Protein AF-A1ZMA0-F1 (afdb_monomer)

pLDDT: mean 82.71, std 21.03, range [25.36, 98.62]

Organism: NCBI:txid313606

Secondary structure (DSSP, 8-state):
-HHHHHHHHHHHHHHHHHHHHHHHHHHHTTS-S----PPPPPHHHHHHHHHTT-HHHHHHHHHHHHTSPPPHHHHHHS-HHHHHHHHHHHHHHTT-HHHHHHHHHHHTTSHHHHHHHHHHHHHHHHHHHHHTT-HHHHHHHHHHHTTSSS--HHHHHHHHHHHHHTT-HHHHHHHHHHHHHHHHT-TTS-HHHHHHHHHHHHHHHHHHHHHH---HHHHHHHHHTTT--PPTTHHHHHHHHHT--TTS-HHHHTGGGTTT-HHHHHHHHHHHHHHHHHHTT--HHHHHHHHHHHHHHHHTS--SSHHHHT---HHHHHHHHHHTTSS-TTTHHHHHHHHHHHHHHHHHHHHTT-S-GGGTHHHHHHHHHHHHHHHHHTGGGGGGGGGGGSSPPPTTS-HHHHHHHHHHHHHHTTSPPPP--THHHHHHHHHHHHHHHHHHHHHH-TTGGGS--S-----------TT-----S------S--SPPP--PPPPTT-EEEEE-TTS-EEEEEEGGGTHHHHHTTS-EEE-

Sequence (528 aa):
MLYFFKVYLRHENALSTCLNFTFMHFKQAFISPKLKQSKAMDFKDFYEKYEEGLLKEIADEALKILTQPIPQELLDEYEFLNLTLDFISYWEHYKEFDTIIQLQAGIQQNPELYTNVRFHINEMLIRYYCFTNNKAMIVSALNAYLQDEDINIDLLMSSVLQVAYYGHIDVVDSFIENEYDNLGESDDVDVESLQDLAMLKFNIELGKAAATGFDQEAFTQKVSAFDFNLPEGVPGIIARAFDLTIHDDLKTKVLGKYKDTKRDEMITLKVVFMKYMLDKQCPFVLSGTLWEYFADYWLNKEASSWLGHFTLKERSFQTFLESLNVFMPRKASSDSLVLWGGRYIVEFVEALRLQQPDYYAPQKKMLTKLKAQFKKDYQADLWEFSFVHRWLPVSDLLSEEHDAEKELFLASYNEEPEEFTPGDFQDQRQMIGNFMGALNELMEGEDSEDLFDDEYDEDEAFFEDPFGVEANPDNRHSGRPLPPIQKKQTFRRNDKVTAKYPDGTVKKNVKFKTVQADFEKGLCEIEA

Radius of gyration: 27.79 Å; Cα contacts (8 Å, |Δi|>4): 448; chains: 1; bounding box: 82×79×82 Å

Mean predicted aligned error: 12.44 Å

Solvent-accessible surface area (backbone atoms only — not comparable to full-atom values): 30829 Å² total; per-residue (Å²): 109,74,70,57,53,57,54,51,56,54,47,51,54,53,47,51,53,50,47,52,56,49,49,56,56,52,49,68,75,61,66,70,98,70,82,69,88,64,78,82,75,54,69,67,66,51,49,56,40,50,76,72,52,42,51,85,85,42,46,77,57,50,52,59,53,52,38,38,74,70,58,65,73,52,64,77,73,44,69,60,65,61,55,49,53,51,51,52,50,51,33,54,64,70,62,37,57,73,56,54,54,51,40,60,67,25,22,59,63,34,58,71,62,30,69,76,45,46,63,63,53,37,40,53,48,36,53,52,23,46,69,71,65,36,62,70,57,34,54,54,44,59,55,57,56,72,76,50,95,80,47,63,48,70,55,49,51,53,40,50,49,50,37,41,57,57,64,43,47,70,57,49,52,52,49,50,76,72,38,50,68,62,47,72,71,35,93,64,47,55,73,64,64,52,48,51,55,29,49,48,49,46,27,46,52,52,40,53,24,73,77,72,56,83,49,58,68,63,48,53,58,59,38,45,75,49,78,44,56,74,46,90,64,47,60,61,44,52,54,56,20,72,78,50,55,72,86,49,68,46,53,68,76,47,56,65,45,44,91,82,40,46,54,63,38,51,53,28,48,47,52,30,48,22,54,56,33,43,79,27,62,33,54,28,41,57,40,44,53,50,46,48,57,51,45,57,66,32,66,80,43,97,44,99,40,77,71,62,34,75,59,76,48,68,70,64,50,50,52,48,53,62,53,68,38,78,86,43,103,63,46,61,57,62,43,47,49,47,56,59,46,46,56,52,52,51,50,50,55,53,62,52,61,74,65,64,75,77,71,50,52,61,48,54,51,48,45,54,53,50,51,55,50,50,52,65,78,36,47,53,52,32,32,82,53,45,44,73,62,66,37,56,74,55,94,89,53,55,68,68,59,51,51,53,52,43,49,53,17,59,48,14,66,75,46,81,48,77,84,87,54,64,62,64,55,53,53,50,52,48,50,51,50,51,49,54,47,52,51,47,54,65,72,68,46,92,74,64,84,78,81,66,80,72,85,68,80,87,70,83,77,71,85,68,57,79,78,56,63,63,83,70,94,78,85,82,88,88,87,81,97,70,78,88,76,77,83,76,86,82,80,54,65,76,40,66,31,30,39,39,32,90,89,71,53,70,48,71,74,38,42,34,65,82,47,43,74,40,42,77,68,67,56,32,50,78,51,127

Structure (mmCIF, N/CA/C/O backbone):
data_AF-A1ZMA0-F1
#
_entry.id   AF-A1ZMA0-F1
#
loop_
_atom_site.group_PDB
_atom_site.id
_atom_site.type_symbol
_atom_site.label_atom_id
_atom_site.label_alt_id
_atom_site.label_comp_id
_atom_site.label_asym_id
_atom_site.label_entity_id
_atom_site.label_seq_id
_atom_site.pdbx_PDB_ins_code
_atom_site.Cartn_x
_atom_site.Cartn_y
_atom_site.Cartn_z
_atom_site.occupancy
_atom_site.B_iso_or_equiv
_atom_site.auth_seq_id
_atom_site.auth_comp_id
_atom_site.auth_asym_id
_atom_site.auth_atom_id
_atom_site.pdbx_PDB_model_num
ATOM 1 N N . MET A 1 1 ? -11.014 -39.864 -13.554 1.00 31.69 1 MET A N 1
ATOM 2 C CA . MET A 1 1 ? -9.944 -39.238 -12.744 1.00 31.69 1 MET A CA 1
ATOM 3 C C . MET A 1 1 ? -10.158 -37.730 -12.577 1.00 31.69 1 MET A C 1
ATOM 5 O O . MET A 1 1 ? -10.347 -37.308 -11.449 1.00 31.69 1 MET A O 1
ATOM 9 N N . LEU A 1 2 ? -10.284 -36.939 -13.653 1.00 27.45 2 LEU A N 1
ATOM 10 C CA . LEU A 1 2 ? -10.573 -35.487 -13.587 1.00 27.45 2 LEU A CA 1
ATOM 11 C C . LEU A 1 2 ? -11.885 -35.100 -12.864 1.00 27.45 2 LEU A C 1
ATOM 13 O O . LEU A 1 2 ? -11.930 -34.088 -12.173 1.00 27.45 2 LEU A O 1
ATOM 17 N N . TYR A 1 3 ? -12.936 -35.921 -12.958 1.00 26.77 3 TYR A N 1
ATOM 18 C CA . TYR A 1 3 ? -14.196 -35.681 -12.235 1.00 26.77 3 TYR A CA 1
ATOM 19 C C . TYR A 1 3 ? -14.067 -35.920 -10.718 1.00 26.77 3 TYR A C 1
ATOM 21 O O . TYR A 1 3 ? -14.616 -35.168 -9.922 1.00 26.77 3 TYR A O 1
ATOM 29 N N . PHE A 1 4 ? -13.265 -36.912 -10.313 1.00 25.36 4 PHE A N 1
ATOM 30 C CA . PHE A 1 4 ? -12.962 -37.174 -8.901 1.00 25.36 4 PHE A CA 1
ATOM 31 C C . PHE A 1 4 ? -12.075 -36.077 -8.296 1.00 25.36 4 PHE A C 1
ATOM 33 O O . PHE A 1 4 ? -12.291 -35.691 -7.154 1.00 25.36 4 PHE A O 1
ATOM 40 N N . PHE A 1 5 ? -11.155 -35.506 -9.081 1.00 28.92 5 PHE A N 1
ATOM 41 C CA . PHE A 1 5 ? -10.307 -34.389 -8.648 1.00 28.92 5 PHE A CA 1
ATOM 42 C C . PHE A 1 5 ? -11.117 -33.100 -8.404 1.00 28.92 5 PHE A C 1
ATOM 44 O O . PHE A 1 5 ? -10.895 -32.405 -7.418 1.00 28.92 5 PHE A O 1
ATOM 51 N N . LYS A 1 6 ? -12.135 -32.819 -9.237 1.00 29.80 6 LYS A N 1
ATOM 52 C CA . LYS A 1 6 ? -13.054 -31.679 -9.035 1.00 29.80 6 LYS A CA 1
ATOM 53 C C . LYS A 1 6 ? -13.967 -31.830 -7.813 1.00 29.80 6 LYS A C 1
ATOM 55 O O . LYS A 1 6 ? -14.292 -30.829 -7.179 1.00 29.80 6 LYS A O 1
ATOM 60 N N . VAL A 1 7 ? -14.388 -33.052 -7.483 1.00 32.88 7 VAL A N 1
ATOM 61 C CA . VAL A 1 7 ? -15.194 -33.321 -6.278 1.00 32.88 7 VAL A CA 1
ATOM 62 C C . VAL A 1 7 ? -14.328 -33.260 -5.014 1.00 32.88 7 VAL A C 1
ATOM 64 O O . VAL A 1 7 ? -14.777 -32.723 -4.006 1.00 32.88 7 VAL A O 1
ATOM 67 N N . TYR A 1 8 ? -13.072 -33.713 -5.085 1.00 32.41 8 TYR A N 1
ATOM 68 C CA . TYR A 1 8 ? -12.117 -33.636 -3.975 1.00 32.41 8 TYR A CA 1
ATOM 69 C C . TYR A 1 8 ? -11.762 -32.180 -3.613 1.00 32.41 8 TYR A C 1
ATOM 71 O O . TYR A 1 8 ? -11.872 -31.799 -2.451 1.00 32.41 8 TYR A O 1
ATOM 79 N N . LEU A 1 9 ? -11.484 -31.326 -4.608 1.00 34.06 9 LEU A N 1
ATOM 80 C CA . LEU A 1 9 ? -11.190 -29.898 -4.390 1.00 34.06 9 LEU A CA 1
ATOM 81 C C . LEU A 1 9 ? -12.394 -29.095 -3.859 1.00 34.06 9 LEU A C 1
ATOM 83 O O . LEU A 1 9 ? -12.222 -28.150 -3.093 1.00 34.06 9 LEU A O 1
ATOM 87 N N . ARG A 1 10 ? -13.632 -29.479 -4.210 1.00 37.50 10 ARG A N 1
ATOM 88 C CA . ARG A 1 10 ? -14.838 -28.875 -3.607 1.00 37.50 10 ARG A CA 1
ATOM 89 C C . ARG A 1 10 ? -15.031 -29.277 -2.144 1.00 37.50 10 ARG A C 1
ATOM 91 O O . ARG A 1 10 ? -15.567 -28.482 -1.378 1.00 37.50 10 ARG A O 1
ATOM 98 N N . HIS A 1 11 ? -14.595 -30.475 -1.755 1.00 39.88 11 HIS A N 1
ATOM 99 C CA . HIS A 1 11 ? -14.665 -30.920 -0.366 1.00 39.88 11 HIS A CA 1
ATOM 100 C C . HIS A 1 11 ? -13.576 -30.303 0.518 1.00 39.88 11 HIS A C 1
ATOM 102 O O . HIS A 1 11 ? -13.878 -30.003 1.668 1.00 39.88 11 HIS A O 1
ATOM 108 N N . GLU A 1 12 ? -12.369 -30.039 0.004 1.00 38.00 12 GLU A N 1
ATOM 109 C CA . GLU A 1 12 ? -11.318 -29.333 0.760 1.00 38.00 12 GLU A CA 1
ATOM 110 C C . GLU A 1 12 ? -11.693 -27.882 1.083 1.00 38.00 12 GLU A C 1
ATOM 112 O O . GLU A 1 12 ? -11.520 -27.459 2.225 1.00 38.00 12 GLU A O 1
ATOM 117 N N . ASN A 1 13 ? -12.301 -27.148 0.143 1.00 39.22 13 ASN A N 1
ATOM 118 C CA . ASN A 1 13 ? -12.777 -25.789 0.424 1.00 39.22 13 ASN A CA 1
ATOM 119 C C . ASN A 1 13 ? -13.922 -25.783 1.447 1.00 39.22 13 ASN A C 1
ATOM 121 O O . ASN A 1 13 ? -13.892 -24.992 2.382 1.00 39.22 13 ASN A O 1
ATOM 125 N N . ALA A 1 14 ? -14.885 -26.705 1.343 1.00 39.25 14 ALA A N 1
ATOM 126 C CA . ALA A 1 14 ? -15.968 -26.808 2.324 1.00 39.25 14 ALA A CA 1
ATOM 127 C C . ALA A 1 14 ? -15.470 -27.240 3.718 1.00 39.25 14 ALA A C 1
ATOM 129 O O . ALA A 1 14 ? -15.967 -26.745 4.729 1.00 39.25 14 ALA A O 1
ATOM 130 N N . LEU A 1 15 ? -14.472 -28.131 3.787 1.00 36.47 15 LEU A N 1
ATOM 131 C CA . LEU A 1 15 ? -13.843 -28.547 5.044 1.00 36.47 15 LEU A CA 1
ATOM 132 C C . LEU A 1 15 ? -12.994 -27.433 5.655 1.00 36.47 15 LEU A C 1
ATOM 134 O O . LEU A 1 15 ? -13.048 -27.272 6.866 1.00 36.47 15 LEU A O 1
ATOM 138 N N . SER A 1 16 ? -12.278 -26.637 4.855 1.00 37.84 16 SER A N 1
ATOM 139 C CA . SER A 1 16 ? -11.530 -25.464 5.328 1.00 37.84 16 SER A CA 1
ATOM 140 C C . SER A 1 16 ? -12.462 -24.396 5.911 1.00 37.84 16 SER A C 1
ATOM 142 O O . SER A 1 16 ? -12.217 -23.910 7.015 1.00 37.84 16 SER A O 1
ATOM 144 N N . THR A 1 17 ? -13.589 -24.103 5.250 1.00 40.81 17 THR A N 1
ATOM 145 C CA . THR A 1 17 ? -14.585 -23.154 5.774 1.00 40.81 17 THR A CA 1
ATOM 146 C C . THR A 1 17 ? -15.276 -23.688 7.034 1.00 40.81 17 THR A C 1
ATOM 148 O O . THR A 1 17 ? -15.417 -22.949 8.005 1.00 40.81 17 THR A O 1
ATOM 151 N N . CYS A 1 18 ? -15.639 -24.979 7.083 1.00 33.50 18 CYS A N 1
ATOM 152 C CA . CYS A 1 18 ? -16.207 -25.590 8.292 1.00 33.50 18 CYS A CA 1
ATOM 153 C C . CYS A 1 18 ? -15.200 -25.677 9.446 1.00 33.50 18 CYS A C 1
ATOM 155 O O . CYS A 1 18 ? -15.584 -25.450 10.591 1.00 33.50 18 CYS A O 1
ATOM 157 N N . LEU A 1 19 ? -13.928 -25.989 9.179 1.00 37.62 19 LEU A N 1
ATOM 158 C CA . LEU A 1 19 ? -12.883 -26.031 10.203 1.00 37.62 19 LEU A CA 1
ATOM 159 C C . LEU A 1 19 ? -12.618 -24.635 10.761 1.00 37.62 19 LEU A C 1
ATOM 161 O O . LEU A 1 19 ? -12.592 -24.510 11.976 1.00 37.62 19 LEU A O 1
ATOM 165 N N . ASN A 1 20 ? -12.546 -23.592 9.930 1.00 39.25 20 ASN A N 1
ATOM 166 C CA . ASN A 1 20 ? -12.363 -22.216 10.407 1.00 39.25 20 ASN A CA 1
ATOM 167 C C . ASN A 1 20 ? -13.563 -21.716 11.228 1.00 39.25 20 ASN A C 1
ATOM 169 O O . ASN A 1 20 ? -13.371 -21.131 12.292 1.00 39.25 20 ASN A O 1
ATOM 173 N N . PHE A 1 21 ? -14.794 -22.031 10.808 1.00 39.84 21 PHE A N 1
ATOM 174 C CA . PHE A 1 21 ? -16.008 -21.677 11.556 1.00 39.84 21 PHE A CA 1
ATOM 175 C C . PHE A 1 21 ? -16.102 -22.427 12.898 1.00 39.84 21 PHE A C 1
ATOM 177 O O . PHE A 1 21 ? -16.479 -21.862 13.924 1.00 39.84 21 PHE A O 1
ATOM 184 N N . THR A 1 22 ? -15.692 -23.700 12.919 1.00 40.56 22 THR A N 1
ATOM 185 C CA . THR A 1 22 ? -15.668 -24.507 14.149 1.00 40.56 22 THR A CA 1
ATOM 186 C C . THR A 1 22 ? -14.518 -24.089 15.068 1.00 40.56 22 THR A C 1
ATOM 188 O O . THR A 1 22 ? -14.697 -24.103 16.279 1.00 40.56 22 THR A O 1
ATOM 191 N N . PHE A 1 23 ? -13.366 -23.668 14.530 1.00 40.12 23 PHE A N 1
ATOM 192 C CA . PHE A 1 23 ? -12.205 -23.215 15.307 1.00 40.12 23 PHE A CA 1
ATOM 193 C C . PHE A 1 23 ? -12.444 -21.843 15.956 1.00 40.12 23 PHE A C 1
ATOM 195 O O . PHE A 1 23 ? -12.074 -21.662 17.115 1.00 40.12 23 PHE A O 1
ATOM 202 N N . MET A 1 24 ? -13.142 -20.918 15.279 1.00 38.41 24 MET A N 1
ATOM 203 C CA . MET A 1 24 ? -13.592 -19.649 15.879 1.00 38.41 24 MET A CA 1
ATOM 204 C C .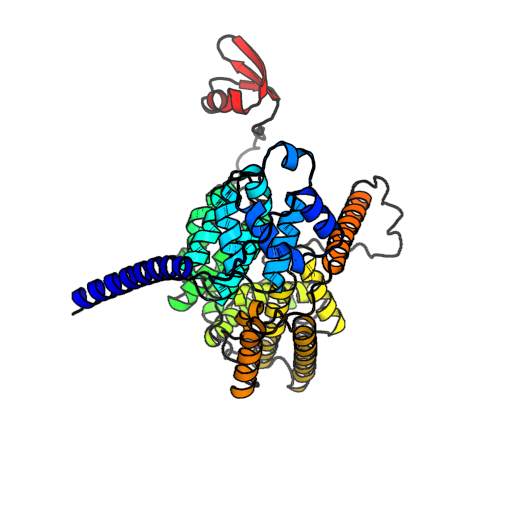 MET A 1 24 ? -14.559 -19.882 17.050 1.00 38.41 24 MET A C 1
ATOM 206 O O . MET A 1 24 ? -14.363 -19.328 18.133 1.00 38.41 24 MET A O 1
ATOM 210 N N . HIS A 1 25 ? -15.544 -20.772 16.892 1.00 42.00 25 HIS A N 1
ATOM 211 C CA . HIS A 1 25 ? -16.460 -21.102 17.989 1.00 42.00 25 HIS A CA 1
ATOM 212 C C . HIS A 1 25 ? -15.811 -21.941 19.104 1.00 42.00 25 HIS A C 1
ATOM 214 O O . HIS A 1 25 ? -16.179 -21.791 20.269 1.00 42.00 25 HIS A O 1
ATOM 220 N N . PHE A 1 26 ? -14.810 -22.778 18.801 1.00 38.41 26 PHE A N 1
ATOM 221 C CA . PHE A 1 26 ? -14.064 -23.510 19.833 1.00 38.41 26 PHE A CA 1
ATOM 222 C C . PHE A 1 26 ? -13.129 -22.600 20.642 1.00 38.41 26 PHE A C 1
ATOM 224 O O . PHE A 1 26 ? -12.972 -22.829 21.839 1.00 38.41 26 PHE A O 1
ATOM 231 N N . LYS A 1 27 ? -12.554 -21.546 20.042 1.00 39.91 27 LYS A N 1
ATOM 232 C CA . LYS A 1 27 ? -11.776 -20.531 20.778 1.00 39.91 27 LYS A CA 1
ATOM 233 C C . LYS A 1 27 ? -12.667 -19.675 21.689 1.00 39.91 27 LYS A C 1
ATOM 235 O O . LYS A 1 27 ? -12.279 -19.435 22.829 1.00 39.91 27 LYS A O 1
ATOM 240 N N . GLN A 1 28 ? -13.884 -19.317 21.262 1.00 39.97 28 GLN A N 1
ATOM 241 C CA . GLN A 1 28 ? -14.863 -18.641 22.133 1.00 39.97 28 GLN A CA 1
ATOM 242 C C . GLN A 1 28 ? -15.252 -19.479 23.365 1.00 39.97 28 GLN A C 1
ATOM 244 O O . GLN A 1 28 ? -15.525 -18.921 24.424 1.00 39.97 28 GLN A O 1
ATOM 249 N N . ALA A 1 29 ? -15.209 -20.813 23.273 1.00 38.53 29 ALA A N 1
ATOM 250 C CA . ALA A 1 29 ? -15.449 -21.704 24.411 1.00 38.53 29 ALA A CA 1
ATOM 251 C C . ALA A 1 29 ? -14.243 -21.852 25.371 1.00 38.53 29 ALA A C 1
ATOM 253 O O . ALA A 1 29 ? -14.394 -22.437 26.443 1.00 38.53 29 ALA A O 1
ATOM 254 N N . PHE A 1 30 ? -13.063 -21.324 25.017 1.00 36.59 30 PHE A N 1
ATOM 255 C CA . PHE A 1 30 ? -11.825 -21.418 25.807 1.00 36.59 30 PHE A CA 1
ATOM 256 C C . PHE A 1 30 ? -11.216 -20.057 26.181 1.00 36.59 30 PHE A C 1
ATOM 258 O O . PHE A 1 30 ? -10.059 -19.996 26.605 1.00 36.59 30 PHE A O 1
ATOM 265 N N . ILE A 1 31 ? -11.998 -18.974 26.110 1.00 41.44 31 ILE A N 1
ATOM 266 C CA . ILE A 1 31 ? -11.620 -17.694 26.716 1.00 41.44 31 ILE A CA 1
ATOM 267 C C . ILE A 1 31 ? -11.465 -17.903 28.233 1.00 41.44 31 ILE A C 1
ATOM 269 O O . ILE A 1 31 ? -12.404 -18.226 28.957 1.00 41.44 31 ILE A O 1
ATOM 273 N N . SER A 1 32 ? -10.210 -17.789 28.661 1.00 38.62 32 SER A N 1
ATOM 274 C CA . SER A 1 32 ? -9.641 -17.825 30.010 1.00 38.62 32 SER A CA 1
ATOM 275 C C . SER A 1 32 ? -10.623 -17.716 31.201 1.00 38.62 32 SER A C 1
ATOM 277 O O . SER A 1 32 ? -11.229 -16.664 31.417 1.00 38.62 32 SER A O 1
ATOM 279 N N . PRO A 1 33 ? -10.702 -18.724 32.098 1.00 37.88 33 PRO A N 1
ATOM 280 C CA . PRO A 1 33 ? -11.380 -18.593 33.385 1.00 37.88 33 PRO A CA 1
ATOM 281 C C . PRO A 1 33 ? -10.475 -17.843 34.378 1.00 37.88 33 PRO A C 1
ATOM 283 O O . PRO A 1 33 ? -9.944 -18.423 35.328 1.00 37.88 33 PRO A O 1
ATOM 286 N N . LYS A 1 34 ? -10.259 -16.543 34.150 1.00 39.62 34 LYS A N 1
ATOM 287 C CA . LYS A 1 34 ? -9.589 -15.640 35.106 1.00 39.62 34 LYS A CA 1
ATOM 288 C C . LYS A 1 34 ? -10.244 -14.264 35.249 1.00 39.62 34 LYS A C 1
ATOM 290 O O . LYS A 1 34 ? -9.638 -13.370 35.830 1.00 39.62 34 LYS A O 1
ATOM 295 N N . LEU A 1 35 ? -11.511 -14.109 34.874 1.00 44.59 35 LEU A N 1
ATOM 296 C CA . LEU A 1 35 ? -12.320 -12.998 35.379 1.00 44.59 35 LEU A CA 1
ATOM 297 C C . LEU A 1 35 ? -12.662 -13.265 36.853 1.00 44.59 35 LEU A C 1
ATOM 299 O O . LEU A 1 35 ? -13.704 -13.824 37.196 1.00 44.59 35 LEU A O 1
ATOM 303 N N . LYS A 1 36 ? -11.735 -12.904 37.752 1.00 45.69 36 LYS A N 1
ATOM 304 C CA . LYS A 1 36 ? -12.064 -12.689 39.166 1.00 45.69 36 LYS A CA 1
ATOM 305 C C . LYS A 1 36 ? -13.226 -11.698 39.199 1.00 45.69 36 LYS A C 1
ATOM 307 O O . LYS A 1 36 ? -13.151 -10.664 38.544 1.00 45.69 36 LYS A O 1
ATOM 312 N N . GLN A 1 37 ? -14.276 -12.016 39.955 1.00 39.28 37 GLN A N 1
ATOM 313 C CA . GLN A 1 37 ? -15.393 -11.110 40.226 1.00 39.28 37 GLN A CA 1
ATOM 314 C C . GLN A 1 37 ? -14.874 -9.873 40.976 1.00 39.28 37 GLN A C 1
ATOM 316 O O . GLN A 1 37 ? -14.882 -9.818 42.205 1.00 39.28 37 GLN A O 1
ATOM 321 N N . SER A 1 38 ? -14.347 -8.911 40.224 1.00 52.75 38 SER A N 1
ATOM 322 C CA . SER A 1 38 ? -14.130 -7.545 40.669 1.00 52.75 38 SER A CA 1
ATOM 323 C C . SER A 1 38 ? -15.496 -6.895 40.847 1.00 52.75 38 SER A C 1
ATOM 325 O O . SER A 1 38 ? -16.410 -7.138 40.057 1.00 52.75 38 SER A O 1
ATOM 327 N N . LYS A 1 39 ? -15.652 -6.078 41.890 1.00 64.88 39 LYS A N 1
ATOM 328 C CA . LYS A 1 39 ? -16.791 -5.162 41.996 1.00 64.88 39 LYS A CA 1
ATOM 329 C C . LYS A 1 39 ? -16.814 -4.323 40.708 1.00 64.88 39 LYS A C 1
ATOM 331 O O . LYS A 1 39 ? -15.755 -3.836 40.317 1.00 64.88 39 LYS A O 1
ATOM 336 N N . ALA A 1 40 ? -17.971 -4.220 40.051 1.00 69.75 40 ALA A N 1
ATOM 337 C CA . ALA A 1 40 ? -18.119 -3.386 38.860 1.00 69.75 40 ALA A CA 1
ATOM 338 C C . ALA A 1 40 ? -17.656 -1.960 39.194 1.00 69.75 40 ALA A C 1
ATOM 340 O O . ALA A 1 40 ? -18.063 -1.414 40.227 1.00 69.75 40 ALA A O 1
ATOM 341 N N . MET A 1 41 ? -16.742 -1.433 38.381 1.00 83.25 41 MET A N 1
ATOM 342 C CA . MET A 1 41 ? -16.307 -0.041 38.451 1.00 83.25 41 MET A CA 1
ATOM 343 C C . MET A 1 41 ? -17.479 0.826 37.982 1.00 83.25 41 MET A C 1
ATOM 345 O O . MET A 1 41 ? -18.180 0.438 37.048 1.00 83.25 41 MET A O 1
ATOM 349 N N . ASP A 1 42 ? -17.746 1.942 38.660 1.00 91.44 42 ASP A N 1
ATOM 350 C CA . ASP A 1 42 ? -18.703 2.916 38.132 1.00 91.44 42 ASP A CA 1
ATOM 351 C C . ASP A 1 42 ? -18.117 3.564 36.867 1.00 91.44 42 ASP A C 1
ATOM 353 O O . ASP A 1 42 ? -16.897 3.705 36.763 1.00 91.44 42 ASP A O 1
ATOM 357 N N . PHE A 1 43 ? -18.953 3.954 35.901 1.00 93.38 43 PHE A N 1
ATOM 358 C CA . PHE A 1 43 ? -18.455 4.490 34.628 1.00 93.38 43 PHE A CA 1
ATOM 359 C C . PHE A 1 43 ? -17.648 5.776 34.837 1.00 93.38 43 PHE A C 1
ATOM 361 O O . PHE A 1 43 ? -16.632 5.982 34.180 1.00 93.38 43 PHE A O 1
ATOM 368 N N . LYS A 1 44 ? -18.045 6.601 35.812 1.00 94.88 44 LYS A N 1
ATOM 369 C CA . LYS A 1 44 ? -17.305 7.808 36.174 1.00 94.88 44 LYS A CA 1
ATOM 370 C C . LYS A 1 44 ? -15.877 7.498 36.636 1.00 94.88 44 LYS A C 1
ATOM 372 O O . LYS A 1 44 ? -14.941 8.103 36.129 1.00 94.88 44 LYS A O 1
ATOM 377 N N . ASP A 1 45 ? -15.712 6.527 37.536 1.00 94.94 45 ASP A N 1
ATOM 378 C CA . ASP A 1 45 ? -14.389 6.088 38.008 1.00 94.94 45 ASP A CA 1
ATOM 379 C C . ASP A 1 45 ? -13.541 5.532 36.844 1.00 94.94 45 ASP A C 1
ATOM 381 O O . ASP A 1 45 ? -12.325 5.715 36.803 1.00 94.94 45 ASP A O 1
ATOM 385 N N . PHE A 1 46 ? -14.176 4.841 35.890 1.00 96.12 46 PHE A N 1
ATOM 386 C CA . PHE A 1 46 ? -13.520 4.354 34.675 1.00 96.12 46 PHE A CA 1
ATOM 387 C C . PHE A 1 46 ? -13.053 5.506 33.774 1.00 96.12 46 PHE A C 1
ATOM 389 O O . PHE A 1 46 ? -11.914 5.487 33.310 1.00 96.12 46 PHE A O 1
ATOM 396 N N . TYR A 1 47 ? -13.902 6.511 33.553 1.00 95.69 47 TYR A N 1
ATOM 397 C CA . TYR A 1 47 ? -13.586 7.645 32.687 1.00 95.69 47 TYR A CA 1
ATOM 398 C C . TYR A 1 47 ? -12.502 8.546 33.290 1.00 95.69 47 TYR A C 1
ATOM 400 O O . TYR A 1 47 ? -11.589 8.946 32.578 1.00 95.69 47 TYR A O 1
ATOM 408 N N . GLU A 1 48 ? -12.520 8.778 34.609 1.00 95.31 48 GLU A N 1
ATOM 409 C CA . GLU A 1 48 ? -11.442 9.497 35.310 1.00 95.31 48 GLU A CA 1
ATOM 410 C C . GLU A 1 48 ? -10.082 8.808 35.085 1.00 95.31 48 GLU A C 1
ATOM 412 O O . GLU A 1 48 ? -9.091 9.461 34.767 1.00 95.31 48 GLU A O 1
ATOM 417 N N . LYS A 1 49 ? -10.033 7.470 35.142 1.00 95.38 49 LYS A N 1
ATOM 418 C CA . LYS A 1 49 ? -8.812 6.712 34.821 1.00 95.38 49 LYS A CA 1
ATOM 419 C C . LYS A 1 49 ? -8.400 6.809 33.351 1.00 95.38 49 LYS A C 1
ATOM 421 O O . LYS A 1 49 ? -7.206 6.759 33.053 1.00 95.38 49 LYS A O 1
ATOM 426 N N . TYR A 1 50 ? -9.365 6.888 32.436 1.00 94.00 50 TYR A N 1
ATOM 427 C CA . TYR A 1 50 ? -9.097 7.107 31.015 1.00 94.00 50 TYR A CA 1
ATOM 428 C C . TYR A 1 50 ? -8.454 8.482 30.792 1.00 94.00 50 TYR A C 1
ATOM 430 O O . TYR A 1 50 ? -7.416 8.556 30.138 1.00 94.00 50 TYR A O 1
ATOM 438 N N . GLU A 1 51 ? -8.982 9.537 31.416 1.00 92.25 51 GLU A N 1
ATOM 439 C CA . GLU A 1 51 ? -8.400 10.886 31.360 1.00 92.25 51 GLU A CA 1
ATOM 440 C C . GLU A 1 51 ? -7.001 10.956 31.997 1.00 92.25 51 GLU A C 1
ATOM 442 O O . GLU A 1 51 ? -6.139 11.697 31.527 1.00 92.25 51 GLU A O 1
ATOM 447 N N . GLU A 1 52 ? -6.737 10.142 33.025 1.00 92.81 52 GLU A N 1
ATOM 448 C CA . GLU A 1 52 ? -5.400 9.964 33.612 1.00 92.81 52 GLU A CA 1
ATOM 449 C C . GLU A 1 52 ? -4.433 9.161 32.716 1.00 92.81 52 GLU A C 1
ATOM 451 O O . GLU A 1 52 ? -3.259 8.998 33.058 1.00 92.81 52 GLU A O 1
ATOM 456 N N . GLY A 1 53 ? -4.896 8.652 31.568 1.00 89.56 53 GLY A N 1
ATOM 457 C CA . GLY A 1 53 ? -4.087 7.897 30.61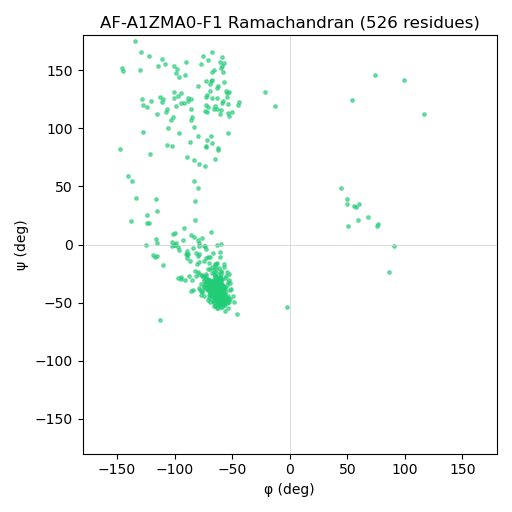3 1.00 89.56 53 GLY A CA 1
ATOM 458 C C . GLY A 1 53 ? -3.804 6.452 31.034 1.00 89.56 53 GLY A C 1
ATOM 459 O O . GLY A 1 53 ? -2.905 5.810 30.491 1.00 89.56 53 GLY A O 1
ATOM 460 N N . LEU A 1 54 ? -4.562 5.897 31.984 1.00 92.50 54 LEU A N 1
ATOM 461 C CA . LEU A 1 54 ? -4.332 4.562 32.550 1.00 92.50 54 LEU A CA 1
ATOM 462 C C . LEU A 1 54 ? -4.903 3.426 31.681 1.00 92.50 54 LEU A C 1
ATOM 464 O O . LEU A 1 54 ? -5.394 2.434 32.221 1.00 92.50 54 LEU A O 1
ATOM 468 N N . LEU A 1 55 ? -4.822 3.533 30.346 1.00 94.00 55 LEU A N 1
ATOM 469 C CA . LEU A 1 55 ? -5.475 2.622 29.386 1.00 94.00 55 LEU A CA 1
ATOM 470 C C . LEU A 1 55 ? -5.228 1.141 29.704 1.00 94.00 55 LEU A C 1
ATOM 472 O O . LEU A 1 55 ? -6.165 0.348 29.753 1.00 94.00 55 LEU A O 1
ATOM 476 N N . LYS A 1 56 ? -3.982 0.778 30.026 1.00 94.56 56 LYS A N 1
ATOM 477 C CA . LYS A 1 56 ? -3.597 -0.596 30.383 1.00 94.56 56 LYS A CA 1
ATOM 478 C C . LYS A 1 56 ? -4.350 -1.159 31.589 1.00 94.56 56 LYS A C 1
ATOM 480 O O . LYS A 1 56 ? -4.638 -2.352 31.625 1.00 94.56 56 LYS A O 1
ATOM 485 N N . GLU A 1 57 ? -4.658 -0.337 32.590 1.00 94.62 57 GLU A N 1
ATOM 486 C CA . GLU A 1 57 ? -5.372 -0.798 33.788 1.00 94.62 57 GLU A CA 1
ATOM 487 C C . GLU A 1 57 ? -6.855 -1.059 33.531 1.00 94.62 57 GLU A C 1
ATOM 489 O O . GLU A 1 57 ? -7.476 -1.844 34.252 1.00 94.62 57 GLU A O 1
ATOM 494 N N . ILE A 1 58 ? -7.422 -0.367 32.544 1.00 96.44 58 ILE A N 1
ATOM 495 C CA . ILE A 1 58 ? -8.863 -0.330 32.296 1.00 96.44 58 ILE A CA 1
ATOM 496 C C . ILE A 1 58 ? -9.263 -0.957 30.956 1.00 96.44 58 ILE A C 1
ATOM 498 O O . ILE A 1 58 ? -10.453 -1.016 30.674 1.00 96.44 58 ILE A O 1
ATOM 502 N N . ALA A 1 59 ? -8.323 -1.486 30.167 1.00 96.56 59 ALA A N 1
ATOM 503 C CA . ALA A 1 59 ? -8.583 -2.077 28.851 1.00 96.56 59 ALA A CA 1
ATOM 504 C C . ALA A 1 59 ? -9.657 -3.182 28.885 1.00 96.56 59 ALA A C 1
ATOM 506 O O . ALA A 1 59 ? -10.624 -3.137 28.127 1.00 96.56 59 ALA A O 1
ATOM 507 N N . ASP A 1 60 ? -9.560 -4.129 29.823 1.00 96.38 60 ASP A N 1
ATOM 508 C CA . ASP A 1 60 ? -10.569 -5.188 29.989 1.00 96.38 60 ASP A CA 1
ATOM 509 C C . ASP A 1 60 ? -11.965 -4.630 30.310 1.00 96.38 60 ASP A C 1
ATOM 511 O O . ASP A 1 60 ? -12.982 -5.216 29.933 1.00 96.38 60 ASP A O 1
ATOM 515 N N . GLU A 1 61 ? -12.032 -3.528 31.059 1.00 96.81 61 GLU A N 1
ATOM 516 C CA . GLU A 1 61 ? -13.298 -2.889 31.417 1.00 96.81 61 GLU A CA 1
ATOM 517 C C . GLU A 1 61 ? -13.850 -2.070 30.248 1.00 96.81 61 GLU A C 1
ATOM 519 O O . GLU A 1 61 ? -15.042 -2.159 29.961 1.00 96.81 61 GLU A O 1
ATOM 524 N N . ALA A 1 62 ? -12.980 -1.383 29.503 1.00 96.94 62 ALA A N 1
ATOM 525 C CA . ALA A 1 62 ? -13.329 -0.671 28.281 1.00 96.94 62 ALA A CA 1
ATOM 526 C C . ALA A 1 62 ? -13.980 -1.612 27.267 1.00 96.94 62 ALA A C 1
ATOM 528 O O . ALA A 1 62 ? -15.061 -1.318 26.763 1.00 96.94 62 ALA A O 1
ATOM 529 N N . LEU A 1 63 ? -13.395 -2.793 27.036 1.00 97.62 63 LEU A N 1
ATOM 530 C CA . LEU A 1 63 ? -13.985 -3.793 26.148 1.00 97.62 63 LEU A CA 1
ATOM 531 C C . LEU A 1 63 ? -15.390 -4.201 26.609 1.00 97.62 63 LEU A C 1
ATOM 533 O O . LEU A 1 63 ? -16.307 -4.287 25.794 1.00 97.62 63 LEU A O 1
ATOM 537 N N . LYS A 1 64 ? -15.593 -4.443 27.911 1.00 96.25 64 LYS A N 1
ATOM 538 C CA . LYS A 1 64 ? -16.920 -4.812 28.440 1.00 96.25 64 LYS A CA 1
ATOM 539 C C . LYS A 1 64 ? -17.946 -3.705 28.248 1.00 96.25 64 LYS A C 1
ATOM 541 O O . LYS A 1 64 ? -19.084 -4.021 27.918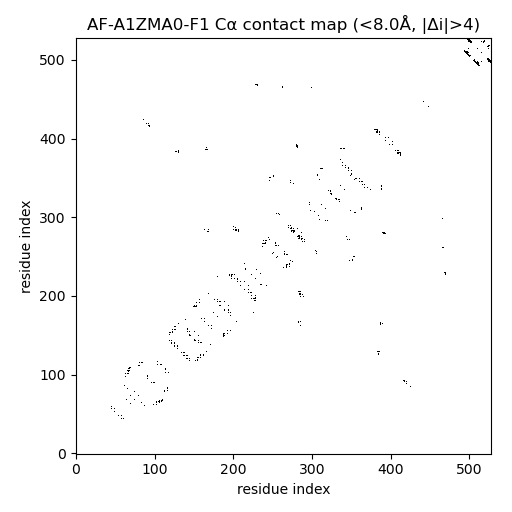 1.00 96.25 64 LYS A O 1
ATOM 546 N N . ILE A 1 65 ? -17.553 -2.454 28.471 1.00 95.81 65 ILE A N 1
ATOM 547 C CA . ILE A 1 65 ? -18.420 -1.287 28.303 1.00 95.81 65 ILE A CA 1
ATOM 548 C C . ILE A 1 65 ? -18.789 -1.123 26.823 1.00 95.81 65 ILE A C 1
ATOM 550 O O . ILE A 1 65 ? -19.968 -1.090 26.485 1.00 95.81 65 ILE A O 1
ATOM 554 N N . LEU A 1 66 ? -17.791 -1.092 25.935 1.00 96.31 66 LEU A N 1
ATOM 555 C CA . LEU A 1 66 ? -17.970 -0.806 24.507 1.00 96.31 66 LEU A CA 1
ATOM 556 C C . LEU A 1 66 ? -18.704 -1.917 23.740 1.00 96.31 66 LEU A C 1
ATOM 558 O O . LEU A 1 66 ? -19.271 -1.673 22.676 1.00 96.31 66 LEU A O 1
ATOM 562 N N . THR A 1 67 ? -18.711 -3.142 24.271 1.00 96.44 67 THR A N 1
ATOM 563 C CA . THR A 1 67 ? -19.414 -4.292 23.673 1.00 96.44 67 THR A CA 1
ATOM 564 C C . THR A 1 67 ? -20.837 -4.494 24.206 1.00 96.44 67 THR A C 1
ATOM 566 O O . THR A 1 67 ? -21.505 -5.459 23.822 1.00 96.44 67 THR A O 1
ATOM 569 N N . GLN A 1 68 ? -21.320 -3.603 25.074 1.00 95.44 68 GLN A N 1
ATOM 570 C CA . GLN A 1 68 ? -22.695 -3.586 25.577 1.00 95.44 68 GLN A CA 1
ATOM 571 C C . GLN A 1 68 ? -23.458 -2.368 25.037 1.00 95.44 68 GLN A C 1
ATOM 573 O O . GLN A 1 68 ? -22.830 -1.395 24.621 1.00 95.44 68 GLN A O 1
ATOM 578 N N . PRO A 1 69 ? -24.805 -2.389 25.040 1.00 96.19 69 PRO A N 1
ATOM 579 C CA . PRO A 1 69 ? -25.594 -1.196 24.751 1.00 96.19 69 PRO A CA 1
ATOM 580 C C . PRO A 1 69 ? -25.261 -0.076 25.744 1.00 96.19 69 PRO A C 1
ATOM 582 O O . PRO A 1 69 ? -25.408 -0.261 26.956 1.00 96.19 69 PRO A O 1
ATOM 585 N N . ILE A 1 70 ? -24.821 1.070 25.233 1.00 94.69 70 ILE A N 1
ATOM 586 C CA . ILE A 1 70 ? -24.434 2.228 26.040 1.00 94.69 70 ILE A CA 1
ATOM 587 C C . ILE A 1 70 ? -25.698 3.055 26.340 1.00 94.69 70 ILE A C 1
ATOM 589 O O . ILE A 1 70 ? -26.423 3.416 25.410 1.00 94.69 70 ILE A O 1
ATOM 593 N N . PRO A 1 71 ? -26.007 3.351 27.618 1.00 94.69 71 PRO A N 1
ATOM 594 C CA . PRO A 1 71 ? -27.103 4.248 27.976 1.00 94.69 71 PRO A CA 1
ATOM 595 C C . PRO A 1 71 ? -26.950 5.631 27.333 1.00 94.69 71 PRO A C 1
ATOM 597 O O . PRO A 1 71 ? -25.849 6.182 27.313 1.00 94.69 71 PRO A O 1
ATOM 600 N N . GLN A 1 72 ? -28.058 6.214 26.865 1.00 92.38 72 GLN A N 1
ATOM 601 C CA . GLN A 1 72 ? -28.044 7.526 26.206 1.00 92.38 72 GLN A CA 1
ATOM 602 C C . GLN A 1 72 ? -27.460 8.612 27.113 1.00 92.38 72 GLN A C 1
ATOM 604 O O . GLN A 1 72 ? -26.729 9.473 26.642 1.00 92.38 72 GLN A O 1
ATOM 609 N N . GLU A 1 73 ? -27.716 8.534 28.421 1.00 94.44 73 GLU A N 1
ATOM 610 C CA . GLU A 1 73 ? -27.190 9.498 29.385 1.00 94.44 73 GLU A CA 1
ATOM 611 C C . GLU A 1 73 ? -25.654 9.531 29.395 1.00 94.44 73 GLU A C 1
ATOM 613 O O . GLU A 1 73 ? -25.076 10.592 29.596 1.00 94.44 73 GLU A O 1
ATOM 618 N N . LEU A 1 74 ? -24.993 8.393 29.141 1.00 94.75 74 LEU A N 1
ATOM 619 C CA . LEU A 1 74 ? -23.534 8.339 29.042 1.00 94.75 74 LEU A CA 1
ATOM 620 C C . LEU A 1 74 ? -23.036 8.844 27.684 1.00 94.75 74 LEU A C 1
ATOM 622 O O . LEU A 1 74 ? -22.005 9.506 27.636 1.00 94.75 74 LEU A O 1
ATOM 626 N N . LEU A 1 75 ? -23.755 8.556 26.594 1.00 91.50 75 LEU A N 1
ATOM 627 C CA . LEU A 1 75 ? -23.416 9.082 25.265 1.00 91.50 75 LEU A CA 1
ATOM 628 C C . LEU A 1 75 ? -23.490 10.615 25.225 1.00 91.50 75 LEU A C 1
ATOM 630 O O . LEU A 1 75 ? -22.677 11.243 24.556 1.00 91.50 75 LEU A O 1
ATOM 634 N N . ASP A 1 76 ? -24.436 11.204 25.960 1.00 91.12 76 ASP A N 1
ATOM 635 C CA . ASP A 1 76 ? -24.609 12.657 26.044 1.00 91.12 76 ASP A CA 1
ATOM 636 C C . ASP A 1 76 ? -23.549 13.333 26.940 1.00 91.12 76 ASP A C 1
ATOM 638 O O . ASP A 1 76 ? -23.254 14.516 26.761 1.00 91.12 76 ASP A O 1
ATOM 642 N N . GLU A 1 77 ? -23.003 12.613 27.929 1.00 95.19 77 GLU A N 1
ATOM 643 C CA . GLU A 1 77 ? -22.065 13.155 28.925 1.00 95.19 77 GLU A CA 1
ATOM 644 C C . GLU A 1 77 ? -20.585 12.950 28.549 1.00 95.19 77 GLU A C 1
ATOM 646 O O . GLU A 1 77 ? -19.748 13.763 28.945 1.00 95.19 77 GLU A O 1
ATOM 651 N N . TYR A 1 78 ? -20.249 11.908 27.779 1.00 95.06 78 TYR A N 1
ATOM 652 C CA . TYR A 1 78 ? -18.865 11.466 27.570 1.00 95.06 78 TYR A CA 1
ATOM 653 C C . TYR A 1 78 ? -18.487 11.258 26.094 1.00 95.06 78 TYR A C 1
ATOM 655 O O . TYR A 1 78 ? -19.296 10.842 25.267 1.00 95.06 78 TYR A O 1
ATOM 663 N N . GLU A 1 79 ? -17.206 11.458 25.761 1.00 93.56 79 GLU A N 1
ATOM 664 C CA . GLU A 1 79 ? -16.688 11.354 24.388 1.00 93.56 79 GLU A CA 1
ATOM 665 C C . GLU A 1 79 ? -16.360 9.904 23.976 1.00 93.56 79 GLU A C 1
ATOM 667 O O . GLU A 1 79 ? -15.199 9.508 23.829 1.00 93.56 79 GLU A O 1
ATOM 672 N N . PHE A 1 80 ? -17.391 9.087 23.749 1.00 94.94 80 PHE A N 1
ATOM 673 C CA . PHE A 1 80 ? -17.214 7.668 23.405 1.00 94.94 80 PHE A CA 1
ATOM 674 C C . PHE A 1 80 ? -16.429 7.419 22.115 1.00 94.94 80 PHE A C 1
ATOM 676 O O . PHE A 1 80 ? -15.766 6.387 22.012 1.00 94.94 80 PHE A O 1
ATOM 683 N N . LEU A 1 81 ? -16.479 8.335 21.142 1.00 93.25 81 LEU A N 1
ATOM 684 C CA . LEU A 1 81 ? -15.707 8.205 19.904 1.00 93.25 81 LEU A CA 1
ATOM 685 C C . LEU A 1 81 ? -14.200 8.199 20.193 1.00 93.25 81 LEU A C 1
ATOM 687 O O . LEU A 1 81 ? -13.512 7.243 19.839 1.00 93.25 81 LEU A O 1
ATOM 691 N N . ASN A 1 82 ? -13.710 9.224 20.893 1.00 91.31 82 ASN A N 1
ATOM 692 C CA . ASN A 1 82 ? -12.299 9.361 21.251 1.00 91.31 82 ASN A CA 1
ATOM 693 C C . ASN A 1 82 ? -11.833 8.203 22.131 1.00 91.31 82 ASN A C 1
ATOM 695 O O . ASN A 1 82 ? -10.814 7.583 21.834 1.00 91.31 82 ASN A O 1
ATOM 699 N N . LEU A 1 83 ? -12.641 7.852 23.135 1.00 94.94 83 LEU A N 1
ATOM 700 C CA . LEU A 1 83 ? -12.375 6.714 24.004 1.00 94.94 83 LEU A CA 1
ATOM 701 C C . LEU A 1 83 ? -12.222 5.414 23.205 1.00 94.94 83 LEU A C 1
ATOM 703 O O . LEU A 1 83 ? -11.277 4.658 23.413 1.00 94.94 83 LEU A O 1
ATOM 707 N N . THR A 1 84 ? -13.135 5.155 22.268 1.00 95.69 84 THR A N 1
ATOM 708 C CA . THR A 1 84 ? -13.107 3.933 21.457 1.00 95.69 84 THR A CA 1
ATOM 709 C C . THR A 1 84 ? -11.872 3.886 20.562 1.00 95.69 84 THR A C 1
ATOM 711 O O . THR A 1 84 ? -11.212 2.850 20.508 1.00 95.69 84 THR A O 1
ATOM 714 N N . LEU A 1 85 ? -11.534 4.992 19.891 1.00 93.50 85 LEU A N 1
ATOM 715 C CA . LEU A 1 85 ? -10.351 5.078 19.029 1.00 93.50 85 LEU A CA 1
ATOM 716 C C . LEU A 1 85 ? -9.043 4.895 19.815 1.00 93.50 85 LEU A C 1
ATOM 718 O O . LEU A 1 85 ? -8.142 4.207 19.334 1.00 93.50 85 LEU A O 1
ATOM 722 N N . ASP A 1 86 ? -8.955 5.426 21.037 1.00 92.88 86 ASP A N 1
ATOM 723 C CA . ASP A 1 86 ? -7.787 5.225 21.903 1.00 92.88 86 ASP A CA 1
ATOM 724 C C . ASP A 1 86 ? -7.618 3.764 22.315 1.00 92.88 86 ASP A C 1
ATOM 726 O O . ASP A 1 86 ? -6.508 3.236 22.251 1.00 92.88 86 ASP A O 1
ATOM 730 N N . PHE A 1 87 ? -8.701 3.070 22.679 1.00 95.94 87 PHE A N 1
ATOM 731 C CA . PHE A 1 87 ? -8.605 1.648 23.018 1.00 95.94 87 PHE A CA 1
ATOM 732 C C . PHE A 1 87 ? -8.340 0.760 21.803 1.00 95.94 87 PHE A C 1
ATOM 734 O O . PHE A 1 87 ? -7.559 -0.182 21.913 1.00 95.94 87 PHE A O 1
ATOM 741 N N . ILE A 1 88 ? -8.928 1.066 20.641 1.00 95.12 88 ILE A N 1
ATOM 742 C CA . ILE A 1 88 ? -8.588 0.399 19.376 1.00 95.12 88 ILE A CA 1
ATOM 743 C C . ILE A 1 88 ? -7.083 0.500 19.125 1.00 95.12 88 ILE A C 1
ATOM 745 O O . ILE A 1 88 ? -6.439 -0.515 18.870 1.00 95.12 88 ILE A O 1
ATOM 749 N N . SER A 1 89 ? -6.528 1.703 19.258 1.00 91.44 89 SER A N 1
ATOM 750 C CA . SER A 1 89 ? -5.109 1.951 19.013 1.00 91.44 89 SER A CA 1
ATOM 751 C C . SER A 1 89 ? -4.214 1.302 20.070 1.00 91.44 89 SER A C 1
ATOM 753 O O . SER A 1 89 ? -3.181 0.725 19.743 1.00 91.44 89 SER A O 1
ATOM 755 N N . TYR A 1 90 ? -4.635 1.319 21.338 1.00 94.75 90 TYR A N 1
ATOM 756 C CA . TYR A 1 90 ? -3.984 0.581 22.418 1.00 94.75 90 TYR A CA 1
ATOM 757 C C . TYR A 1 90 ? -3.918 -0.922 22.106 1.00 94.75 90 TYR A C 1
ATOM 759 O O . TYR A 1 90 ? -2.850 -1.529 22.177 1.00 94.75 90 TYR A O 1
ATOM 767 N N . TRP A 1 91 ? -5.038 -1.538 21.717 1.00 96.38 91 TRP A N 1
ATOM 768 C CA . TRP A 1 91 ? -5.069 -2.958 21.365 1.00 96.38 91 TRP A CA 1
ATOM 769 C C . TRP A 1 91 ? -4.285 -3.260 20.084 1.00 96.38 91 TRP A C 1
ATOM 771 O O . TRP A 1 91 ? -3.683 -4.328 19.997 1.00 96.38 91 TRP A O 1
ATOM 781 N N . GLU A 1 92 ? -4.244 -2.339 19.117 1.00 94.31 92 GLU A N 1
ATOM 782 C CA . GLU A 1 92 ? -3.397 -2.448 17.921 1.00 94.31 92 GLU A CA 1
ATOM 783 C C . GLU A 1 92 ? -1.919 -2.511 18.292 1.00 94.31 92 GLU A C 1
ATOM 785 O O . GLU A 1 92 ? -1.224 -3.442 17.886 1.00 94.31 92 GLU A O 1
ATOM 790 N N . HIS A 1 93 ? -1.471 -1.555 19.109 1.00 92.56 93 HIS A N 1
ATOM 791 C CA . HIS A 1 93 ? -0.093 -1.432 19.580 1.00 92.56 93 HIS A CA 1
ATOM 792 C C . HIS A 1 93 ? 0.382 -2.732 20.230 1.00 92.56 93 HIS A C 1
ATOM 794 O O . HIS A 1 93 ? 1.436 -3.266 19.889 1.00 92.56 93 HIS A O 1
ATOM 800 N N . TYR A 1 94 ? -0.452 -3.312 21.101 1.00 95.38 94 TYR A N 1
ATOM 801 C CA . TYR A 1 94 ? -0.192 -4.599 21.755 1.00 95.38 94 TYR A CA 1
ATOM 802 C C . TYR A 1 94 ? -0.575 -5.833 20.917 1.00 95.38 94 TYR A C 1
ATOM 804 O O . TYR A 1 94 ? -0.462 -6.962 21.401 1.00 95.38 94 TYR A O 1
ATOM 812 N N . LYS A 1 95 ? -0.981 -5.647 19.655 1.00 96.44 95 LYS A N 1
ATOM 813 C CA . LYS A 1 95 ? -1.304 -6.701 18.674 1.00 96.44 95 LYS A CA 1
ATOM 814 C C . LYS A 1 95 ? -2.406 -7.649 19.158 1.00 96.44 95 LYS A C 1
ATOM 816 O O . LYS A 1 95 ? -2.454 -8.832 18.802 1.00 96.44 95 LYS A O 1
ATOM 821 N N . GLU A 1 96 ? -3.340 -7.123 19.944 1.00 97.25 96 GLU A N 1
ATOM 822 C CA . GLU A 1 96 ? -4.504 -7.828 20.477 1.00 97.25 96 GLU A CA 1
ATOM 823 C C . GLU A 1 96 ? -5.657 -7.870 19.456 1.00 97.25 96 GLU A C 1
ATOM 825 O O . GLU A 1 96 ? -6.792 -7.477 19.726 1.00 97.25 96 GLU A O 1
ATOM 830 N N . PHE A 1 97 ? -5.388 -8.379 18.251 1.00 97.50 97 PHE A N 1
ATOM 831 C CA . PHE A 1 97 ? -6.380 -8.410 17.169 1.00 97.50 97 PHE A CA 1
ATOM 832 C C . PHE A 1 97 ? -7.617 -9.262 17.494 1.00 97.50 97 PHE A C 1
ATOM 834 O O . PHE A 1 97 ? -8.716 -8.920 17.064 1.00 97.50 97 PHE A O 1
ATOM 841 N N . ASP A 1 98 ? -7.483 -10.317 18.309 1.00 97.69 98 ASP A N 1
ATOM 842 C CA . ASP A 1 98 ? -8.635 -11.083 18.819 1.00 97.69 98 ASP A CA 1
ATOM 843 C C . ASP A 1 98 ? -9.581 -10.169 19.647 1.00 97.69 98 ASP A C 1
ATOM 845 O O . ASP A 1 98 ? -10.806 -10.290 19.541 1.00 97.69 98 ASP A O 1
ATOM 849 N N . THR A 1 99 ? -9.033 -9.209 20.408 1.00 98.12 99 THR A N 1
ATOM 850 C CA . THR A 1 99 ? -9.795 -8.206 21.175 1.00 98.12 99 THR A CA 1
ATOM 851 C C . THR A 1 99 ? -10.490 -7.205 20.252 1.00 98.12 99 THR A C 1
ATOM 853 O O . THR A 1 99 ? -11.676 -6.928 20.428 1.00 98.12 99 THR A O 1
ATOM 856 N N . ILE A 1 100 ? -9.801 -6.717 19.216 1.00 98.00 100 ILE A N 1
ATOM 857 C CA . ILE A 1 100 ? -10.378 -5.794 18.220 1.00 98.00 100 ILE A CA 1
ATOM 858 C C . ILE A 1 100 ? -11.527 -6.461 17.445 1.00 98.00 100 ILE A C 1
ATOM 860 O O . ILE A 1 100 ? -12.568 -5.843 17.223 1.00 98.00 100 ILE A O 1
ATOM 864 N N . ILE A 1 101 ? -11.396 -7.744 17.091 1.00 97.38 101 ILE A N 1
ATOM 865 C CA . ILE A 1 101 ? -12.475 -8.525 16.461 1.00 97.38 101 ILE A CA 1
ATOM 866 C C . ILE A 1 101 ? -13.685 -8.632 17.400 1.00 97.38 101 ILE A C 1
ATOM 868 O O . ILE A 1 101 ? -14.832 -8.486 16.969 1.00 97.38 101 ILE A O 1
ATOM 872 N N . GLN A 1 102 ? -13.450 -8.873 18.694 1.00 97.44 102 GLN A N 1
ATOM 873 C CA . GLN A 1 102 ? -14.522 -8.905 19.687 1.00 97.44 102 GLN A CA 1
ATOM 874 C C . GLN A 1 102 ? -15.207 -7.539 19.829 1.00 97.44 102 GLN A C 1
ATOM 876 O O . GLN A 1 102 ? -16.439 -7.487 19.890 1.00 97.44 102 GLN A O 1
ATOM 881 N N . LEU A 1 103 ? -14.432 -6.451 19.851 1.00 97.50 103 LEU A N 1
ATOM 882 C CA . LEU A 1 103 ? -14.956 -5.088 19.862 1.00 97.50 103 LEU A CA 1
ATOM 883 C C . LEU A 1 103 ? -15.854 -4.847 18.649 1.00 97.50 103 LEU A C 1
ATOM 885 O O . LEU A 1 103 ? -16.998 -4.443 18.836 1.00 97.50 103 LEU A O 1
ATOM 889 N N . GLN A 1 104 ? -15.373 -5.146 17.436 1.00 96.12 104 GLN A N 1
ATOM 890 C CA . GLN A 1 104 ? -16.117 -4.959 16.187 1.00 96.12 104 GLN A CA 1
ATOM 891 C C . GLN A 1 104 ? -17.506 -5.602 16.250 1.00 96.12 104 GLN A C 1
ATOM 893 O O . GLN A 1 104 ? -18.500 -4.971 15.903 1.00 96.12 104 GLN A O 1
ATOM 898 N N . ALA A 1 105 ? -17.581 -6.848 16.724 1.00 95.19 105 ALA A N 1
ATOM 899 C CA . ALA A 1 105 ? -18.843 -7.569 16.846 1.00 95.19 105 ALA A CA 1
ATOM 900 C C . ALA A 1 105 ? -19.761 -6.974 17.928 1.00 95.19 105 ALA A C 1
ATOM 902 O O . ALA A 1 105 ? -20.978 -6.941 17.760 1.00 95.19 105 ALA A O 1
ATOM 903 N N . GLY A 1 106 ? -19.197 -6.520 19.051 1.00 95.56 106 GLY A N 1
ATOM 904 C CA . GLY A 1 106 ? -19.977 -5.984 20.164 1.00 95.56 106 GLY A CA 1
ATOM 905 C C . GLY A 1 106 ? -20.506 -4.572 19.915 1.00 95.56 106 GLY A C 1
ATOM 906 O O . GLY A 1 106 ? -21.667 -4.301 20.226 1.00 95.56 106 GLY A O 1
ATOM 907 N N . ILE A 1 107 ? -19.688 -3.700 19.322 1.00 95.56 107 ILE A N 1
ATOM 908 C CA . ILE A 1 107 ? -19.988 -2.273 19.152 1.00 95.56 107 ILE A CA 1
ATOM 909 C C . ILE A 1 107 ? -21.098 -2.007 18.131 1.00 95.56 107 ILE A C 1
ATOM 911 O O . ILE A 1 107 ? -21.731 -0.961 18.186 1.00 95.56 107 ILE A O 1
ATOM 915 N N . GLN A 1 108 ? -21.443 -2.988 17.288 1.00 94.19 108 GLN A N 1
ATOM 916 C CA . GLN A 1 108 ? -22.627 -2.950 16.415 1.00 94.19 108 GLN A CA 1
ATOM 917 C C . GLN A 1 108 ? -23.949 -2.756 17.181 1.00 94.19 108 GLN A C 1
ATOM 919 O O . GLN A 1 108 ? -24.943 -2.327 16.600 1.00 94.19 108 GLN A O 1
ATOM 924 N N . GLN A 1 109 ? -23.975 -3.040 18.488 1.00 93.56 109 GLN A N 1
ATOM 925 C CA . GLN A 1 109 ? -25.114 -2.728 19.361 1.00 93.56 109 GLN A CA 1
ATOM 926 C C . GLN A 1 109 ? -25.278 -1.223 19.633 1.00 93.56 109 GLN A C 1
ATOM 928 O O . GLN A 1 109 ? -26.313 -0.821 20.160 1.00 93.56 109 GLN A O 1
ATOM 933 N N . ASN A 1 110 ? -24.290 -0.407 19.253 1.00 94.50 110 ASN A N 1
ATOM 934 C CA . ASN A 1 110 ? -24.253 1.048 19.372 1.00 94.50 110 ASN A CA 1
ATOM 935 C C . ASN A 1 110 ? -24.069 1.665 17.965 1.00 94.50 110 ASN A C 1
ATOM 937 O O . ASN A 1 110 ? -22.951 2.035 17.607 1.00 94.50 110 ASN A O 1
ATOM 941 N N . PRO A 1 111 ? -25.128 1.753 17.131 1.00 92.94 111 PRO A N 1
ATOM 942 C CA . PRO A 1 111 ? -24.993 1.983 15.686 1.00 92.94 111 PRO A CA 1
ATOM 943 C C . PRO A 1 111 ? -24.308 3.296 15.292 1.00 92.94 111 PRO A C 1
ATOM 945 O O . PRO A 1 111 ? -23.534 3.315 14.339 1.00 92.94 111 PRO A O 1
ATOM 948 N N . GLU A 1 112 ? -24.570 4.380 16.023 1.00 92.06 112 GLU A N 1
ATOM 949 C CA . GLU A 1 112 ? -23.940 5.683 15.776 1.00 92.06 112 GLU A CA 1
ATOM 950 C C . GLU A 1 112 ? -22.434 5.629 16.052 1.00 92.06 112 GLU A C 1
ATOM 952 O O . GLU A 1 112 ? -21.624 5.992 15.204 1.00 92.06 112 GLU A O 1
ATOM 957 N N . LEU A 1 113 ? -22.043 5.074 17.203 1.00 93.44 113 LEU A N 1
ATOM 958 C CA . LEU A 1 113 ? -20.637 4.886 17.539 1.00 93.44 113 LEU A CA 1
ATOM 959 C C . LEU A 1 113 ? -19.947 3.942 16.543 1.00 93.44 113 LEU A C 1
ATOM 961 O O . LEU A 1 113 ? -18.867 4.263 16.056 1.00 93.44 113 LEU A O 1
ATOM 965 N N . TYR A 1 114 ? -20.582 2.813 16.203 1.00 94.12 114 TYR A N 1
ATOM 966 C CA . TYR A 1 114 ? -20.071 1.869 15.204 1.00 94.12 114 TYR A CA 1
ATOM 967 C C . TYR A 1 114 ? -19.826 2.551 13.859 1.00 94.12 114 TYR A C 1
ATOM 969 O O . TYR A 1 114 ? -18.757 2.372 13.281 1.00 94.12 114 TYR A O 1
ATOM 977 N N . THR A 1 115 ? -20.773 3.372 13.400 1.00 90.94 115 THR A N 1
ATOM 978 C CA . THR A 1 115 ? -20.661 4.123 12.142 1.00 90.94 115 THR A CA 1
ATOM 979 C C . THR A 1 115 ? -19.397 4.974 12.099 1.00 90.94 115 THR A C 1
ATOM 981 O O . THR A 1 115 ? -18.699 4.984 11.089 1.00 90.94 115 THR A O 1
ATOM 984 N N . ASN A 1 116 ? -19.046 5.597 13.224 1.00 89.88 116 ASN A N 1
ATOM 985 C CA . ASN A 1 116 ? -17.890 6.483 13.315 1.00 89.88 116 ASN A CA 1
ATOM 986 C C . ASN A 1 116 ? -16.543 5.747 13.441 1.00 89.88 116 ASN A C 1
ATOM 988 O O . ASN A 1 116 ? -15.517 6.305 13.066 1.00 89.88 116 ASN A O 1
ATOM 992 N N . VAL A 1 117 ? -16.507 4.510 13.957 1.00 93.06 117 VAL A N 1
ATOM 993 C CA . VAL A 1 117 ? -15.233 3.793 14.209 1.00 93.06 117 VAL A CA 1
ATOM 994 C C . VAL A 1 117 ? -14.968 2.608 13.283 1.00 93.06 117 VAL A C 1
ATOM 996 O O . VAL A 1 117 ? -13.830 2.144 13.192 1.00 93.06 117 VAL A O 1
ATOM 999 N N . ARG A 1 118 ? -15.990 2.084 12.595 1.00 93.38 118 ARG A N 1
ATOM 1000 C CA . ARG A 1 118 ? -15.895 0.839 11.810 1.00 93.38 118 ARG A CA 1
ATOM 1001 C C . ARG A 1 118 ? -14.791 0.868 10.756 1.00 93.38 118 ARG A C 1
ATOM 1003 O O . ARG A 1 118 ? -14.144 -0.155 10.561 1.00 93.38 118 ARG A O 1
ATOM 1010 N N . PHE A 1 119 ? -14.558 2.005 10.097 1.00 91.19 119 PHE A N 1
ATOM 1011 C CA . PHE A 1 119 ? -13.569 2.096 9.022 1.00 91.19 119 PHE A CA 1
ATOM 1012 C C . PHE A 1 119 ? -12.149 1.934 9.562 1.00 91.19 119 PHE A C 1
ATOM 1014 O O . PHE A 1 119 ? -11.372 1.170 8.999 1.00 91.19 119 PHE A O 1
ATOM 1021 N N . HIS A 1 120 ? -11.850 2.534 10.719 1.00 91.06 120 HIS A N 1
ATOM 1022 C CA . HIS A 1 120 ? -10.577 2.337 11.412 1.00 91.06 120 HIS A CA 1
ATOM 1023 C C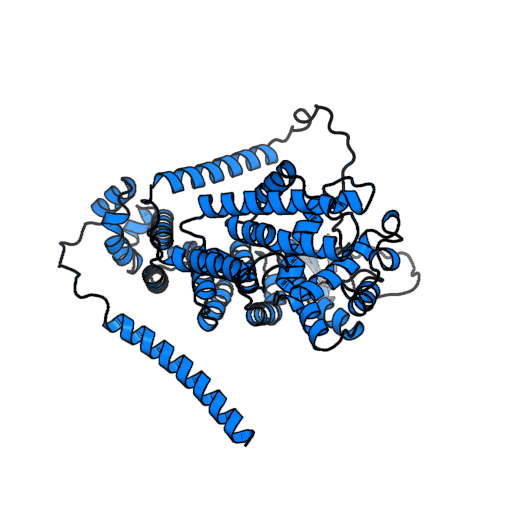 . HIS A 1 120 ? -10.377 0.872 11.818 1.00 91.06 120 HIS A C 1
ATOM 1025 O O . HIS A 1 120 ? -9.332 0.288 11.537 1.00 91.06 120 HIS A O 1
ATOM 1031 N N . ILE A 1 121 ? -11.408 0.243 12.398 1.00 94.69 121 ILE A N 1
ATOM 1032 C CA . ILE A 1 121 ? -11.366 -1.183 12.753 1.00 94.69 121 ILE A CA 1
ATOM 1033 C C . ILE A 1 121 ? -11.119 -2.048 11.507 1.00 94.69 121 ILE A C 1
ATOM 1035 O O . ILE A 1 121 ? -10.262 -2.931 11.526 1.00 94.69 121 ILE A O 1
ATOM 1039 N N . ASN A 1 122 ? -11.858 -1.810 10.421 1.00 94.50 122 ASN A N 1
ATOM 1040 C CA . ASN A 1 122 ? -11.760 -2.592 9.189 1.00 94.50 122 ASN A CA 1
ATOM 1041 C C . ASN A 1 122 ? -10.377 -2.473 8.549 1.00 94.50 122 ASN A C 1
ATOM 1043 O O . ASN A 1 122 ? -9.790 -3.493 8.193 1.00 94.50 122 ASN A O 1
ATOM 1047 N N . GLU A 1 123 ? -9.852 -1.256 8.423 1.00 93.31 123 GLU A N 1
ATOM 1048 C CA . GLU A 1 123 ? -8.529 -0.982 7.858 1.00 93.31 123 GLU A CA 1
ATOM 1049 C C . GLU A 1 123 ? -7.427 -1.736 8.622 1.00 93.31 123 GLU A C 1
ATOM 1051 O O . GLU A 1 123 ? -6.623 -2.461 8.025 1.00 93.31 123 GLU A O 1
ATOM 1056 N N . MET A 1 124 ? -7.464 -1.684 9.955 1.00 93.94 124 MET A N 1
ATOM 1057 C CA . MET A 1 124 ? -6.535 -2.423 10.812 1.00 93.94 124 MET A CA 1
ATOM 1058 C C . MET A 1 124 ? -6.660 -3.938 10.668 1.00 93.94 124 MET A C 1
ATOM 1060 O O . MET A 1 124 ? -5.663 -4.655 10.535 1.00 93.94 124 MET A O 1
ATOM 1064 N N . LEU A 1 125 ? -7.892 -4.449 10.678 1.00 96.94 125 LEU A N 1
ATOM 1065 C CA . LEU A 1 125 ? -8.135 -5.878 10.527 1.00 96.94 125 LEU A CA 1
ATOM 1066 C C . LEU A 1 125 ? -7.706 -6.379 9.145 1.00 96.94 125 LEU A C 1
ATOM 1068 O O . LEU A 1 125 ? -7.198 -7.493 9.049 1.00 96.94 125 LEU A O 1
ATOM 1072 N N . ILE A 1 126 ? -7.827 -5.572 8.087 1.00 97.38 126 ILE A N 1
ATOM 1073 C CA . ILE A 1 126 ? -7.315 -5.924 6.757 1.00 97.38 126 ILE A CA 1
ATOM 1074 C C . ILE A 1 126 ? -5.796 -6.104 6.790 1.00 97.38 126 ILE A C 1
ATOM 1076 O O . ILE A 1 126 ? -5.324 -7.122 6.280 1.00 97.38 126 ILE A O 1
ATOM 1080 N N . ARG A 1 127 ? -5.024 -5.213 7.435 1.00 95.50 127 ARG A N 1
ATOM 1081 C CA . ARG A 1 127 ? -3.567 -5.418 7.602 1.00 95.50 127 ARG A CA 1
ATOM 1082 C C . ARG A 1 127 ? -3.260 -6.738 8.299 1.00 95.50 127 ARG A C 1
ATOM 1084 O O . ARG A 1 127 ? -2.464 -7.533 7.793 1.00 95.50 127 ARG A O 1
ATOM 1091 N N . TYR A 1 128 ? -3.938 -7.006 9.410 1.00 97.75 128 TYR A N 1
ATOM 1092 C CA . TYR A 1 128 ? -3.775 -8.252 10.152 1.00 97.75 128 TYR A CA 1
ATOM 1093 C C . TYR A 1 128 ? -4.147 -9.492 9.319 1.00 97.75 128 TYR A C 1
ATOM 1095 O O . TYR A 1 128 ? -3.429 -10.499 9.315 1.00 97.75 128 TYR A O 1
ATOM 1103 N N . TYR A 1 129 ? -5.242 -9.439 8.560 1.00 98.50 129 TYR A N 1
ATOM 1104 C CA . TYR A 1 129 ? -5.668 -10.543 7.702 1.00 98.50 129 TYR A CA 1
ATOM 1105 C C . TYR A 1 129 ? -4.749 -10.742 6.494 1.00 98.50 129 TYR A C 1
ATOM 1107 O O . TYR A 1 129 ? -4.521 -11.885 6.099 1.00 98.50 129 TYR A O 1
ATOM 1115 N N . CYS A 1 130 ? -4.165 -9.676 5.949 1.00 97.94 130 CYS A N 1
ATOM 1116 C CA . CYS A 1 130 ? -3.101 -9.742 4.948 1.00 97.94 130 CYS A CA 1
ATOM 1117 C C . CYS A 1 130 ? -1.852 -10.437 5.510 1.00 97.94 130 CYS A C 1
ATOM 1119 O O . CYS A 1 130 ? -1.359 -11.399 4.911 1.00 97.94 130 CYS A O 1
ATOM 1121 N N . PHE A 1 131 ? -1.396 -10.026 6.697 1.00 97.69 131 PHE A N 1
ATOM 1122 C CA . PHE A 1 131 ? -0.267 -10.644 7.397 1.00 97.69 131 PHE A CA 1
ATOM 1123 C C . PHE A 1 131 ? -0.490 -12.140 7.654 1.00 97.69 131 PHE A C 1
ATOM 1125 O O . PHE A 1 131 ? 0.344 -12.974 7.299 1.00 97.69 131 PHE A O 1
ATOM 1132 N N . THR A 1 132 ? -1.661 -12.502 8.181 1.00 97.62 132 THR A N 1
ATOM 1133 C CA . THR A 1 132 ? -2.041 -13.901 8.448 1.00 97.62 132 THR A CA 1
ATOM 1134 C C . THR A 1 132 ? -2.504 -14.669 7.206 1.00 97.62 132 THR A C 1
ATOM 1136 O O . THR A 1 132 ? -2.842 -15.852 7.301 1.00 97.62 132 THR A O 1
ATOM 1139 N N . ASN A 1 133 ? -2.496 -14.032 6.030 1.00 97.56 133 ASN A N 1
ATOM 1140 C CA . ASN A 1 133 ? -2.909 -14.603 4.748 1.00 97.56 133 ASN A CA 1
ATOM 1141 C C . ASN A 1 133 ? -4.352 -15.164 4.761 1.00 97.56 133 ASN A C 1
ATOM 1143 O O . ASN A 1 133 ? -4.668 -16.147 4.082 1.00 97.56 133 ASN A O 1
ATOM 1147 N N . ASN A 1 134 ? -5.249 -14.549 5.539 1.00 98.25 134 ASN A N 1
ATOM 1148 C CA . ASN A 1 134 ? -6.640 -14.965 5.697 1.00 98.25 134 ASN A CA 1
ATOM 1149 C C . ASN A 1 134 ? -7.556 -14.301 4.660 1.00 98.25 134 ASN A C 1
ATOM 1151 O O . ASN A 1 134 ? -8.351 -13.407 4.952 1.00 98.25 134 ASN A O 1
ATOM 1155 N N . LYS A 1 135 ? -7.473 -14.794 3.424 1.00 98.12 135 LYS A N 1
ATOM 1156 C CA . LYS A 1 135 ? -8.200 -14.253 2.268 1.00 98.12 135 LYS A CA 1
ATOM 1157 C C . LYS A 1 135 ? -9.712 -14.097 2.468 1.00 98.12 135 LYS A C 1
ATOM 1159 O O . LYS A 1 135 ? -10.287 -13.127 1.987 1.00 98.12 135 LYS A O 1
ATOM 1164 N N . ALA A 1 136 ? -10.366 -15.040 3.148 1.00 98.12 136 ALA A N 1
ATOM 1165 C CA . ALA A 1 136 ? -11.811 -14.969 3.368 1.00 98.12 136 ALA A CA 1
ATOM 1166 C C . ALA A 1 136 ? -12.191 -13.755 4.229 1.00 98.12 136 ALA A C 1
ATOM 1168 O O . ALA A 1 136 ? -13.164 -13.065 3.928 1.00 98.12 136 ALA A O 1
ATOM 1169 N N . MET A 1 137 ? -11.389 -13.472 5.257 1.00 98.19 137 MET A N 1
ATOM 1170 C CA . MET A 1 137 ? -11.603 -12.321 6.128 1.00 98.19 137 MET A CA 1
ATOM 1171 C C . MET A 1 137 ? -11.231 -11.003 5.445 1.00 98.19 137 MET A C 1
ATOM 1173 O O . MET A 1 137 ? -11.939 -10.023 5.645 1.00 98.19 137 MET A O 1
ATOM 1177 N N . ILE A 1 138 ? -10.213 -10.990 4.573 1.00 98.44 138 ILE A N 1
ATOM 1178 C CA . ILE A 1 138 ? -9.900 -9.827 3.722 1.00 98.44 138 ILE A CA 1
ATOM 1179 C C . ILE A 1 138 ? -11.115 -9.440 2.869 1.00 98.44 138 ILE A C 1
ATOM 1181 O O . ILE A 1 138 ? -11.549 -8.294 2.902 1.00 98.44 138 ILE A O 1
ATOM 1185 N N . VAL A 1 139 ? -11.697 -10.402 2.139 1.00 98.12 139 VAL A N 1
ATOM 1186 C CA . VAL A 1 139 ? -12.885 -10.156 1.298 1.00 98.12 139 VAL A CA 1
ATOM 1187 C C . VAL A 1 139 ? -14.057 -9.660 2.144 1.00 98.12 139 VAL A C 1
ATOM 1189 O O . VAL A 1 139 ? -14.735 -8.712 1.762 1.00 98.12 139 VAL A O 1
ATOM 1192 N N . SER A 1 140 ? -14.289 -10.280 3.305 1.00 96.44 140 SER A N 1
ATOM 1193 C CA . SER A 1 140 ? -15.361 -9.862 4.210 1.00 96.44 140 SER A CA 1
ATOM 1194 C C . SER A 1 140 ? -15.179 -8.428 4.710 1.00 96.44 140 SER A C 1
ATOM 1196 O O . SER A 1 140 ? -16.163 -7.702 4.797 1.00 96.44 140 SER A O 1
ATOM 1198 N N . ALA A 1 141 ? -13.951 -8.031 5.049 1.00 95.75 141 ALA A N 1
ATOM 1199 C CA . ALA A 1 141 ? -13.652 -6.698 5.557 1.00 95.75 141 ALA A CA 1
ATOM 1200 C C . ALA A 1 141 ? -13.723 -5.627 4.456 1.00 95.75 141 ALA A C 1
ATOM 1202 O O . ALA A 1 141 ? -14.265 -4.557 4.706 1.00 95.75 141 ALA A O 1
ATOM 1203 N N . LEU A 1 142 ? -13.268 -5.922 3.231 1.00 96.00 142 LEU A N 1
ATOM 1204 C CA . LEU A 1 142 ? -13.443 -5.017 2.085 1.00 96.00 142 LEU A CA 1
ATOM 1205 C C . LEU A 1 142 ? -14.924 -4.792 1.766 1.00 96.00 142 LEU A C 1
ATOM 1207 O O . LEU A 1 142 ? -15.360 -3.655 1.642 1.00 96.00 142 LEU A O 1
ATOM 1211 N N . ASN A 1 143 ? -15.722 -5.861 1.717 1.00 94.62 143 ASN A N 1
ATOM 1212 C CA . ASN A 1 143 ? -17.157 -5.738 1.458 1.00 94.62 143 ASN A CA 1
ATOM 1213 C C . ASN A 1 143 ? -17.891 -4.947 2.548 1.00 94.62 143 ASN A C 1
ATOM 1215 O O . ASN A 1 143 ? -18.948 -4.389 2.275 1.00 94.62 143 ASN A O 1
ATOM 1219 N N . ALA A 1 144 ? -17.358 -4.902 3.773 1.00 92.12 144 ALA A N 1
ATOM 1220 C CA . ALA A 1 144 ? -17.947 -4.119 4.851 1.00 92.12 144 ALA A CA 1
ATOM 1221 C C . ALA A 1 144 ? -17.852 -2.604 4.604 1.00 92.12 144 ALA A C 1
ATOM 1223 O O . ALA A 1 144 ? -18.700 -1.889 5.118 1.00 92.12 144 ALA A O 1
ATOM 1224 N N . TYR A 1 145 ? -16.898 -2.115 3.797 1.00 90.94 145 TYR A N 1
ATOM 1225 C CA . TYR A 1 145 ? -16.864 -0.700 3.392 1.00 90.94 145 TYR A CA 1
ATOM 1226 C C . TYR A 1 145 ? -18.064 -0.302 2.528 1.00 90.94 145 TYR A C 1
ATOM 1228 O O . TYR A 1 145 ? -18.495 0.841 2.568 1.00 90.94 145 TYR A O 1
ATOM 1236 N N . LEU A 1 146 ? -18.594 -1.248 1.751 1.00 89.88 146 LEU A N 1
ATOM 1237 C CA . LEU A 1 146 ? -19.617 -1.007 0.730 1.00 89.88 146 LEU A CA 1
ATOM 1238 C C . LEU A 1 146 ? -21.048 -1.117 1.269 1.00 89.88 146 LEU A C 1
ATOM 1240 O O . LEU A 1 146 ? -22.008 -0.938 0.526 1.00 89.88 146 LEU A O 1
ATOM 1244 N N . GLN A 1 147 ? -21.215 -1.513 2.533 1.00 87.50 147 GLN A N 1
ATOM 1245 C CA . GLN A 1 147 ? -22.541 -1.689 3.132 1.00 87.50 147 GLN A CA 1
ATOM 1246 C C . GLN A 1 147 ? -23.159 -0.375 3.617 1.00 87.50 147 GLN A C 1
ATOM 1248 O O . GLN A 1 147 ? -24.326 -0.377 4.010 1.00 87.50 147 GLN A O 1
ATOM 1253 N N . ASP A 1 148 ? -22.399 0.716 3.594 1.00 79.88 148 ASP A N 1
ATOM 1254 C CA . ASP A 1 148 ? -22.767 1.992 4.190 1.00 79.88 148 ASP A CA 1
ATOM 1255 C C . ASP A 1 148 ? -22.959 3.083 3.131 1.00 79.88 148 ASP A C 1
ATOM 1257 O O . ASP A 1 148 ? -22.383 3.017 2.048 1.00 79.88 148 ASP A O 1
ATOM 1261 N N . GLU A 1 149 ? -23.793 4.077 3.457 1.00 81.50 149 GLU A N 1
ATOM 1262 C CA . GLU A 1 149 ? -24.061 5.216 2.567 1.00 81.50 149 GLU A CA 1
ATOM 1263 C C . GLU A 1 149 ? -22.865 6.175 2.476 1.00 81.50 149 GLU A C 1
ATOM 1265 O O . GLU A 1 149 ? -22.649 6.712 1.400 1.00 81.50 149 GLU A O 1
ATOM 1270 N N . ASP A 1 150 ? -22.085 6.319 3.559 1.00 86.94 150 ASP A N 1
ATOM 1271 C CA . ASP A 1 150 ? -20.936 7.233 3.643 1.00 86.94 150 ASP A CA 1
ATOM 1272 C C . ASP A 1 150 ? -19.614 6.450 3.574 1.00 86.94 150 ASP A C 1
ATOM 1274 O O . ASP A 1 150 ? -19.180 5.863 4.577 1.00 86.94 150 ASP A O 1
ATOM 1278 N N . ILE A 1 151 ? -18.966 6.408 2.407 1.00 89.56 151 ILE A N 1
ATOM 1279 C CA . ILE A 1 151 ? -17.721 5.642 2.207 1.00 89.56 151 ILE A CA 1
ATOM 1280 C C . ILE A 1 151 ? -16.507 6.506 2.566 1.00 89.56 151 ILE A C 1
ATOM 1282 O O . ILE A 1 151 ? -16.269 7.547 1.965 1.00 89.56 151 ILE A O 1
ATOM 1286 N N . ASN A 1 152 ? -15.663 6.034 3.489 1.00 90.25 152 ASN A N 1
ATOM 1287 C CA . ASN A 1 152 ? -14.337 6.625 3.683 1.00 90.25 152 ASN A CA 1
ATOM 1288 C C . ASN A 1 152 ? -13.370 6.101 2.606 1.00 90.25 152 ASN A C 1
ATOM 1290 O O . ASN A 1 152 ? -12.783 5.022 2.762 1.00 90.25 152 ASN A O 1
ATOM 1294 N N . ILE A 1 153 ? -13.254 6.845 1.501 1.00 91.00 153 ILE A N 1
ATOM 1295 C CA . ILE A 1 153 ? -12.478 6.434 0.326 1.00 91.00 153 ILE A CA 1
ATOM 1296 C C . ILE A 1 153 ? -10.981 6.289 0.625 1.00 91.00 153 ILE A C 1
ATOM 1298 O O . ILE A 1 153 ? -10.391 5.294 0.214 1.00 91.00 153 ILE A O 1
ATOM 1302 N N . ASP A 1 154 ? -10.387 7.171 1.431 1.00 88.75 154 ASP A N 1
ATOM 1303 C CA . ASP A 1 154 ? -8.959 7.109 1.776 1.00 88.75 154 ASP A CA 1
ATOM 1304 C C . ASP A 1 154 ? -8.598 5.794 2.487 1.00 88.75 154 ASP A C 1
ATOM 1306 O O . ASP A 1 154 ? -7.645 5.093 2.124 1.00 88.75 154 ASP A O 1
ATOM 1310 N N . LEU A 1 155 ? -9.392 5.405 3.493 1.00 91.00 155 LEU A N 1
ATOM 1311 C CA . LEU A 1 155 ? -9.181 4.156 4.233 1.00 91.00 155 LEU A CA 1
ATOM 1312 C C . LEU A 1 155 ? -9.473 2.924 3.369 1.00 91.00 155 LEU A C 1
ATOM 1314 O O . LEU A 1 155 ? -8.777 1.906 3.492 1.00 91.00 155 LEU A O 1
ATOM 1318 N N . LEU A 1 156 ? -10.461 3.010 2.473 1.00 93.88 156 LEU A N 1
ATOM 1319 C CA . LEU A 1 156 ? -10.735 1.964 1.492 1.00 93.88 156 LEU A CA 1
ATOM 1320 C C . LEU A 1 156 ? -9.548 1.783 0.536 1.00 93.88 156 LEU A C 1
ATOM 1322 O O . LEU A 1 156 ? -9.074 0.659 0.367 1.00 93.88 156 LEU A O 1
ATOM 1326 N N . MET A 1 157 ? -9.021 2.866 -0.036 1.00 92.69 157 MET A N 1
ATOM 1327 C CA . MET A 1 157 ? -7.886 2.833 -0.959 1.00 92.69 157 MET A CA 1
ATOM 1328 C C . MET A 1 157 ? -6.618 2.318 -0.283 1.00 92.69 157 MET A C 1
ATOM 1330 O O . MET A 1 157 ? -5.961 1.419 -0.818 1.00 92.69 157 MET A O 1
ATOM 1334 N N . SER A 1 158 ? -6.327 2.781 0.937 1.00 91.25 158 SER A N 1
ATOM 1335 C CA . SER A 1 158 ? -5.245 2.235 1.768 1.00 91.25 158 SER A CA 1
ATOM 1336 C C . SER A 1 158 ? -5.398 0.719 1.957 1.00 91.25 158 SER A C 1
ATOM 1338 O O . SER A 1 158 ? -4.458 -0.054 1.741 1.00 91.25 158 SER A O 1
ATOM 1340 N N . SER A 1 159 ? -6.616 0.264 2.267 1.00 95.19 159 SER A N 1
ATOM 1341 C CA . SER A 1 159 ? -6.923 -1.158 2.441 1.00 95.19 159 SER A CA 1
ATOM 1342 C C . SER A 1 159 ? -6.723 -1.959 1.148 1.00 95.19 159 SER A C 1
ATOM 1344 O O . SER A 1 159 ? -6.111 -3.028 1.173 1.00 95.19 159 SER A O 1
ATOM 1346 N N . VAL A 1 160 ? -7.197 -1.456 0.004 1.00 96.56 160 VAL A N 1
ATOM 1347 C CA . VAL A 1 160 ? -7.042 -2.105 -1.309 1.00 96.56 160 VAL A CA 1
ATOM 1348 C C . VAL A 1 160 ? -5.564 -2.226 -1.690 1.00 96.56 160 VAL A C 1
ATOM 1350 O O . VAL A 1 160 ? -5.126 -3.305 -2.109 1.00 96.56 160 VAL A O 1
ATOM 1353 N N . LEU A 1 161 ? -4.773 -1.169 -1.483 1.00 94.50 161 LEU A N 1
ATOM 1354 C CA . LEU A 1 161 ? -3.329 -1.186 -1.719 1.00 94.50 161 LEU A CA 1
ATOM 1355 C C . LEU A 1 161 ? -2.620 -2.193 -0.816 1.00 94.50 161 LEU A C 1
ATOM 1357 O O . LEU A 1 161 ? -1.811 -2.981 -1.303 1.00 94.50 161 LEU A O 1
ATOM 1361 N N . GLN A 1 162 ? -2.967 -2.255 0.469 1.00 95.19 162 GLN A N 1
ATOM 1362 C CA . GLN A 1 162 ? -2.395 -3.240 1.385 1.00 95.19 162 GLN A CA 1
ATOM 1363 C C . GLN A 1 162 ? -2.672 -4.680 0.921 1.00 95.19 162 GLN A C 1
ATOM 1365 O O . GLN A 1 162 ? -1.786 -5.542 0.949 1.00 95.19 162 GLN A O 1
ATOM 1370 N N . VAL A 1 163 ? -3.895 -4.955 0.460 1.00 97.88 163 VAL A N 1
ATOM 1371 C CA . VAL A 1 163 ? -4.279 -6.259 -0.103 1.00 97.88 163 VAL A CA 1
ATOM 1372 C C . VAL A 1 163 ? -3.458 -6.568 -1.360 1.00 97.88 163 VAL A C 1
ATOM 1374 O O . VAL A 1 163 ? -2.965 -7.694 -1.513 1.00 97.88 163 VAL A O 1
ATOM 1377 N N . ALA A 1 164 ? -3.233 -5.570 -2.221 1.00 97.00 164 ALA A N 1
ATOM 1378 C CA . ALA A 1 164 ? -2.359 -5.696 -3.384 1.00 97.00 164 ALA A CA 1
ATOM 1379 C C . ALA A 1 164 ? -0.902 -5.975 -2.983 1.00 97.00 164 ALA A C 1
ATOM 1381 O O . ALA A 1 164 ? -0.295 -6.895 -3.533 1.00 97.00 164 ALA A O 1
ATOM 1382 N N . TYR A 1 165 ? -0.356 -5.253 -2.000 1.00 96.00 165 TYR A N 1
ATOM 1383 C CA . TYR A 1 165 ? 1.014 -5.414 -1.501 1.00 96.00 165 TYR A CA 1
ATOM 1384 C C . TYR A 1 165 ? 1.266 -6.829 -0.986 1.00 96.00 165 TYR A C 1
ATOM 1386 O O . TYR A 1 165 ? 2.279 -7.451 -1.306 1.00 96.00 165 TYR A O 1
ATOM 1394 N N . TYR A 1 166 ? 0.291 -7.410 -0.293 1.00 97.25 166 TYR A N 1
ATOM 1395 C CA . TYR A 1 166 ? 0.354 -8.803 0.144 1.00 97.25 166 TYR A CA 1
ATOM 1396 C C . TYR A 1 166 ? 0.088 -9.820 -0.979 1.00 97.25 166 TYR A C 1
ATOM 1398 O O . TYR A 1 166 ? 0.072 -11.025 -0.740 1.00 97.25 166 TYR A O 1
ATOM 1406 N N . GLY A 1 167 ? -0.051 -9.392 -2.232 1.00 96.12 167 GLY A N 1
ATOM 1407 C CA . GLY A 1 167 ? -0.162 -10.279 -3.389 1.00 96.12 167 GLY A CA 1
ATOM 1408 C C . GLY A 1 167 ? -1.529 -10.946 -3.533 1.00 96.12 167 GLY A C 1
ATOM 1409 O O . GLY A 1 167 ? -1.666 -11.890 -4.312 1.00 96.12 167 GLY A O 1
ATOM 1410 N N . HIS A 1 168 ? -2.560 -10.456 -2.841 1.00 98.06 168 HIS A N 1
ATOM 1411 C CA . HIS A 1 168 ? -3.947 -10.895 -3.020 1.00 98.06 168 HIS A CA 1
ATOM 1412 C C . HIS A 1 168 ? -4.580 -10.227 -4.253 1.00 98.06 168 HIS A C 1
ATOM 1414 O O . HIS A 1 168 ? -5.685 -9.690 -4.202 1.00 98.06 168 HIS A O 1
ATOM 1420 N N . ILE A 1 169 ? -3.867 -10.265 -5.383 1.00 98.06 169 ILE A N 1
ATOM 1421 C CA . ILE A 1 169 ? -4.214 -9.532 -6.608 1.00 98.06 169 ILE A CA 1
ATOM 1422 C C . ILE A 1 169 ? -5.579 -9.944 -7.149 1.00 98.06 169 ILE A C 1
ATOM 1424 O O . ILE A 1 169 ? -6.304 -9.114 -7.675 1.00 98.06 169 ILE A O 1
ATOM 1428 N N . ASP A 1 170 ? -5.962 -11.207 -6.986 1.00 98.31 170 ASP A N 1
ATOM 1429 C CA . ASP A 1 170 ? -7.256 -11.686 -7.457 1.00 98.31 170 ASP A CA 1
ATOM 1430 C C . ASP A 1 170 ? -8.437 -11.183 -6.607 1.00 98.31 170 ASP A C 1
ATOM 1432 O O . ASP A 1 170 ? -9.551 -11.064 -7.118 1.00 98.31 170 ASP A O 1
ATOM 1436 N N . VAL A 1 171 ? -8.195 -10.845 -5.334 1.00 98.62 171 VAL A N 1
ATOM 1437 C CA . VAL A 1 171 ? -9.175 -10.147 -4.486 1.00 98.62 171 VAL A CA 1
ATOM 1438 C C . VAL A 1 171 ? -9.357 -8.717 -4.975 1.00 98.62 171 VAL A C 1
ATOM 1440 O O . VAL A 1 171 ? -10.492 -8.311 -5.192 1.00 98.62 171 VAL A O 1
ATOM 1443 N N . VAL A 1 172 ? -8.256 -7.992 -5.197 1.00 98.56 172 VAL A N 1
ATOM 1444 C CA . VAL A 1 172 ? -8.282 -6.608 -5.705 1.00 98.56 172 VAL A CA 1
ATOM 1445 C C . VAL A 1 172 ? -8.947 -6.543 -7.078 1.00 98.56 172 VAL A C 1
ATOM 1447 O O . VAL A 1 172 ? -9.829 -5.724 -7.299 1.00 98.56 172 VAL A O 1
ATOM 1450 N N . ASP A 1 173 ? -8.587 -7.457 -7.978 1.00 98.56 173 ASP A N 1
ATOM 1451 C CA . ASP A 1 173 ? -9.180 -7.574 -9.311 1.00 98.56 173 ASP A CA 1
ATOM 1452 C C . ASP A 1 173 ? -10.696 -7.777 -9.247 1.00 98.56 173 ASP A C 1
ATOM 1454 O O . ASP A 1 173 ? -11.449 -7.087 -9.928 1.00 98.56 173 ASP A O 1
ATOM 1458 N N . SER A 1 174 ? -11.143 -8.704 -8.393 1.00 98.50 174 SER A N 1
ATOM 1459 C CA . SER A 1 174 ? -12.569 -8.986 -8.214 1.00 98.50 174 SER A CA 1
ATOM 1460 C C . SER A 1 174 ? -13.306 -7.813 -7.572 1.00 98.50 174 SER A C 1
ATOM 1462 O O . SER A 1 174 ? -14.446 -7.554 -7.937 1.00 98.50 174 SER A O 1
ATOM 1464 N N . PHE A 1 175 ? -12.679 -7.123 -6.618 1.00 98.31 175 PHE A N 1
ATOM 1465 C CA . PHE A 1 175 ? -13.241 -5.932 -5.989 1.00 98.31 175 PHE A CA 1
ATOM 1466 C C . PHE A 1 175 ? -13.469 -4.832 -7.032 1.00 98.31 175 PHE A C 1
ATOM 1468 O O . PHE A 1 175 ? -14.594 -4.375 -7.192 1.00 98.31 175 PHE A O 1
ATOM 1475 N N . ILE A 1 176 ? -12.443 -4.494 -7.822 1.00 98.06 176 ILE A N 1
ATOM 1476 C CA . ILE A 1 176 ? -12.554 -3.458 -8.857 1.00 98.06 176 ILE A CA 1
ATOM 1477 C C . ILE A 1 176 ? -13.609 -3.833 -9.910 1.00 98.06 176 ILE A C 1
ATOM 1479 O O . ILE A 1 176 ? -14.448 -3.011 -10.247 1.00 98.06 176 ILE A O 1
ATOM 1483 N N . GLU A 1 177 ? -13.621 -5.076 -10.406 1.00 97.88 177 GLU A N 1
ATOM 1484 C CA . GLU A 1 177 ? -14.604 -5.517 -11.417 1.00 97.88 177 GLU A CA 1
ATOM 1485 C C . GLU A 1 177 ? -16.061 -5.424 -10.950 1.00 97.88 177 GLU A C 1
ATOM 1487 O O . GLU A 1 177 ? -16.949 -5.291 -11.787 1.00 97.88 177 GLU A O 1
ATOM 1492 N N . ASN A 1 178 ? -16.317 -5.538 -9.646 1.00 97.56 178 ASN A N 1
ATOM 1493 C CA . ASN A 1 178 ? -17.677 -5.520 -9.114 1.00 97.56 178 ASN A CA 1
ATOM 1494 C C . ASN A 1 178 ? -18.118 -4.126 -8.659 1.00 97.56 178 ASN A C 1
ATOM 1496 O O . ASN A 1 178 ? -19.311 -3.840 -8.703 1.00 97.56 178 ASN A O 1
ATOM 1500 N N . GLU A 1 179 ? -17.180 -3.287 -8.216 1.00 97.25 179 GLU A N 1
ATOM 1501 C CA . GLU A 1 179 ? -17.510 -2.085 -7.445 1.00 97.25 179 GLU A CA 1
ATOM 1502 C C . GLU A 1 179 ? -17.081 -0.778 -8.105 1.00 97.25 179 GLU A C 1
ATOM 1504 O O . GLU A 1 179 ? -17.500 0.274 -7.640 1.00 97.25 179 GLU A O 1
ATOM 1509 N N . TYR A 1 180 ? -16.299 -0.810 -9.190 1.00 97.00 180 TYR A N 1
ATOM 1510 C CA . TYR A 1 180 ? -15.836 0.412 -9.856 1.00 97.00 180 TYR A CA 1
ATOM 1511 C C . TYR A 1 180 ? -16.989 1.348 -10.243 1.00 97.00 180 TYR A C 1
ATOM 1513 O O . TYR A 1 180 ? -16.977 2.514 -9.865 1.00 97.00 180 TYR A O 1
ATOM 1521 N N . ASP A 1 181 ? -18.014 0.821 -10.921 1.00 96.38 181 ASP A N 1
ATOM 1522 C CA . ASP A 1 181 ? -19.179 1.611 -11.339 1.00 96.38 181 ASP A CA 1
ATOM 1523 C C . ASP A 1 181 ? -19.967 2.140 -10.127 1.00 96.38 181 ASP A C 1
ATOM 1525 O O . ASP A 1 181 ? -20.380 3.295 -10.117 1.00 96.38 181 ASP A O 1
ATOM 1529 N N . ASN A 1 182 ? -20.135 1.322 -9.078 1.00 95.12 182 ASN A N 1
ATOM 1530 C CA . ASN A 1 182 ? -20.847 1.728 -7.860 1.00 95.12 182 ASN A CA 1
ATOM 1531 C C . ASN A 1 182 ? -20.111 2.864 -7.137 1.00 95.12 182 ASN A C 1
ATOM 1533 O O . ASN A 1 182 ? -20.739 3.815 -6.677 1.00 95.12 182 ASN A O 1
ATOM 1537 N N . LEU A 1 183 ? -18.780 2.773 -7.051 1.00 94.62 183 LEU A N 1
ATOM 1538 C CA . LEU A 1 183 ? -17.937 3.826 -6.491 1.00 94.62 183 LEU A CA 1
ATOM 1539 C C . LEU A 1 183 ? -17.971 5.078 -7.376 1.00 94.62 183 LEU A C 1
ATOM 1541 O O . LEU A 1 183 ? -18.048 6.178 -6.847 1.00 94.62 183 LEU A O 1
ATOM 1545 N N . GLY A 1 184 ? -18.000 4.920 -8.703 1.00 94.50 184 GLY A N 1
ATOM 1546 C CA . GLY A 1 184 ? -18.122 6.024 -9.660 1.00 94.50 184 GLY A CA 1
ATOM 1547 C C . GLY A 1 184 ? -19.454 6.775 -9.612 1.00 94.50 184 GLY A C 1
ATOM 1548 O O . GLY A 1 184 ? -19.532 7.929 -10.032 1.00 94.50 184 GLY A O 1
ATOM 1549 N N . GLU A 1 185 ? -20.505 6.140 -9.092 1.00 94.12 185 GLU A N 1
ATOM 1550 C CA . GLU A 1 185 ? -21.806 6.768 -8.847 1.00 94.12 185 GLU A CA 1
ATOM 1551 C C . GLU A 1 185 ? -21.920 7.419 -7.455 1.00 94.12 185 GLU A C 1
ATOM 1553 O O . GLU A 1 185 ? -22.908 8.118 -7.202 1.00 94.12 185 GLU A O 1
ATOM 1558 N N . SER A 1 186 ? -20.947 7.202 -6.563 1.00 93.06 186 SER A N 1
ATOM 1559 C CA . SER A 1 186 ? -20.949 7.750 -5.204 1.00 93.06 186 SER A CA 1
ATOM 1560 C C . SER A 1 186 ? -20.504 9.213 -5.177 1.00 93.06 186 SER A C 1
ATOM 1562 O O . SER A 1 186 ? -19.509 9.580 -5.796 1.00 93.06 186 SER A O 1
ATOM 1564 N N . ASP A 1 187 ? -21.214 10.047 -4.411 1.00 91.56 187 ASP A N 1
ATOM 1565 C CA . ASP A 1 187 ? -20.833 11.450 -4.185 1.00 91.56 187 ASP A CA 1
ATOM 1566 C C . ASP A 1 187 ? -19.623 11.575 -3.221 1.00 91.56 187 ASP A C 1
ATOM 1568 O O . ASP A 1 187 ? -19.016 12.645 -3.155 1.00 91.56 187 ASP A O 1
ATOM 1572 N N . ASP A 1 188 ? -19.261 10.501 -2.502 1.00 89.06 188 ASP A N 1
ATOM 1573 C CA . ASP A 1 188 ? -18.145 10.470 -1.535 1.00 89.06 188 ASP A CA 1
ATOM 1574 C C . ASP A 1 188 ? -16.802 10.071 -2.152 1.00 89.06 188 ASP A C 1
ATOM 1576 O O . ASP A 1 188 ? -15.769 10.102 -1.482 1.00 89.06 188 ASP A O 1
ATOM 1580 N N . VAL A 1 189 ? -16.811 9.639 -3.412 1.00 91.50 189 VAL A N 1
ATOM 1581 C CA . VAL A 1 189 ? -15.617 9.160 -4.102 1.00 91.50 189 VAL A CA 1
ATOM 1582 C C . VAL A 1 189 ? -15.200 10.212 -5.114 1.00 91.50 189 VAL A C 1
ATOM 1584 O O . VAL A 1 189 ? -15.923 10.526 -6.061 1.00 91.50 189 VAL A O 1
ATOM 1587 N N . ASP A 1 190 ? -14.014 10.771 -4.913 1.00 91.81 190 ASP A N 1
ATOM 1588 C CA . ASP A 1 190 ? -13.441 11.719 -5.848 1.00 91.81 190 ASP A CA 1
ATOM 1589 C C . ASP A 1 190 ? -12.895 11.014 -7.107 1.00 91.81 190 ASP A C 1
ATOM 1591 O O . ASP A 1 190 ? -12.674 9.800 -7.166 1.00 91.81 190 ASP A O 1
ATOM 1595 N N . VAL A 1 191 ? -12.689 11.807 -8.156 1.00 91.75 191 VAL A N 1
ATOM 1596 C CA . VAL A 1 191 ? -12.242 11.302 -9.459 1.00 91.75 191 VAL A CA 1
ATOM 1597 C C . VAL A 1 191 ? -10.815 10.743 -9.399 1.00 91.75 191 VAL A C 1
ATOM 1599 O O . VAL A 1 191 ? -10.511 9.815 -10.148 1.00 91.75 191 VAL A O 1
ATOM 1602 N N . GLU A 1 192 ? -9.946 11.273 -8.536 1.00 90.69 192 GLU A N 1
ATOM 1603 C CA . GLU A 1 192 ? -8.550 10.835 -8.409 1.00 90.69 192 GLU A CA 1
ATOM 1604 C C . GLU A 1 192 ? -8.493 9.433 -7.782 1.00 90.69 192 GLU A C 1
ATOM 1606 O O . GLU A 1 192 ? -7.862 8.533 -8.338 1.00 90.69 192 GLU A O 1
ATOM 1611 N N . SER A 1 193 ? -9.284 9.181 -6.737 1.00 91.44 193 SER A N 1
ATOM 1612 C CA . SER A 1 193 ? -9.439 7.851 -6.132 1.00 91.44 193 SER A CA 1
ATOM 1613 C C . SER A 1 193 ? -9.934 6.786 -7.128 1.00 91.44 193 SER A C 1
ATOM 1615 O O . SER A 1 193 ? -9.469 5.640 -7.125 1.00 91.44 193 SER A O 1
ATOM 1617 N N . LEU A 1 194 ? -10.854 7.142 -8.035 1.00 93.94 194 LEU A N 1
ATOM 1618 C CA . LEU A 1 194 ? -11.289 6.239 -9.115 1.00 93.94 194 LEU A CA 1
ATOM 1619 C C . LEU A 1 194 ? -10.189 6.003 -10.149 1.00 93.94 194 LEU A C 1
ATOM 1621 O O . LEU A 1 194 ? -10.065 4.891 -10.673 1.00 93.94 194 LEU A O 1
ATOM 1625 N N . GLN A 1 195 ? -9.386 7.022 -10.455 1.00 92.81 195 GLN A N 1
ATOM 1626 C CA . GLN A 1 195 ? -8.233 6.869 -11.340 1.00 92.81 195 GLN A CA 1
ATOM 1627 C C . GLN A 1 195 ? -7.188 5.930 -10.736 1.00 92.81 195 GLN A C 1
ATOM 1629 O O . GLN A 1 195 ? -6.656 5.087 -11.461 1.00 92.81 195 GLN A O 1
ATOM 1634 N N . ASP A 1 196 ? -6.965 5.978 -9.424 1.00 92.12 196 ASP A N 1
ATOM 1635 C CA . ASP A 1 196 ? -6.071 5.049 -8.732 1.00 92.12 196 ASP A CA 1
ATOM 1636 C C . ASP A 1 196 ? -6.561 3.596 -8.840 1.00 92.12 196 ASP A C 1
ATOM 1638 O O . ASP A 1 196 ? -5.787 2.694 -9.185 1.00 92.12 196 ASP A O 1
ATOM 1642 N N . LEU A 1 197 ? -7.862 3.343 -8.645 1.00 94.88 197 LEU A N 1
ATOM 1643 C CA . LEU A 1 197 ? -8.454 2.016 -8.875 1.00 94.88 197 LEU A CA 1
ATOM 1644 C C . LEU A 1 197 ? -8.301 1.568 -10.334 1.00 94.88 197 LEU A C 1
ATOM 1646 O O . LEU A 1 197 ? -7.954 0.410 -10.601 1.00 94.88 197 LEU A O 1
ATOM 1650 N N . ALA A 1 198 ? -8.515 2.478 -11.284 1.00 95.56 198 ALA A N 1
ATOM 1651 C CA . ALA A 1 198 ? -8.318 2.205 -12.702 1.00 95.56 198 ALA A CA 1
ATOM 1652 C C . ALA A 1 198 ? -6.845 1.896 -13.026 1.00 95.56 198 ALA A C 1
ATOM 1654 O O . ALA A 1 198 ? -6.569 0.994 -13.821 1.00 95.56 198 ALA A O 1
ATOM 1655 N N . MET A 1 199 ? -5.888 2.561 -12.374 1.00 95.00 199 MET A N 1
ATOM 1656 C CA . MET A 1 199 ? -4.456 2.301 -12.542 1.00 95.00 199 MET A CA 1
ATOM 1657 C C . MET A 1 199 ? -4.060 0.929 -11.986 1.00 95.00 199 MET A C 1
ATOM 1659 O O . MET A 1 199 ? -3.337 0.167 -12.643 1.00 95.00 199 MET A O 1
ATOM 1663 N N . LEU A 1 200 ? -4.588 0.550 -10.815 1.00 96.06 200 LEU A N 1
ATOM 1664 C CA . LEU A 1 200 ? -4.434 -0.809 -10.291 1.00 96.06 200 LEU A CA 1
ATOM 1665 C C . LEU A 1 200 ? -4.972 -1.824 -11.298 1.00 96.06 200 LEU A C 1
ATOM 1667 O O . LEU A 1 200 ? -4.277 -2.783 -11.643 1.00 96.06 200 LEU A O 1
ATOM 1671 N N . LYS A 1 201 ? -6.169 -1.581 -11.837 1.00 97.62 201 LYS A N 1
ATOM 1672 C CA . LYS A 1 201 ? -6.797 -2.443 -12.838 1.00 97.62 201 LYS A CA 1
ATOM 1673 C C . LYS A 1 201 ? -5.974 -2.558 -14.117 1.00 97.62 201 LYS A C 1
ATOM 1675 O O . LYS A 1 201 ? -5.750 -3.668 -14.601 1.00 97.62 201 LYS A O 1
ATOM 1680 N N . PHE A 1 202 ? -5.469 -1.442 -14.630 1.00 97.25 202 PHE A N 1
ATOM 1681 C CA . PHE A 1 202 ? -4.569 -1.396 -15.776 1.00 97.25 202 PHE A CA 1
ATOM 1682 C C . PHE A 1 202 ? -3.339 -2.291 -15.551 1.00 97.25 202 PHE A C 1
ATOM 1684 O O . PHE A 1 202 ? -3.034 -3.157 -16.379 1.00 97.25 202 PHE A O 1
ATOM 1691 N N . ASN A 1 203 ? -2.678 -2.161 -14.396 1.00 97.62 203 ASN A N 1
ATOM 1692 C CA . ASN A 1 203 ? -1.514 -2.977 -14.052 1.00 97.62 203 ASN A CA 1
ATOM 1693 C C . ASN A 1 203 ? -1.878 -4.470 -13.859 1.00 97.62 203 ASN A C 1
ATOM 1695 O O . ASN A 1 203 ? -1.100 -5.346 -14.251 1.00 97.62 203 ASN A O 1
ATOM 1699 N N . ILE A 1 204 ? -3.067 -4.796 -13.330 1.00 98.19 204 ILE A N 1
ATOM 1700 C CA . ILE A 1 204 ? -3.576 -6.180 -13.248 1.00 98.19 204 ILE A CA 1
ATOM 1701 C C . ILE A 1 204 ? -3.723 -6.794 -14.646 1.00 98.19 204 ILE A C 1
ATOM 1703 O O . ILE A 1 204 ? -3.243 -7.907 -14.886 1.00 98.19 204 ILE A O 1
ATOM 1707 N N . GLU A 1 205 ? -4.363 -6.082 -15.575 1.00 98.06 205 GLU A N 1
ATOM 1708 C CA . GLU A 1 205 ? -4.587 -6.572 -16.939 1.00 98.06 205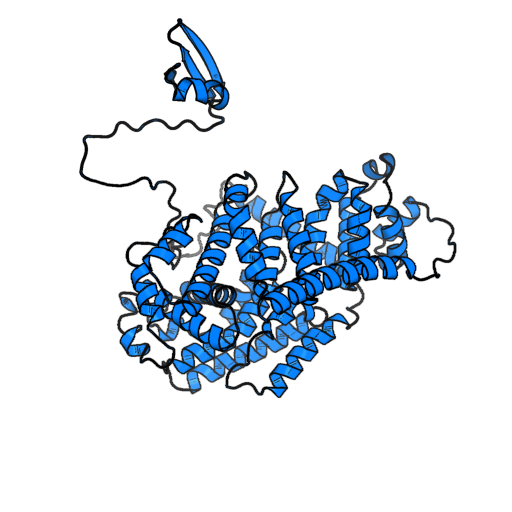 GLU A CA 1
ATOM 1709 C C . GLU A 1 205 ? -3.273 -6.739 -17.713 1.00 98.06 205 GLU A C 1
ATOM 1711 O O . GLU A 1 205 ? -3.109 -7.725 -18.436 1.00 98.06 205 GLU A O 1
ATOM 1716 N N . LEU A 1 206 ? -2.284 -5.864 -17.492 1.00 97.62 206 LEU A N 1
ATOM 1717 C CA . LEU A 1 206 ? -0.933 -6.065 -18.025 1.00 97.62 206 LEU A CA 1
ATOM 1718 C C . LEU A 1 206 ? -0.302 -7.365 -17.501 1.00 97.62 206 LEU A C 1
ATOM 1720 O O . LEU A 1 206 ? 0.302 -8.113 -18.272 1.00 97.62 206 LEU A O 1
ATOM 1724 N N . GLY A 1 207 ? -0.474 -7.673 -16.212 1.00 97.56 207 GLY A N 1
ATOM 1725 C CA . GLY A 1 207 ? 0.006 -8.924 -15.621 1.00 97.56 207 GLY A CA 1
ATOM 1726 C C . GLY A 1 207 ? -0.659 -10.165 -16.223 1.00 97.56 207 GLY A C 1
ATOM 1727 O O . GLY A 1 207 ? 0.017 -11.153 -16.520 1.00 97.56 207 GLY A O 1
ATOM 1728 N N . LYS A 1 208 ? -1.972 -10.112 -16.477 1.00 97.38 208 LYS A N 1
ATOM 1729 C CA . LYS A 1 208 ? -2.704 -11.186 -17.172 1.00 97.38 208 LYS A CA 1
ATOM 1730 C C . LYS A 1 208 ? -2.214 -11.361 -18.611 1.00 97.38 208 LYS A C 1
ATOM 1732 O O . LYS A 1 208 ? -2.012 -12.496 -19.058 1.00 97.38 208 LYS A O 1
ATOM 1737 N N . ALA A 1 209 ? -1.964 -10.259 -19.316 1.00 96.88 209 ALA A N 1
ATOM 1738 C CA . ALA A 1 209 ? -1.415 -10.277 -20.668 1.00 96.88 209 ALA A CA 1
ATOM 1739 C C . ALA A 1 209 ? 0.011 -10.854 -20.707 1.00 96.88 209 ALA A C 1
ATOM 1741 O O . ALA A 1 209 ? 0.339 -11.621 -21.610 1.00 96.88 209 ALA A O 1
ATOM 1742 N N . ALA A 1 210 ? 0.843 -10.597 -19.693 1.00 95.38 210 ALA A N 1
ATOM 1743 C CA . ALA A 1 210 ? 2.169 -11.214 -19.585 1.00 95.38 210 ALA A CA 1
ATOM 1744 C C . ALA A 1 210 ? 2.110 -12.748 -19.500 1.00 95.38 210 ALA A C 1
ATOM 1746 O O . ALA A 1 210 ? 2.978 -13.429 -20.044 1.00 95.38 210 ALA A O 1
ATOM 1747 N N . ALA A 1 211 ? 1.074 -13.296 -18.857 1.00 93.81 211 ALA A N 1
ATOM 1748 C CA . ALA A 1 211 ? 0.886 -14.739 -18.718 1.00 93.81 211 ALA A CA 1
ATOM 1749 C C . ALA A 1 211 ? 0.258 -15.408 -19.955 1.00 93.81 211 ALA A C 1
ATOM 1751 O O . ALA A 1 211 ? 0.458 -16.603 -20.173 1.00 93.81 211 ALA A O 1
ATOM 1752 N N . THR A 1 212 ? -0.525 -14.668 -20.745 1.00 94.56 212 THR A N 1
ATOM 1753 C CA . THR A 1 212 ? -1.363 -15.227 -21.826 1.00 94.56 212 THR A CA 1
ATOM 1754 C C . THR A 1 212 ? -0.972 -14.772 -23.234 1.00 94.56 212 THR A C 1
ATOM 1756 O O . THR A 1 212 ? -1.426 -15.368 -24.211 1.00 94.56 212 THR A O 1
ATOM 1759 N N . GLY A 1 213 ? -0.077 -13.791 -23.344 1.00 94.12 213 GLY A N 1
ATOM 1760 C CA . GLY A 1 213 ? 0.236 -13.074 -24.577 1.00 94.12 213 GLY A CA 1
ATOM 1761 C C . GLY A 1 213 ? -0.491 -11.728 -24.629 1.00 94.12 213 GLY A C 1
ATOM 1762 O O . GLY A 1 213 ? -1.638 -11.612 -24.203 1.00 94.12 213 GLY A O 1
ATOM 1763 N N . PHE A 1 214 ? 0.185 -10.700 -25.148 1.00 96.56 214 PHE A N 1
ATOM 1764 C CA . PHE A 1 214 ? -0.392 -9.362 -25.258 1.00 96.56 214 PHE A CA 1
ATOM 1765 C C . PHE A 1 214 ? -1.223 -9.225 -26.537 1.00 96.56 214 PHE A C 1
ATOM 1767 O O . PHE A 1 214 ? -0.682 -9.188 -27.642 1.00 96.56 214 PHE A O 1
ATOM 1774 N N . ASP A 1 215 ? -2.541 -9.131 -26.370 1.00 97.06 215 ASP A N 1
ATOM 1775 C CA . ASP A 1 215 ? -3.484 -8.736 -27.415 1.00 97.06 215 ASP A CA 1
ATOM 1776 C C . ASP A 1 215 ? -3.872 -7.271 -27.192 1.00 97.06 215 ASP A C 1
ATOM 1778 O O . ASP A 1 215 ? -4.557 -6.937 -26.225 1.00 97.06 215 ASP A O 1
ATOM 1782 N N . GLN A 1 216 ? -3.407 -6.396 -28.086 1.00 95.75 216 GLN A N 1
ATOM 1783 C CA . GLN A 1 216 ? -3.610 -4.955 -27.970 1.00 95.75 216 GLN A CA 1
ATOM 1784 C C . GLN A 1 216 ? -5.097 -4.573 -27.975 1.00 95.75 216 GLN A C 1
ATOM 1786 O O . GLN A 1 216 ? -5.497 -3.707 -27.201 1.00 95.75 216 GLN A O 1
ATOM 1791 N N . GLU A 1 217 ? -5.910 -5.188 -28.838 1.00 95.88 217 GLU A N 1
ATOM 1792 C CA . GLU A 1 217 ? -7.324 -4.827 -28.982 1.00 95.88 217 GLU A CA 1
ATOM 1793 C C . GLU A 1 217 ? -8.108 -5.267 -27.746 1.00 95.88 217 GLU A C 1
ATOM 1795 O O . GLU A 1 217 ? -8.818 -4.458 -27.145 1.00 95.88 217 GLU A O 1
ATOM 1800 N N . ALA A 1 218 ? -7.901 -6.514 -27.310 1.00 96.19 218 ALA A N 1
ATOM 1801 C CA . ALA A 1 218 ? -8.546 -7.040 -26.113 1.00 96.19 218 ALA A CA 1
ATOM 1802 C C . ALA A 1 218 ? -8.133 -6.264 -24.852 1.00 96.19 218 ALA A C 1
ATOM 1804 O O . ALA A 1 218 ? -8.983 -5.945 -24.019 1.00 96.19 218 ALA A O 1
ATOM 1805 N N . PHE A 1 219 ? -6.847 -5.920 -24.727 1.00 96.31 219 PHE A N 1
ATOM 1806 C CA . PHE A 1 219 ? -6.337 -5.134 -23.607 1.00 96.31 219 PHE A CA 1
ATOM 1807 C C . PHE A 1 219 ? -6.953 -3.733 -23.570 1.00 96.31 219 PHE A C 1
ATOM 1809 O O . PHE A 1 219 ? -7.516 -3.346 -22.547 1.00 96.31 219 PHE A O 1
ATOM 1816 N N . THR A 1 220 ? -6.903 -2.989 -24.683 1.00 95.56 220 THR A N 1
ATOM 1817 C CA . THR A 1 220 ? -7.475 -1.635 -24.759 1.00 95.56 220 THR A CA 1
ATOM 1818 C C . THR A 1 220 ? -8.973 -1.648 -24.474 1.00 95.56 220 THR A C 1
ATOM 1820 O O . THR A 1 220 ? -9.443 -0.822 -23.696 1.00 95.56 220 THR A O 1
ATOM 1823 N N . GLN A 1 221 ? -9.713 -2.612 -25.029 1.00 95.62 221 GLN A N 1
ATOM 1824 C CA . GLN A 1 221 ? -11.136 -2.762 -24.736 1.00 95.62 221 GLN A CA 1
ATOM 1825 C C . GLN A 1 221 ? -11.377 -3.005 -23.241 1.00 95.62 221 GLN A C 1
ATOM 1827 O O . GLN A 1 221 ? -12.266 -2.386 -22.656 1.00 95.62 221 GLN A O 1
ATOM 1832 N N . LYS A 1 222 ? -10.587 -3.882 -22.612 1.00 96.19 222 LYS A N 1
ATOM 1833 C CA . LYS A 1 222 ? -10.779 -4.246 -21.207 1.00 96.19 222 LYS A CA 1
ATOM 1834 C C . LYS A 1 222 ? -10.515 -3.080 -20.257 1.00 96.19 222 LYS A C 1
ATOM 1836 O O . LYS A 1 222 ? -11.320 -2.874 -19.358 1.00 96.19 222 LYS A O 1
ATOM 1841 N N . VAL A 1 223 ? -9.436 -2.321 -20.453 1.00 95.88 223 VAL A N 1
ATOM 1842 C CA . VAL A 1 223 ? -9.100 -1.189 -19.565 1.00 95.88 223 VAL A CA 1
ATOM 1843 C C . VAL A 1 223 ? -10.003 0.025 -19.793 1.00 95.88 223 VAL A C 1
ATOM 1845 O O . VAL A 1 223 ? -10.319 0.723 -18.839 1.00 95.88 223 VAL A O 1
ATOM 1848 N N . SER A 1 224 ? -10.513 0.225 -21.016 1.00 94.94 224 SER A N 1
ATOM 1849 C CA . SER A 1 224 ? -11.457 1.317 -21.311 1.00 94.94 224 SER A CA 1
ATOM 1850 C C . SER A 1 224 ? -12.799 1.203 -20.580 1.00 94.94 224 SER A C 1
ATOM 1852 O O . SER A 1 224 ? -13.524 2.186 -20.496 1.00 94.94 224 SER A O 1
ATOM 1854 N N . ALA A 1 225 ? -13.131 0.019 -20.054 1.00 95.38 225 ALA A N 1
ATOM 1855 C CA . ALA A 1 225 ? -14.324 -0.187 -19.235 1.00 95.38 225 ALA A CA 1
ATOM 1856 C C . ALA A 1 225 ? -14.207 0.416 -17.823 1.00 95.38 225 ALA A C 1
ATOM 1858 O O . ALA A 1 225 ? -15.207 0.475 -17.127 1.00 95.38 225 ALA A O 1
ATOM 1859 N N . PHE A 1 226 ? -13.008 0.838 -17.415 1.00 95.69 226 PHE A N 1
ATOM 1860 C CA . PHE A 1 226 ? -12.714 1.441 -16.111 1.00 95.69 226 PHE A CA 1
ATOM 1861 C C . PHE A 1 226 ? -12.244 2.889 -16.296 1.00 95.69 226 PHE A C 1
ATOM 1863 O O . PHE A 1 226 ? -11.226 3.289 -15.741 1.00 95.69 226 PHE A O 1
ATOM 1870 N N . ASP A 1 227 ? -12.882 3.600 -17.232 1.00 91.56 227 ASP A N 1
ATOM 1871 C CA . ASP A 1 227 ? -12.590 4.981 -17.653 1.00 91.56 227 ASP A CA 1
ATOM 1872 C C . ASP A 1 227 ? -11.123 5.294 -18.007 1.00 91.56 227 ASP A C 1
ATOM 1874 O O . ASP A 1 227 ? -10.725 6.447 -18.190 1.00 91.56 227 ASP A O 1
ATOM 1878 N N . PHE A 1 228 ? -10.314 4.255 -18.227 1.00 87.31 228 PHE A N 1
ATOM 1879 C CA . PHE A 1 228 ? -8.911 4.386 -18.580 1.00 87.31 228 PHE A CA 1
ATOM 1880 C C . PHE A 1 228 ? -8.745 4.539 -20.095 1.00 87.31 228 PHE A C 1
ATOM 1882 O O . PHE A 1 228 ? -8.587 3.571 -20.851 1.00 87.31 228 PHE A O 1
ATOM 1889 N N . ASN A 1 229 ? -8.794 5.787 -20.560 1.00 86.81 229 ASN A N 1
ATOM 1890 C CA . ASN A 1 229 ? -8.620 6.123 -21.969 1.00 86.81 229 ASN A CA 1
ATOM 1891 C C . ASN A 1 229 ? -7.135 6.220 -22.326 1.00 86.81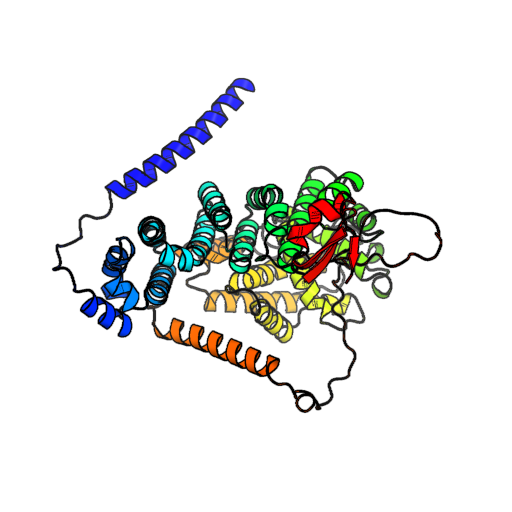 229 ASN A C 1
ATOM 1893 O O . ASN A 1 229 ? -6.482 7.232 -22.086 1.00 86.81 229 ASN A O 1
ATOM 1897 N N . LEU A 1 230 ? -6.605 5.166 -22.949 1.00 89.19 230 LEU A N 1
ATOM 1898 C CA . LEU A 1 230 ? -5.223 5.165 -23.419 1.00 89.19 230 LEU A CA 1
ATOM 1899 C C . LEU A 1 230 ? -5.025 6.165 -24.569 1.00 89.19 230 LEU A C 1
ATOM 1901 O O . LEU A 1 230 ? -5.704 6.048 -25.596 1.00 89.19 230 LEU A O 1
ATOM 1905 N N . PRO A 1 231 ? -4.053 7.086 -24.455 1.00 91.94 231 PRO A N 1
ATOM 1906 C CA . PRO A 1 231 ? -3.743 8.032 -25.519 1.00 91.94 231 PRO A CA 1
ATOM 1907 C C . PRO A 1 231 ? -3.334 7.335 -26.819 1.00 91.94 231 PRO A C 1
ATOM 1909 O O . PRO A 1 231 ? -2.795 6.220 -26.817 1.00 91.94 231 PRO A O 1
ATOM 1912 N N . GLU A 1 232 ? -3.587 7.994 -27.953 1.00 91.44 232 GLU A N 1
ATOM 1913 C CA . GLU A 1 232 ? -3.291 7.426 -29.268 1.00 91.44 232 GLU A CA 1
ATOM 1914 C C . GLU A 1 232 ? -1.812 7.010 -29.362 1.00 91.44 232 GLU A C 1
ATOM 1916 O O . GLU A 1 232 ? -0.904 7.739 -28.975 1.00 91.44 232 GLU A O 1
ATOM 1921 N N . GLY A 1 233 ? -1.562 5.794 -29.854 1.00 93.38 233 GLY A N 1
ATOM 1922 C CA . GLY A 1 233 ? -0.215 5.233 -29.976 1.00 93.38 233 GLY A CA 1
ATOM 1923 C C . GLY A 1 233 ? 0.311 4.516 -28.726 1.00 93.38 233 GLY A C 1
ATOM 1924 O O . GLY A 1 233 ? 1.114 3.591 -28.887 1.00 93.38 233 GLY A O 1
ATOM 1925 N N . VAL A 1 234 ? -0.188 4.823 -27.519 1.00 95.00 234 VAL A N 1
ATOM 1926 C CA . VAL A 1 234 ? 0.227 4.155 -26.266 1.00 95.00 234 VAL A CA 1
ATOM 1927 C C . VAL A 1 234 ? 0.007 2.640 -26.298 1.00 95.00 234 VAL A C 1
ATOM 1929 O O . VAL A 1 234 ? 0.960 1.915 -25.996 1.00 95.00 234 VAL A O 1
ATOM 1932 N N . PRO A 1 235 ? -1.145 2.107 -26.756 1.00 95.19 235 PRO A N 1
ATOM 1933 C CA . PRO A 1 235 ? -1.322 0.658 -26.882 1.00 95.19 235 PRO A CA 1
ATOM 1934 C C . PRO A 1 235 ? -0.251 -0.007 -27.762 1.00 95.19 235 PRO A C 1
ATOM 1936 O O . PRO A 1 235 ? 0.236 -1.091 -27.446 1.00 95.19 235 PRO A O 1
ATOM 1939 N N . GLY A 1 236 ? 0.176 0.672 -28.833 1.00 96.50 236 GLY A N 1
ATOM 1940 C CA . GLY A 1 236 ? 1.236 0.188 -29.715 1.00 96.50 236 GLY A CA 1
ATOM 1941 C C . GLY A 1 236 ? 2.632 0.259 -29.087 1.00 96.50 236 GLY A C 1
ATOM 1942 O O . GLY A 1 236 ? 3.490 -0.555 -29.426 1.00 96.50 236 GLY A O 1
ATOM 1943 N N . ILE A 1 237 ? 2.884 1.211 -28.182 1.00 96.31 237 ILE A N 1
ATOM 1944 C CA . ILE A 1 237 ? 4.119 1.266 -27.381 1.00 96.31 237 ILE A CA 1
ATOM 1945 C C . ILE A 1 237 ? 4.161 0.075 -26.424 1.00 96.31 237 ILE A C 1
ATOM 1947 O O . ILE A 1 237 ? 5.156 -0.648 -26.407 1.00 96.31 237 ILE A O 1
ATOM 1951 N N . ILE A 1 238 ? 3.067 -0.168 -25.697 1.00 97.06 238 ILE A N 1
ATOM 1952 C CA . ILE A 1 238 ? 2.940 -1.300 -24.771 1.00 97.06 238 ILE A CA 1
ATOM 1953 C C . ILE A 1 238 ? 3.159 -2.619 -25.522 1.00 97.06 238 ILE A C 1
ATOM 1955 O O . ILE A 1 238 ? 3.989 -3.420 -25.097 1.00 97.06 238 ILE A O 1
ATOM 1959 N N . ALA A 1 239 ? 2.512 -2.807 -26.679 1.00 96.62 239 ALA A N 1
ATOM 1960 C CA . ALA A 1 239 ? 2.692 -3.996 -27.515 1.00 96.62 239 ALA A CA 1
ATOM 1961 C C . ALA A 1 239 ? 4.170 -4.264 -27.839 1.00 96.62 239 ALA A C 1
ATOM 1963 O O . ALA A 1 239 ? 4.673 -5.359 -27.602 1.00 96.62 239 ALA A O 1
ATOM 1964 N N . ARG A 1 240 ? 4.896 -3.237 -28.303 1.00 95.69 240 ARG A N 1
ATOM 1965 C CA . ARG A 1 240 ? 6.337 -3.351 -28.584 1.00 95.69 240 ARG A CA 1
ATOM 1966 C C . ARG A 1 240 ? 7.150 -3.647 -27.328 1.00 95.69 240 ARG A C 1
ATOM 1968 O O . ARG A 1 240 ? 8.134 -4.374 -27.405 1.00 95.69 240 ARG A O 1
ATOM 1975 N N . ALA A 1 241 ? 6.769 -3.087 -26.183 1.00 96.44 241 ALA A N 1
ATOM 1976 C CA . ALA A 1 241 ? 7.456 -3.327 -24.922 1.00 96.44 241 ALA A CA 1
ATOM 1977 C C . ALA A 1 241 ? 7.298 -4.781 -24.439 1.00 96.44 241 ALA A C 1
ATOM 1979 O O . ALA A 1 241 ? 8.237 -5.342 -23.872 1.00 96.44 241 ALA A O 1
ATOM 1980 N N . PHE A 1 242 ? 6.166 -5.434 -24.726 1.00 96.50 242 PHE A N 1
ATOM 1981 C CA . PHE A 1 242 ? 5.977 -6.862 -24.444 1.00 96.50 242 PHE A CA 1
ATOM 1982 C C . PHE A 1 242 ? 6.912 -7.773 -25.248 1.00 96.50 242 PHE A C 1
ATOM 1984 O O . PHE A 1 242 ? 7.271 -8.839 -24.743 1.00 96.50 242 PHE A O 1
ATOM 1991 N N . ASP A 1 243 ? 7.381 -7.341 -26.419 1.00 95.25 243 ASP A N 1
ATOM 1992 C CA . ASP A 1 243 ? 8.377 -8.069 -27.217 1.00 95.25 243 ASP A CA 1
ATOM 1993 C C . ASP A 1 243 ? 9.818 -7.882 -26.710 1.00 95.25 243 ASP A C 1
ATOM 1995 O O . ASP A 1 243 ? 10.735 -8.567 -27.167 1.00 95.25 243 ASP A O 1
ATOM 1999 N N . LEU A 1 244 ? 10.037 -6.962 -25.765 1.00 94.94 244 LEU A N 1
ATOM 2000 C CA . LEU A 1 244 ? 11.350 -6.659 -25.205 1.00 94.94 244 LEU A CA 1
ATOM 2001 C C . LEU A 1 244 ? 11.587 -7.377 -23.876 1.00 94.94 244 LEU A C 1
ATOM 2003 O O . LEU A 1 244 ? 10.676 -7.642 -23.089 1.00 94.94 244 LEU A O 1
ATOM 2007 N N . THR A 1 245 ? 12.851 -7.666 -23.602 1.00 93.19 245 THR A N 1
ATOM 2008 C CA . THR A 1 245 ? 13.337 -8.250 -22.352 1.00 93.19 245 THR A CA 1
ATOM 2009 C C . THR A 1 245 ? 14.501 -7.433 -21.807 1.00 93.19 245 THR A C 1
ATOM 2011 O O . THR A 1 245 ? 15.127 -6.660 -22.529 1.00 93.19 245 THR A O 1
ATOM 2014 N N . ILE A 1 246 ? 14.861 -7.652 -20.542 1.00 91.00 246 ILE A N 1
ATOM 2015 C CA . ILE A 1 246 ? 16.034 -7.005 -19.936 1.00 91.00 246 ILE A CA 1
ATOM 2016 C C . ILE A 1 246 ? 17.367 -7.396 -20.606 1.00 91.00 246 ILE A C 1
ATOM 2018 O O . ILE A 1 246 ? 18.380 -6.731 -20.416 1.00 91.00 246 ILE A O 1
ATOM 2022 N N . HIS A 1 247 ? 17.383 -8.472 -21.399 1.00 90.38 247 HIS A N 1
ATOM 2023 C CA . HIS A 1 247 ? 18.565 -8.933 -22.132 1.00 90.38 247 HIS A CA 1
ATOM 2024 C C . HIS A 1 247 ? 18.720 -8.291 -23.515 1.00 90.38 247 HIS A C 1
ATOM 2026 O O . HIS A 1 247 ? 19.749 -8.482 -24.168 1.00 90.38 247 HIS A O 1
ATOM 2032 N N . ASP A 1 248 ? 17.717 -7.542 -23.972 1.00 91.44 248 ASP A N 1
ATOM 2033 C CA . ASP A 1 248 ? 17.812 -6.769 -25.199 1.00 91.44 248 ASP A CA 1
ATOM 2034 C C . ASP A 1 248 ? 18.752 -5.568 -25.046 1.00 91.44 248 ASP A C 1
ATOM 2036 O O . ASP A 1 248 ? 18.998 -5.064 -23.952 1.00 91.44 248 ASP A O 1
ATOM 2040 N N . ASP A 1 249 ? 19.251 -5.056 -26.175 1.00 88.44 249 ASP A N 1
ATOM 2041 C CA . ASP A 1 249 ? 19.997 -3.793 -26.218 1.00 88.44 249 ASP A CA 1
ATOM 2042 C C . ASP A 1 249 ? 19.049 -2.593 -26.050 1.00 88.44 249 ASP A C 1
ATOM 2044 O O . ASP A 1 249 ? 18.792 -1.827 -26.980 1.00 88.44 249 ASP A O 1
ATOM 2048 N N . LEU A 1 250 ? 18.466 -2.462 -24.858 1.00 88.56 250 LEU A N 1
ATOM 2049 C CA . LEU A 1 250 ? 17.483 -1.431 -24.521 1.00 88.56 250 LEU A CA 1
ATOM 2050 C C . LEU A 1 250 ? 18.085 -0.026 -24.576 1.00 88.56 250 LEU A C 1
ATOM 2052 O O . LEU A 1 250 ? 17.385 0.934 -24.892 1.00 88.56 250 LEU A O 1
ATOM 2056 N N . LYS A 1 251 ? 19.399 0.099 -24.364 1.00 85.94 251 LYS A N 1
ATOM 2057 C CA . LYS A 1 251 ? 20.114 1.365 -24.536 1.00 85.94 251 LYS A CA 1
ATOM 2058 C C . LYS A 1 251 ? 19.970 1.900 -25.960 1.00 85.94 251 LYS A C 1
ATOM 2060 O O . LYS A 1 251 ? 19.688 3.080 -26.138 1.00 85.94 251 LYS A O 1
ATOM 2065 N N . THR A 1 252 ? 20.154 1.050 -26.969 1.00 85.81 252 THR A N 1
ATOM 2066 C CA . THR A 1 252 ? 20.006 1.462 -28.371 1.00 85.81 252 THR A CA 1
ATOM 2067 C C . THR A 1 252 ? 18.559 1.385 -28.854 1.00 85.81 252 THR A C 1
ATOM 2069 O O . THR A 1 252 ? 18.126 2.274 -29.584 1.00 85.81 252 THR A O 1
ATOM 2072 N N . LYS A 1 253 ? 17.801 0.352 -28.461 1.00 87.12 253 LYS A N 1
ATOM 2073 C CA . LYS A 1 253 ? 16.425 0.111 -28.933 1.00 87.12 253 LYS A CA 1
ATOM 2074 C C . LYS A 1 253 ? 15.386 1.053 -28.321 1.00 87.12 253 LYS A C 1
ATOM 2076 O O . LYS A 1 253 ? 14.397 1.341 -28.987 1.00 87.12 253 LYS A O 1
ATOM 2081 N N . VAL A 1 254 ? 15.597 1.488 -27.079 1.00 86.19 254 VAL A N 1
ATOM 2082 C CA . VAL A 1 254 ? 14.662 2.340 -26.331 1.00 86.19 254 VAL A CA 1
ATOM 2083 C C . VAL A 1 254 ? 15.297 3.708 -26.122 1.00 86.19 254 VAL A C 1
ATOM 2085 O O . VAL A 1 254 ? 14.886 4.666 -26.756 1.00 86.19 254 VAL A O 1
ATOM 2088 N N . LEU A 1 255 ? 16.395 3.779 -25.368 1.00 85.38 255 LEU A N 1
ATOM 2089 C CA . LEU A 1 255 ? 16.982 5.045 -24.901 1.00 85.38 255 LEU A CA 1
ATOM 2090 C C . LEU A 1 255 ? 17.715 5.877 -25.969 1.00 85.38 255 LEU A C 1
ATOM 2092 O O . LEU A 1 255 ? 18.236 6.958 -25.679 1.00 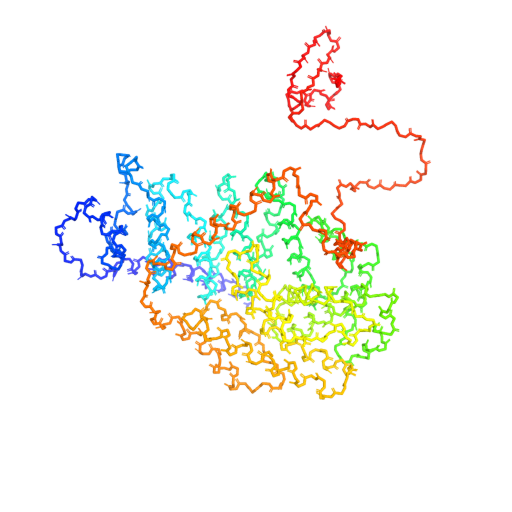85.38 255 LEU A O 1
ATOM 2096 N N . GLY A 1 256 ? 17.781 5.389 -27.210 1.00 82.94 256 GLY A N 1
ATOM 2097 C CA . GLY A 1 256 ? 18.445 6.072 -28.318 1.00 82.94 256 GLY A CA 1
ATOM 2098 C C . GLY A 1 256 ? 17.781 7.393 -28.724 1.00 82.94 256 GLY A C 1
ATOM 2099 O O . GLY A 1 256 ? 18.435 8.204 -29.381 1.00 82.94 256 GLY A O 1
ATOM 2100 N N . LYS A 1 257 ? 16.517 7.618 -28.336 1.00 81.38 257 LYS A N 1
ATOM 2101 C CA . LYS A 1 257 ? 15.716 8.801 -28.689 1.00 81.38 257 LYS A CA 1
ATOM 2102 C C . LYS A 1 257 ? 15.171 9.555 -27.468 1.00 81.38 257 LYS A C 1
ATOM 2104 O O . LYS A 1 257 ? 14.288 10.392 -27.619 1.00 81.38 257 LYS A O 1
ATOM 2109 N N . TYR A 1 258 ? 15.745 9.340 -26.280 1.00 81.38 258 TYR A N 1
ATOM 2110 C CA . TYR A 1 258 ? 15.163 9.781 -25.002 1.00 81.38 258 TYR A CA 1
ATOM 2111 C C . TYR A 1 258 ? 14.799 11.257 -24.919 1.00 81.38 258 TYR A C 1
ATOM 2113 O O . TYR A 1 258 ? 13.838 11.630 -24.256 1.00 81.38 258 TYR A O 1
ATOM 2121 N N . LYS A 1 259 ? 15.557 12.113 -25.603 1.00 79.88 259 LYS A N 1
ATOM 2122 C CA . LYS A 1 259 ? 15.274 13.551 -25.642 1.00 79.88 259 LYS A CA 1
ATOM 2123 C C . LYS A 1 259 ? 14.014 13.899 -26.435 1.00 79.88 259 LYS A C 1
ATOM 2125 O O . LYS A 1 259 ? 13.367 14.881 -26.104 1.00 79.88 259 LYS A O 1
ATOM 2130 N N . ASP A 1 260 ? 13.690 13.102 -27.446 1.00 83.62 260 ASP A N 1
ATOM 2131 C CA . ASP A 1 260 ? 12.592 13.349 -28.377 1.00 83.62 260 ASP A CA 1
ATOM 2132 C C . ASP A 1 260 ? 11.324 12.578 -27.971 1.00 83.62 260 ASP A C 1
ATOM 2134 O O . ASP A 1 260 ? 10.215 13.019 -28.257 1.00 83.62 260 ASP A O 1
ATOM 2138 N N . THR A 1 261 ? 11.481 11.425 -27.307 1.00 87.12 261 THR A N 1
ATOM 2139 C CA . THR A 1 261 ? 10.391 10.485 -26.983 1.00 87.12 261 THR A CA 1
ATOM 2140 C C . THR A 1 261 ? 10.422 10.005 -25.529 1.00 87.12 261 THR A C 1
ATOM 2142 O O . THR A 1 261 ? 10.159 8.836 -25.250 1.00 87.12 261 THR A O 1
ATOM 2145 N N . LYS A 1 262 ? 10.736 10.904 -24.581 1.00 87.00 262 LYS A N 1
ATOM 2146 C CA . LYS A 1 262 ? 10.873 10.586 -23.142 1.00 87.00 262 LYS A CA 1
ATOM 2147 C C . LYS A 1 262 ? 9.698 9.763 -22.603 1.00 87.00 262 LYS A C 1
ATOM 2149 O O . LYS A 1 262 ? 9.919 8.729 -21.981 1.00 87.00 262 LYS A O 1
ATOM 2154 N N . ARG A 1 263 ? 8.460 10.192 -22.867 1.00 88.75 263 ARG A N 1
ATOM 2155 C CA . ARG A 1 263 ? 7.236 9.510 -22.414 1.00 88.75 263 ARG A CA 1
ATOM 2156 C C . ARG A 1 263 ? 7.148 8.071 -22.925 1.00 88.75 263 ARG A C 1
ATOM 2158 O O . ARG A 1 263 ? 7.032 7.145 -22.126 1.00 88.75 263 ARG A O 1
ATOM 2165 N N . ASP A 1 264 ? 7.271 7.872 -24.236 1.00 91.75 264 ASP A N 1
ATOM 2166 C CA . ASP A 1 264 ? 7.201 6.547 -24.866 1.00 91.75 264 ASP A CA 1
ATOM 2167 C C . ASP A 1 264 ? 8.257 5.588 -24.308 1.00 91.75 264 ASP A C 1
ATOM 2169 O O . ASP A 1 264 ? 8.008 4.396 -24.103 1.00 91.75 264 ASP A O 1
ATOM 2173 N N . GLU A 1 265 ? 9.452 6.110 -24.050 1.00 91.12 265 GLU A N 1
ATOM 2174 C CA . GLU A 1 265 ? 10.555 5.337 -23.496 1.00 91.12 265 GLU A CA 1
ATOM 2175 C C . GLU A 1 265 ? 10.325 4.974 -22.033 1.00 91.12 265 GLU A C 1
ATOM 2177 O O . GLU A 1 265 ? 10.590 3.834 -21.658 1.00 91.12 265 GLU A O 1
ATOM 2182 N N . MET A 1 266 ? 9.764 5.879 -21.228 1.00 91.81 266 MET A N 1
ATOM 2183 C CA . MET A 1 266 ? 9.389 5.583 -19.844 1.00 91.81 266 MET A CA 1
ATOM 2184 C C . MET A 1 266 ? 8.266 4.544 -19.765 1.00 91.81 266 MET A C 1
ATOM 2186 O O . MET A 1 266 ? 8.355 3.629 -18.949 1.00 91.81 266 MET A O 1
ATOM 2190 N N . ILE A 1 267 ? 7.268 4.605 -20.654 1.00 94.38 267 ILE A N 1
ATOM 2191 C CA . ILE A 1 267 ? 6.224 3.569 -20.771 1.00 94.38 267 ILE A CA 1
ATOM 2192 C C . ILE A 1 267 ? 6.845 2.225 -21.164 1.00 94.38 267 ILE A C 1
ATOM 2194 O O . ILE A 1 267 ? 6.536 1.190 -20.572 1.00 94.38 267 ILE A O 1
ATOM 2198 N N . THR A 1 268 ? 7.754 2.232 -22.143 1.00 95.62 268 THR A N 1
ATOM 2199 C CA . THR A 1 268 ? 8.449 1.015 -22.582 1.00 95.62 268 THR A CA 1
ATOM 2200 C C . THR A 1 268 ? 9.254 0.405 -21.435 1.00 95.62 268 THR A C 1
ATOM 2202 O O . THR A 1 268 ? 9.154 -0.795 -21.178 1.00 95.62 268 THR A O 1
ATOM 2205 N N . LEU A 1 269 ? 10.028 1.221 -20.714 1.00 95.00 269 LEU A N 1
ATOM 2206 C CA . LEU A 1 269 ? 10.829 0.766 -19.582 1.00 95.00 269 LEU A CA 1
ATOM 2207 C C . LEU A 1 269 ? 9.967 0.283 -18.411 1.00 95.00 269 LEU A C 1
ATOM 2209 O O . LEU A 1 269 ? 10.337 -0.728 -17.822 1.00 95.00 269 LEU A O 1
ATOM 2213 N N . LYS A 1 270 ? 8.815 0.914 -18.134 1.00 96.31 270 LYS A N 1
ATOM 2214 C CA . LYS A 1 270 ? 7.837 0.447 -17.135 1.00 96.31 270 LYS A CA 1
ATOM 2215 C C . LYS A 1 270 ? 7.441 -1.002 -17.403 1.00 96.31 270 LYS A C 1
ATOM 2217 O O . LYS A 1 270 ? 7.628 -1.861 -16.547 1.00 96.31 270 LYS A O 1
ATOM 2222 N N . VAL A 1 271 ? 6.970 -1.304 -18.614 1.00 97.56 271 VAL A N 1
ATOM 2223 C CA . VAL A 1 271 ? 6.517 -2.661 -18.974 1.00 97.56 271 VAL A CA 1
ATOM 2224 C C . VAL A 1 271 ? 7.666 -3.673 -18.900 1.00 97.56 271 VAL A C 1
ATOM 2226 O O . VAL A 1 271 ? 7.493 -4.772 -18.372 1.00 97.56 271 VAL A O 1
ATOM 2229 N N . VAL A 1 272 ? 8.862 -3.312 -19.379 1.00 97.25 272 VAL A N 1
ATOM 2230 C CA . VAL A 1 272 ? 10.040 -4.194 -19.294 1.00 97.25 272 VAL A CA 1
ATOM 2231 C C . VAL A 1 272 ? 10.462 -4.425 -17.837 1.00 97.25 272 VAL A C 1
ATOM 2233 O O . VAL A 1 272 ? 10.804 -5.552 -17.477 1.00 97.25 272 VAL A O 1
ATOM 2236 N N . PHE A 1 273 ? 10.404 -3.395 -16.990 1.00 97.62 273 PHE A N 1
ATOM 2237 C CA . PHE A 1 273 ? 10.668 -3.503 -15.558 1.00 97.62 273 PHE A CA 1
ATOM 2238 C C . PHE A 1 273 ? 9.651 -4.413 -14.863 1.00 97.62 273 PHE A C 1
ATOM 2240 O O . PHE A 1 273 ? 10.052 -5.298 -14.114 1.00 97.62 273 PHE A O 1
ATOM 2247 N N . MET A 1 274 ? 8.356 -4.270 -15.154 1.00 98.19 274 MET A N 1
ATOM 2248 C CA . MET A 1 274 ? 7.308 -5.130 -14.589 1.00 98.19 274 MET A CA 1
ATOM 2249 C C . MET A 1 274 ? 7.510 -6.600 -14.979 1.00 98.19 274 MET A C 1
ATOM 2251 O O . MET A 1 274 ? 7.395 -7.485 -14.133 1.00 98.19 274 MET A O 1
ATOM 2255 N N . LYS A 1 275 ? 7.904 -6.879 -16.230 1.00 97.25 275 LYS A N 1
ATOM 2256 C CA . LYS A 1 275 ? 8.289 -8.236 -16.661 1.00 97.25 275 LYS A CA 1
ATOM 2257 C C . LYS A 1 275 ? 9.507 -8.759 -15.897 1.00 97.25 275 LYS A C 1
ATOM 2259 O O . LYS A 1 275 ? 9.501 -9.901 -15.454 1.00 97.25 275 LYS A O 1
ATOM 2264 N N . TYR A 1 276 ? 10.526 -7.923 -15.710 1.00 96.88 276 TYR A N 1
ATOM 2265 C CA . TYR A 1 276 ? 11.692 -8.268 -14.895 1.00 96.88 276 TYR A CA 1
ATOM 2266 C C . TYR A 1 276 ? 11.310 -8.556 -13.430 1.00 96.88 276 TYR A C 1
ATOM 2268 O O . TYR A 1 276 ? 11.815 -9.504 -12.832 1.00 96.88 276 TYR A O 1
ATOM 2276 N N . MET A 1 277 ? 10.388 -7.785 -12.854 1.00 97.69 277 MET A N 1
ATOM 2277 C CA . MET A 1 277 ? 9.888 -7.994 -11.493 1.00 97.69 277 MET A CA 1
ATOM 2278 C C . MET A 1 277 ? 9.011 -9.243 -11.373 1.00 97.69 277 MET A C 1
ATOM 2280 O O . MET A 1 277 ? 9.053 -9.913 -10.339 1.00 97.69 277 MET A O 1
ATOM 2284 N N . LEU A 1 278 ? 8.293 -9.624 -12.431 1.00 96.50 278 LEU A N 1
ATOM 2285 C CA . LEU A 1 278 ? 7.558 -10.887 -12.476 1.00 96.50 278 LEU A CA 1
ATOM 2286 C C . LEU A 1 278 ? 8.497 -12.093 -12.333 1.00 96.50 278 LEU A C 1
ATOM 2288 O O . LEU A 1 278 ? 8.174 -13.022 -11.590 1.00 96.50 278 LEU A O 1
ATOM 2292 N N . ASP A 1 279 ? 9.690 -12.052 -12.938 1.00 95.19 279 ASP A N 1
ATOM 2293 C CA . ASP A 1 279 ? 10.727 -13.081 -12.740 1.00 95.19 279 ASP A CA 1
ATOM 2294 C C . ASP A 1 279 ? 11.231 -13.132 -11.284 1.00 95.19 279 ASP A C 1
ATOM 2296 O O . ASP A 1 279 ? 11.740 -14.156 -10.825 1.00 95.19 279 ASP A O 1
ATOM 2300 N N . LYS A 1 280 ? 11.045 -12.044 -10.526 1.00 96.31 280 LYS A N 1
ATOM 2301 C CA . LYS A 1 280 ? 11.300 -11.953 -9.081 1.00 96.31 280 LYS A CA 1
ATOM 2302 C C . LYS A 1 280 ? 10.060 -12.272 -8.237 1.00 96.31 280 LYS A C 1
ATOM 2304 O O . LYS A 1 280 ? 10.056 -11.989 -7.045 1.00 96.31 280 LYS A O 1
ATOM 2309 N N . GLN A 1 281 ? 9.016 -12.865 -8.819 1.00 96.12 281 GLN A N 1
ATOM 2310 C CA . GLN A 1 281 ? 7.734 -13.158 -8.157 1.00 96.12 281 GLN A CA 1
ATOM 2311 C C . GLN A 1 281 ? 7.014 -11.916 -7.599 1.00 96.12 281 GLN A C 1
ATOM 2313 O O . GLN A 1 281 ? 6.153 -12.034 -6.729 1.00 96.12 281 GLN A O 1
ATOM 2318 N N . CYS A 1 282 ? 7.331 -10.723 -8.103 1.00 97.25 282 CYS A N 1
ATOM 2319 C CA . CYS A 1 282 ? 6.613 -9.501 -7.770 1.00 97.25 282 CYS A CA 1
ATOM 2320 C C . CYS A 1 282 ? 5.525 -9.243 -8.830 1.00 97.25 282 CYS A C 1
ATOM 2322 O O . CYS A 1 282 ? 5.840 -9.150 -10.019 1.00 97.25 282 CYS A O 1
ATOM 2324 N N . PRO A 1 283 ? 4.240 -9.157 -8.439 1.00 96.69 283 PRO A N 1
ATOM 2325 C CA . PRO A 1 283 ? 3.156 -8.915 -9.383 1.00 96.69 283 PRO A CA 1
ATOM 2326 C C . PRO A 1 283 ? 3.285 -7.591 -10.147 1.00 96.69 283 PRO A C 1
ATOM 2328 O O . PRO A 1 283 ? 3.884 -6.619 -9.681 1.00 96.69 283 PRO A O 1
ATOM 2331 N N . PHE A 1 284 ? 2.635 -7.537 -11.310 1.00 97.50 284 PHE A N 1
ATOM 2332 C CA . PHE A 1 284 ? 2.584 -6.336 -12.146 1.00 97.50 284 PHE A CA 1
ATOM 2333 C C . PHE A 1 284 ? 1.993 -5.130 -11.410 1.00 97.50 284 PHE A C 1
ATOM 2335 O O . PHE A 1 284 ? 2.503 -4.034 -11.570 1.00 97.50 284 PHE A O 1
ATOM 2342 N N . VAL A 1 285 ? 0.985 -5.329 -10.556 1.00 95.69 285 VAL A N 1
ATOM 2343 C CA . VAL A 1 285 ? 0.401 -4.247 -9.746 1.00 95.69 285 VAL A CA 1
ATOM 2344 C C . VAL A 1 285 ? 1.459 -3.548 -8.905 1.00 95.69 285 VAL A C 1
ATOM 2346 O O . VAL A 1 285 ? 1.688 -2.362 -9.090 1.00 95.69 285 VAL A O 1
ATOM 2349 N N . LEU A 1 286 ? 2.178 -4.290 -8.055 1.00 95.50 286 LEU A N 1
ATOM 2350 C CA . LEU A 1 286 ? 3.179 -3.682 -7.178 1.00 95.50 286 LEU A CA 1
ATOM 2351 C C . LEU A 1 286 ? 4.359 -3.105 -7.957 1.00 95.50 286 LEU A C 1
ATOM 2353 O O . LEU A 1 286 ? 4.878 -2.060 -7.589 1.00 95.50 286 LEU A O 1
ATOM 2357 N N . SER A 1 287 ? 4.822 -3.786 -9.008 1.00 97.69 287 SER A N 1
ATOM 2358 C CA . SER A 1 287 ? 5.942 -3.283 -9.814 1.00 97.69 287 SER A CA 1
ATOM 2359 C C . SER A 1 287 ? 5.563 -2.062 -10.658 1.00 97.69 287 SER A C 1
ATOM 2361 O O . SER A 1 287 ? 6.412 -1.200 -10.872 1.00 97.69 287 SER A O 1
ATOM 2363 N N . GLY A 1 288 ? 4.301 -1.958 -11.083 1.00 96.56 288 GLY A N 1
ATOM 2364 C CA . GLY A 1 288 ? 3.720 -0.771 -11.706 1.00 96.56 288 GLY A CA 1
ATOM 2365 C C . GLY A 1 288 ? 3.677 0.407 -10.738 1.00 96.56 288 GLY A C 1
ATOM 2366 O O . GLY A 1 288 ? 4.279 1.433 -11.040 1.00 96.56 288 GLY A O 1
ATOM 2367 N N . THR A 1 289 ? 3.094 0.213 -9.551 1.00 94.50 289 THR A N 1
ATOM 2368 C CA . THR A 1 289 ? 3.054 1.216 -8.470 1.00 94.50 289 THR A CA 1
ATOM 2369 C C . THR A 1 289 ? 4.455 1.649 -8.038 1.00 94.50 289 THR A C 1
ATOM 2371 O O . THR A 1 289 ? 4.745 2.831 -7.887 1.00 94.50 289 THR A O 1
ATOM 2374 N N . LEU A 1 290 ? 5.385 0.701 -7.904 1.00 95.94 290 LEU A N 1
ATOM 2375 C CA . LEU A 1 290 ? 6.783 1.005 -7.616 1.00 95.94 290 LEU A CA 1
ATOM 2376 C C . LEU A 1 290 ? 7.404 1.877 -8.714 1.00 95.94 290 LEU A C 1
ATOM 2378 O O . LEU A 1 290 ? 8.121 2.825 -8.409 1.00 95.94 290 LEU A O 1
ATOM 2382 N N . TRP A 1 291 ? 7.156 1.561 -9.987 1.00 96.94 291 TRP A N 1
ATOM 2383 C CA . TRP A 1 291 ? 7.652 2.374 -11.093 1.00 96.94 291 TRP A CA 1
ATOM 2384 C C . TRP A 1 291 ? 7.055 3.781 -11.083 1.00 96.94 291 TRP A C 1
ATOM 2386 O O . TRP A 1 291 ? 7.790 4.723 -11.348 1.00 96.94 291 TRP A O 1
ATOM 2396 N N . GLU A 1 292 ? 5.767 3.922 -10.771 1.00 93.44 292 GLU A N 1
ATOM 2397 C CA . GLU A 1 292 ? 5.077 5.213 -10.638 1.00 93.44 292 GLU A CA 1
ATOM 2398 C C . GLU A 1 292 ? 5.750 6.079 -9.565 1.00 93.44 292 GLU A C 1
ATOM 2400 O O . GLU A 1 292 ? 6.245 7.152 -9.897 1.00 93.44 292 GLU A O 1
ATOM 2405 N N . TYR A 1 293 ? 5.975 5.554 -8.353 1.00 94.00 293 TYR A N 1
ATOM 2406 C CA . TYR A 1 293 ? 6.707 6.293 -7.313 1.00 94.00 293 TYR A CA 1
ATOM 2407 C C . TYR A 1 293 ? 8.103 6.746 -7.761 1.00 94.00 293 TYR A C 1
ATOM 2409 O O . TYR A 1 293 ? 8.532 7.872 -7.501 1.00 94.00 293 TYR A O 1
ATOM 2417 N N . PHE A 1 294 ? 8.853 5.880 -8.444 1.00 94.88 294 PHE A N 1
ATOM 2418 C CA . PHE A 1 294 ? 10.166 6.271 -8.953 1.00 94.88 294 PHE A CA 1
ATOM 2419 C C . PHE A 1 294 ? 10.072 7.264 -10.118 1.00 94.88 294 PHE A C 1
ATOM 2421 O O . PHE A 1 294 ? 10.923 8.149 -10.213 1.00 94.88 294 PHE A O 1
ATOM 2428 N N . ALA A 1 295 ? 9.056 7.150 -10.976 1.00 91.94 295 ALA A N 1
ATOM 2429 C CA . ALA A 1 295 ? 8.790 8.107 -12.038 1.00 91.94 295 ALA A CA 1
ATOM 2430 C C . ALA A 1 295 ? 8.516 9.491 -11.447 1.00 91.94 295 ALA A C 1
ATOM 2432 O O . ALA A 1 295 ? 9.198 10.428 -11.852 1.00 91.94 295 ALA A O 1
ATOM 2433 N N . ASP A 1 296 ? 7.662 9.607 -10.431 1.00 90.25 296 ASP A N 1
ATOM 2434 C CA . ASP A 1 296 ? 7.377 10.873 -9.741 1.00 90.25 296 ASP A CA 1
ATOM 2435 C C . ASP A 1 296 ? 8.653 11.481 -9.153 1.00 90.25 296 ASP A C 1
ATOM 2437 O O . ASP A 1 296 ? 8.990 12.645 -9.393 1.00 90.25 296 ASP A O 1
ATOM 2441 N N . TYR A 1 297 ? 9.459 10.659 -8.476 1.00 91.94 297 TYR A N 1
ATOM 2442 C CA . TYR A 1 297 ? 10.756 11.086 -7.958 1.00 91.94 297 TYR A CA 1
ATOM 2443 C C . TYR A 1 297 ? 11.714 11.596 -9.052 1.00 91.94 297 TYR A C 1
ATOM 2445 O O . TYR A 1 297 ? 12.531 12.492 -8.805 1.00 91.94 297 TYR A O 1
ATOM 2453 N N . TRP A 1 298 ? 11.678 11.016 -10.255 1.00 89.31 298 TRP A N 1
ATOM 2454 C CA . TRP A 1 298 ? 12.553 11.408 -11.361 1.00 89.31 298 TRP A CA 1
ATOM 2455 C C . TRP A 1 298 ? 11.998 12.545 -12.223 1.00 89.31 298 TRP A C 1
ATOM 2457 O O . TRP A 1 298 ? 12.789 13.258 -12.845 1.00 89.31 298 TRP A O 1
ATOM 2467 N N . LEU A 1 299 ? 10.679 12.710 -12.304 1.00 79.75 299 LEU A N 1
ATOM 2468 C CA . LEU A 1 299 ? 10.018 13.783 -13.053 1.00 79.75 299 LEU A CA 1
ATOM 2469 C C . LEU A 1 299 ? 10.257 15.134 -12.396 1.00 79.75 299 LEU A C 1
ATOM 2471 O O . LEU A 1 299 ? 10.574 16.088 -13.100 1.00 79.75 299 LEU A O 1
ATOM 2475 N N . ASN A 1 300 ? 10.314 15.153 -11.065 1.00 69.31 300 ASN A N 1
ATOM 2476 C CA . ASN A 1 300 ? 10.708 16.311 -10.260 1.00 69.31 300 ASN A CA 1
ATOM 2477 C C . ASN A 1 300 ? 12.197 16.692 -10.404 1.00 69.31 300 ASN A C 1
ATOM 2479 O O . ASN A 1 300 ? 12.731 17.488 -9.631 1.00 69.31 300 ASN A O 1
ATOM 2483 N N . LYS A 1 301 ? 12.914 16.103 -11.370 1.00 77.00 301 LYS A N 1
ATOM 2484 C CA . LYS A 1 301 ? 14.312 16.414 -11.663 1.00 77.00 301 LYS A CA 1
ATOM 2485 C C . LYS A 1 301 ? 14.478 16.893 -13.088 1.00 77.00 301 LYS A C 1
ATOM 2487 O O . LYS A 1 301 ? 14.285 16.144 -14.050 1.00 77.00 301 LYS A O 1
ATOM 2492 N N . GLU A 1 302 ? 15.051 18.080 -13.211 1.00 71.69 302 GLU A N 1
ATOM 2493 C CA . GLU A 1 302 ? 15.636 18.532 -14.462 1.00 71.69 302 GLU A CA 1
ATOM 2494 C C . GLU A 1 302 ? 16.885 17.705 -14.794 1.00 71.69 302 GLU A C 1
ATOM 2496 O O . GLU A 1 302 ? 18.004 17.962 -14.341 1.00 71.69 302 GLU A O 1
ATOM 2501 N N . ALA A 1 303 ? 16.695 16.651 -15.584 1.00 76.19 303 ALA A N 1
ATOM 2502 C CA . ALA A 1 303 ? 17.777 15.828 -16.097 1.00 76.19 303 ALA A CA 1
ATOM 2503 C C . ALA A 1 303 ? 17.843 15.935 -17.623 1.00 76.19 303 ALA A C 1
ATOM 2505 O O . ALA A 1 303 ? 17.001 15.408 -18.346 1.00 76.19 303 ALA A O 1
ATOM 2506 N N . SER A 1 304 ? 18.915 16.545 -18.130 1.00 69.81 304 SER A N 1
ATOM 2507 C CA . SER A 1 304 ? 19.178 16.691 -19.572 1.00 69.81 304 SER A CA 1
ATOM 2508 C C . SER A 1 304 ? 19.634 15.395 -20.267 1.00 69.81 304 SER A C 1
ATOM 2510 O O . SER A 1 304 ? 19.890 15.377 -21.477 1.00 69.81 304 SER A O 1
ATOM 2512 N N . SER A 1 305 ? 19.762 14.299 -19.514 1.00 77.56 305 SER A N 1
ATOM 2513 C CA . SER A 1 305 ? 20.113 12.967 -20.007 1.00 77.56 305 SER A CA 1
ATOM 2514 C C . SER A 1 305 ? 19.380 11.890 -19.212 1.00 77.56 305 SER A C 1
ATOM 2516 O O . SER A 1 305 ? 19.177 12.045 -18.007 1.00 77.56 305 SER A O 1
ATOM 2518 N N . TRP A 1 306 ? 19.068 10.762 -19.860 1.00 78.81 306 TRP A N 1
ATOM 2519 C CA . TRP A 1 306 ? 18.514 9.585 -19.177 1.00 78.81 306 TRP A CA 1
ATOM 2520 C C . TRP A 1 306 ? 19.422 9.116 -18.027 1.00 78.81 306 TRP A C 1
ATOM 2522 O O . TRP A 1 306 ? 18.954 8.558 -17.043 1.00 78.81 306 TRP A O 1
ATOM 2532 N N . LEU A 1 307 ? 20.730 9.389 -18.112 1.00 73.88 307 LEU A N 1
ATOM 2533 C CA . LEU A 1 307 ? 21.691 9.036 -17.075 1.00 73.88 307 LEU A CA 1
ATOM 2534 C C . LEU A 1 307 ? 21.403 9.756 -15.754 1.00 73.88 307 LEU A C 1
ATOM 2536 O O . LEU A 1 307 ? 21.263 9.111 -14.719 1.00 73.88 307 LEU A O 1
ATOM 2540 N N . GLY A 1 308 ? 21.319 11.086 -15.800 1.00 81.56 308 GLY A N 1
ATOM 2541 C CA . GLY A 1 308 ? 21.012 11.886 -14.613 1.00 81.56 308 GLY A CA 1
ATOM 2542 C C . GLY A 1 308 ? 19.595 11.642 -14.093 1.00 81.56 308 GLY A C 1
ATOM 2543 O O . GLY A 1 308 ? 19.343 11.835 -12.907 1.00 81.56 308 GLY A O 1
ATOM 2544 N N . HIS A 1 309 ? 18.692 11.188 -14.969 1.00 86.44 309 HIS A N 1
ATOM 2545 C CA . HIS A 1 309 ? 17.302 10.916 -14.625 1.00 86.44 309 HIS A CA 1
ATOM 2546 C C . HIS A 1 309 ? 17.201 9.802 -13.576 1.00 86.44 309 HIS A C 1
ATOM 2548 O O . HIS A 1 309 ? 16.649 10.029 -12.507 1.00 86.44 309 HIS A O 1
ATOM 2554 N N . PHE A 1 310 ? 17.855 8.657 -13.805 1.00 90.19 310 PHE A N 1
ATOM 2555 C CA . PHE A 1 310 ? 17.787 7.501 -12.900 1.00 90.19 310 PHE A CA 1
ATOM 2556 C C . PHE A 1 310 ? 18.695 7.593 -11.657 1.00 90.19 310 PHE A C 1
ATOM 2558 O O . PHE A 1 310 ? 18.783 6.634 -10.893 1.00 90.19 310 PHE A O 1
ATOM 2565 N N . THR A 1 311 ? 19.412 8.702 -11.428 1.00 91.00 311 THR A N 1
ATOM 2566 C CA . THR A 1 311 ? 20.272 8.843 -10.238 1.00 91.00 311 THR A CA 1
ATOM 2567 C C . THR A 1 311 ? 19.436 9.037 -8.975 1.00 91.00 311 THR A C 1
ATOM 2569 O O . THR A 1 311 ? 18.678 10.002 -8.883 1.00 91.00 311 THR A O 1
ATOM 2572 N N . LEU A 1 312 ? 19.655 8.230 -7.936 1.00 92.94 312 LEU A N 1
ATOM 2573 C CA . LEU A 1 312 ? 19.128 8.509 -6.595 1.00 92.94 312 LEU A CA 1
ATOM 2574 C C . LEU A 1 312 ? 20.117 9.371 -5.793 1.00 92.94 312 LEU A C 1
ATOM 2576 O O . LEU A 1 312 ? 21.289 9.017 -5.655 1.00 92.94 312 LEU A O 1
ATOM 2580 N N . LYS A 1 313 ? 19.656 10.509 -5.258 1.00 92.31 313 LYS A N 1
ATOM 2581 C CA . LYS A 1 313 ? 20.452 11.378 -4.371 1.00 92.31 313 LYS A CA 1
ATOM 2582 C C . LYS A 1 313 ? 19.872 11.317 -2.960 1.00 92.31 313 LYS A C 1
ATOM 2584 O O . LYS A 1 313 ? 18.718 11.697 -2.781 1.00 92.31 313 LYS A O 1
ATOM 2589 N N . GLU A 1 314 ? 20.689 10.928 -1.980 1.00 92.94 314 GLU A N 1
ATOM 2590 C CA . GLU A 1 314 ? 20.265 10.600 -0.605 1.00 92.94 314 GLU A CA 1
ATOM 2591 C C . GLU A 1 314 ? 19.290 11.603 0.006 1.00 92.94 314 GLU A C 1
ATOM 2593 O O . GLU A 1 314 ? 18.155 11.232 0.273 1.00 92.94 314 GLU A O 1
ATOM 2598 N N . ARG A 1 315 ? 19.680 12.878 0.133 1.00 92.88 315 ARG A N 1
ATOM 2599 C CA . ARG A 1 315 ? 18.819 13.895 0.756 1.00 92.88 315 ARG A CA 1
ATOM 2600 C C . ARG A 1 315 ? 17.483 14.066 0.029 1.00 92.88 315 ARG A C 1
ATOM 2602 O O . ARG A 1 315 ? 16.445 14.024 0.662 1.00 92.88 315 ARG A O 1
ATOM 2609 N N . SER A 1 316 ? 17.505 14.212 -1.297 1.00 92.81 316 SER A N 1
ATOM 2610 C CA . SER A 1 316 ? 16.262 14.359 -2.073 1.00 92.81 316 SER A CA 1
ATOM 2611 C C . SER A 1 316 ? 15.386 13.108 -2.030 1.00 92.81 316 SER A C 1
ATOM 2613 O O . SER A 1 316 ? 14.174 13.216 -2.102 1.00 92.81 316 SER A O 1
ATOM 2615 N N . PHE A 1 317 ? 15.995 11.922 -1.946 1.00 94.31 317 PHE A N 1
ATOM 2616 C CA . PHE A 1 317 ? 15.256 10.667 -1.882 1.00 94.31 317 PHE A CA 1
ATOM 2617 C C . PHE A 1 317 ? 14.627 10.477 -0.499 1.00 94.31 317 PHE A C 1
ATOM 2619 O O . PHE A 1 317 ? 13.500 10.022 -0.415 1.00 94.31 317 PHE A O 1
ATOM 2626 N N . GLN A 1 318 ? 15.307 10.896 0.573 1.00 93.00 318 GLN A N 1
ATOM 2627 C CA . GLN A 1 318 ? 14.714 10.970 1.912 1.00 93.00 318 GLN A CA 1
ATOM 2628 C C . GLN A 1 318 ? 13.530 11.935 1.948 1.00 93.00 318 GLN A C 1
ATOM 2630 O O . GLN A 1 318 ? 12.463 11.534 2.382 1.00 93.00 318 GLN A O 1
ATOM 2635 N N . THR A 1 319 ? 13.684 13.151 1.415 1.00 91.31 319 THR A N 1
ATOM 2636 C CA . THR A 1 319 ? 12.574 14.114 1.323 1.00 91.31 319 THR A CA 1
ATOM 2637 C C . THR A 1 319 ? 11.417 13.576 0.482 1.00 91.31 319 THR A C 1
ATOM 2639 O O . THR A 1 319 ? 10.262 13.801 0.814 1.00 91.31 319 THR A O 1
ATOM 2642 N N . PHE A 1 320 ? 11.711 12.824 -0.579 1.00 92.00 320 PHE A N 1
ATOM 2643 C CA . PHE A 1 320 ? 10.679 12.155 -1.364 1.00 92.00 320 PHE A CA 1
ATOM 2644 C C . PHE A 1 320 ? 9.913 11.107 -0.544 1.00 92.00 320 PHE A C 1
ATOM 2646 O O . PHE A 1 320 ? 8.691 11.168 -0.505 1.00 92.00 320 PHE A O 1
ATOM 2653 N N . LEU A 1 321 ? 10.602 10.215 0.176 1.00 90.69 321 LEU A N 1
ATOM 2654 C CA . LEU A 1 321 ? 9.953 9.272 1.103 1.00 90.69 321 LEU A CA 1
ATOM 2655 C C . LEU A 1 321 ? 9.137 10.018 2.174 1.00 90.69 321 LEU A C 1
ATOM 2657 O O . LEU A 1 321 ? 8.001 9.675 2.471 1.00 90.69 321 LEU A O 1
ATOM 2661 N N . GLU A 1 322 ? 9.667 11.127 2.691 1.00 87.31 322 GLU A N 1
ATOM 2662 C CA . GLU A 1 322 ? 8.946 11.998 3.620 1.00 87.31 322 GLU A CA 1
ATOM 2663 C C . GLU A 1 322 ? 7.682 12.618 2.993 1.00 87.31 322 GLU A C 1
ATOM 2665 O O . GLU A 1 322 ? 6.706 12.824 3.712 1.00 87.31 322 GLU A O 1
ATOM 2670 N N . SER A 1 323 ? 7.669 12.869 1.680 1.00 86.25 323 SER A N 1
ATOM 2671 C CA . SER A 1 323 ? 6.533 13.452 0.949 1.00 86.25 323 SER A CA 1
ATOM 2672 C C . SER A 1 323 ? 5.453 12.450 0.545 1.00 86.25 323 SER A C 1
ATOM 2674 O O . SER A 1 323 ? 4.295 12.841 0.423 1.00 86.25 323 SER A O 1
ATOM 2676 N N . LEU A 1 324 ? 5.778 11.153 0.441 1.00 83.44 324 LEU A N 1
ATOM 2677 C CA . LEU A 1 324 ? 4.778 10.090 0.232 1.00 83.44 324 LEU A CA 1
ATOM 2678 C C . LEU A 1 324 ? 3.745 10.017 1.377 1.00 83.44 324 LEU A C 1
ATOM 2680 O O . LEU A 1 324 ? 2.757 9.294 1.289 1.00 83.44 324 LEU A O 1
ATOM 2684 N N . ASN A 1 325 ? 3.966 10.797 2.438 1.00 63.88 325 ASN A N 1
ATOM 2685 C CA . ASN A 1 325 ? 3.207 10.822 3.680 1.00 63.88 325 ASN A CA 1
ATOM 2686 C C . ASN A 1 325 ? 2.125 11.899 3.743 1.00 63.88 325 ASN A C 1
ATOM 2688 O O . ASN A 1 325 ? 1.432 11.970 4.753 1.00 63.88 325 ASN A O 1
ATOM 2692 N N . VAL A 1 326 ? 2.011 12.771 2.736 1.00 54.03 326 VAL A N 1
ATOM 2693 C CA . VAL A 1 326 ? 1.138 13.955 2.835 1.00 54.03 326 VAL A CA 1
ATOM 2694 C C . VAL A 1 326 ? -0.346 13.602 2.676 1.00 54.03 326 VAL A C 1
ATOM 2696 O O . VAL A 1 326 ? -1.180 14.283 3.260 1.00 54.03 326 VAL A O 1
ATOM 2699 N N . PHE A 1 327 ? -0.681 12.516 1.970 1.00 46.91 327 PHE A N 1
ATOM 2700 C CA . PHE A 1 327 ? -2.073 12.217 1.597 1.00 46.91 327 PHE A CA 1
ATOM 2701 C C . PHE A 1 327 ? -2.656 10.925 2.189 1.00 46.91 327 PHE A C 1
ATOM 2703 O O . PHE A 1 327 ? -3.860 10.729 2.126 1.00 46.91 327 PHE A O 1
ATOM 2710 N N . MET A 1 328 ? -1.851 10.051 2.806 1.00 53.38 328 MET A N 1
ATOM 2711 C CA . MET A 1 328 ? -2.329 8.759 3.324 1.00 53.38 328 MET A CA 1
ATOM 2712 C C . MET A 1 328 ? -1.927 8.561 4.795 1.00 53.38 328 MET A C 1
ATOM 2714 O O . MET A 1 328 ? -0.728 8.578 5.093 1.00 53.38 328 MET A O 1
ATOM 2718 N N . PRO A 1 329 ? -2.872 8.287 5.722 1.00 43.91 329 PRO A N 1
ATOM 2719 C CA . PRO A 1 329 ? -2.616 8.174 7.167 1.00 43.91 329 PRO A CA 1
ATOM 2720 C C . PRO A 1 329 ? -1.615 7.096 7.625 1.00 43.91 329 PRO A C 1
ATOM 2722 O O . PRO A 1 329 ? -1.387 6.961 8.824 1.00 43.91 329 PRO A O 1
ATOM 2725 N N . ARG A 1 330 ? -1.002 6.307 6.731 1.00 57.03 330 ARG A N 1
ATOM 2726 C CA . ARG A 1 330 ? -0.065 5.223 7.092 1.00 57.03 330 ARG A CA 1
ATOM 2727 C C . ARG A 1 330 ? 1.149 5.118 6.152 1.00 57.03 330 ARG A C 1
ATOM 2729 O O . ARG A 1 330 ? 1.441 4.071 5.577 1.00 57.03 330 ARG A O 1
ATOM 2736 N N . LYS A 1 331 ? 1.892 6.228 6.092 1.00 70.69 331 LYS A N 1
ATOM 2737 C CA . LYS A 1 331 ? 3.319 6.442 5.742 1.00 70.69 331 LYS A CA 1
ATOM 2738 C C . LYS A 1 331 ? 4.197 5.216 5.414 1.00 70.69 331 LYS A C 1
ATOM 2740 O O . LYS A 1 331 ? 4.857 5.156 4.379 1.00 70.69 331 LYS A O 1
ATOM 2745 N N . ALA A 1 332 ? 4.246 4.227 6.301 1.00 83.50 332 ALA A N 1
ATOM 2746 C CA . ALA A 1 332 ? 5.324 3.242 6.315 1.00 83.50 332 ALA A CA 1
ATOM 2747 C C . ALA A 1 332 ? 5.195 2.113 5.265 1.00 83.50 332 ALA A C 1
ATOM 2749 O O . ALA A 1 332 ? 6.208 1.539 4.846 1.00 83.50 332 ALA A O 1
ATOM 2750 N N . SER A 1 333 ? 3.983 1.805 4.782 1.00 90.88 333 SER A N 1
ATOM 2751 C CA . SER A 1 333 ? 3.795 0.768 3.751 1.00 90.88 333 SER A CA 1
ATOM 2752 C C . SER A 1 333 ? 4.353 1.204 2.394 1.00 90.88 333 SER A C 1
ATOM 2754 O O . SER A 1 333 ? 5.095 0.453 1.764 1.00 90.88 333 SER A O 1
ATOM 2756 N N . SER A 1 334 ? 4.075 2.431 1.952 1.00 91.00 334 SER A N 1
ATOM 2757 C CA . SER A 1 334 ? 4.643 2.944 0.698 1.00 91.00 334 SER A CA 1
ATOM 2758 C C . SER A 1 334 ? 6.147 3.201 0.820 1.00 91.00 334 SER A C 1
ATOM 2760 O O . SER A 1 334 ? 6.901 2.818 -0.078 1.00 91.00 334 SER A O 1
ATOM 2762 N N . ASP A 1 335 ? 6.617 3.714 1.964 1.00 92.75 335 ASP A N 1
ATOM 2763 C CA . ASP A 1 335 ? 8.051 3.854 2.249 1.00 92.75 335 ASP A CA 1
ATOM 2764 C C . ASP A 1 335 ? 8.787 2.513 2.146 1.00 92.75 335 ASP A C 1
ATOM 2766 O O . ASP A 1 335 ? 9.823 2.412 1.482 1.00 92.75 335 ASP A O 1
ATOM 2770 N N . SER A 1 336 ? 8.250 1.456 2.764 1.00 95.44 336 SER A N 1
ATOM 2771 C CA . SER A 1 336 ? 8.846 0.121 2.685 1.00 95.44 336 SER A CA 1
ATOM 2772 C C . SER A 1 336 ? 8.793 -0.452 1.264 1.00 95.44 336 SER A C 1
ATOM 2774 O O . SER A 1 336 ? 9.801 -0.988 0.789 1.00 95.44 336 SER A O 1
ATOM 2776 N N . LEU A 1 337 ? 7.695 -0.267 0.521 1.00 95.81 337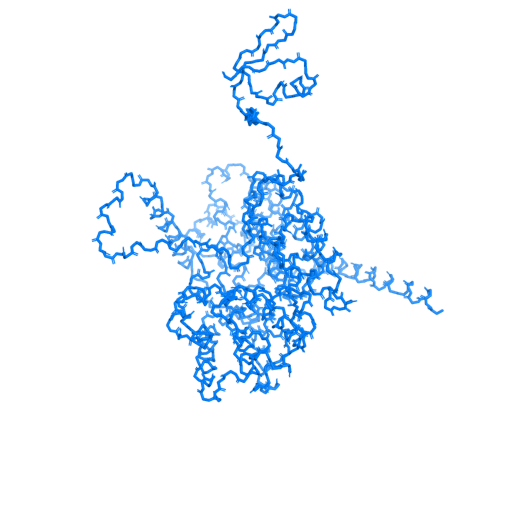 LEU A N 1
ATOM 2777 C CA . LEU A 1 337 ? 7.627 -0.658 -0.890 1.00 95.81 337 LEU A CA 1
ATOM 2778 C C . LEU A 1 337 ? 8.748 0.010 -1.702 1.00 95.81 337 LEU A C 1
ATOM 2780 O O . LEU A 1 337 ? 9.496 -0.679 -2.401 1.00 95.81 337 LEU A O 1
ATOM 2784 N N . VAL A 1 338 ? 8.905 1.331 -1.584 1.00 96.56 338 VAL A N 1
ATOM 2785 C CA . VAL A 1 338 ? 9.887 2.120 -2.344 1.00 96.56 338 VAL A CA 1
ATOM 2786 C C . VAL A 1 338 ? 11.321 1.817 -1.901 1.00 96.56 338 VAL A C 1
ATOM 2788 O O . VAL A 1 338 ? 12.204 1.638 -2.744 1.00 96.56 338 VAL A O 1
ATOM 2791 N N . LEU A 1 339 ? 11.584 1.688 -0.598 1.00 96.62 339 LEU A N 1
ATOM 2792 C CA . LEU A 1 339 ? 12.915 1.377 -0.064 1.00 96.62 339 LEU A CA 1
ATOM 2793 C C . LEU A 1 339 ? 13.397 -0.019 -0.471 1.00 96.62 339 LEU A C 1
ATOM 2795 O O . LEU A 1 339 ? 14.566 -0.191 -0.847 1.00 96.62 339 LEU A O 1
ATOM 2799 N N . TRP A 1 340 ? 12.529 -1.034 -0.402 1.00 97.75 340 TRP A N 1
ATOM 2800 C CA . TRP A 1 340 ? 12.885 -2.389 -0.823 1.00 97.75 340 TRP A CA 1
ATOM 2801 C C . TRP A 1 340 ? 12.889 -2.539 -2.337 1.00 97.75 340 TRP A C 1
ATOM 2803 O O . TRP A 1 340 ? 13.869 -3.064 -2.878 1.00 97.75 340 TRP A O 1
ATOM 2813 N N . GLY A 1 341 ? 11.882 -1.992 -3.013 1.00 97.75 341 GLY A N 1
ATOM 2814 C CA . GLY A 1 341 ? 11.775 -1.937 -4.466 1.00 97.75 341 GLY A CA 1
ATOM 2815 C C . GLY A 1 341 ? 12.918 -1.169 -5.135 1.00 97.75 341 GLY A C 1
ATOM 2816 O O . GLY A 1 341 ? 13.404 -1.574 -6.191 1.00 97.75 341 GLY A O 1
ATOM 2817 N N . GLY A 1 342 ? 13.461 -0.141 -4.480 1.00 97.25 342 GLY A N 1
ATOM 2818 C CA . GLY A 1 342 ? 14.576 0.654 -4.993 1.00 97.25 342 GLY A CA 1
ATOM 2819 C C . GLY A 1 342 ? 15.837 -0.157 -5.289 1.00 97.25 342 GLY A C 1
ATOM 2820 O O . GLY A 1 342 ? 16.575 0.167 -6.218 1.00 97.25 342 GLY A O 1
ATOM 2821 N N . ARG A 1 343 ? 16.082 -1.262 -4.567 1.00 96.44 343 ARG A N 1
ATOM 2822 C CA . ARG A 1 343 ? 17.199 -2.169 -4.893 1.00 96.44 343 ARG A CA 1
ATOM 2823 C C . ARG A 1 343 ? 16.985 -2.864 -6.236 1.00 96.44 343 ARG A C 1
ATOM 2825 O O . ARG A 1 343 ? 17.944 -2.996 -6.991 1.00 96.44 343 ARG A O 1
ATOM 2832 N N . TYR A 1 344 ? 15.748 -3.243 -6.547 1.00 97.50 344 TYR A N 1
ATOM 2833 C CA . TYR A 1 344 ? 15.390 -3.845 -7.829 1.00 97.50 344 TYR A CA 1
ATOM 2834 C C . TYR A 1 344 ? 15.438 -2.832 -8.967 1.00 97.50 344 TYR A C 1
ATOM 2836 O O . TYR A 1 344 ? 15.905 -3.182 -10.044 1.00 97.50 344 TYR A O 1
ATOM 2844 N N . ILE A 1 345 ? 15.032 -1.580 -8.726 1.00 96.50 345 ILE A N 1
ATOM 2845 C CA . ILE A 1 345 ? 15.190 -0.484 -9.693 1.00 96.50 345 ILE A CA 1
ATOM 2846 C C . ILE A 1 345 ? 16.672 -0.276 -10.022 1.00 96.50 345 ILE A C 1
ATOM 2848 O O . ILE A 1 345 ? 17.044 -0.214 -11.191 1.00 96.50 345 ILE A O 1
ATOM 2852 N N . VAL A 1 346 ? 17.548 -0.236 -9.013 1.00 95.38 346 VAL A N 1
ATOM 2853 C CA . VAL A 1 346 ? 18.993 -0.085 -9.244 1.00 95.38 346 VAL A CA 1
ATOM 2854 C C . VAL A 1 346 ? 19.581 -1.297 -9.981 1.00 95.38 346 VAL A C 1
ATOM 2856 O O . VAL A 1 346 ? 20.345 -1.091 -10.921 1.00 95.38 346 VAL A O 1
ATOM 2859 N N . GLU A 1 347 ? 19.214 -2.536 -9.619 1.00 94.88 347 GLU A N 1
ATOM 2860 C CA . GLU A 1 347 ? 19.627 -3.751 -10.358 1.00 94.88 347 GLU A CA 1
ATOM 2861 C C . GLU A 1 347 ? 19.126 -3.727 -11.806 1.00 94.88 347 GLU A C 1
ATOM 2863 O O . GLU A 1 347 ? 19.883 -4.035 -12.724 1.00 94.88 347 GLU A O 1
ATOM 2868 N N . PHE A 1 348 ? 17.878 -3.309 -12.026 1.00 95.06 348 PHE A N 1
ATOM 2869 C CA . PHE A 1 348 ? 17.293 -3.179 -13.354 1.00 95.06 348 PHE A CA 1
ATOM 2870 C C . PHE A 1 348 ? 18.095 -2.195 -14.210 1.00 95.06 348 PHE A C 1
ATOM 2872 O O . PHE A 1 348 ? 18.590 -2.567 -15.271 1.00 95.06 348 PHE A O 1
ATOM 2879 N N . VAL A 1 349 ? 18.315 -0.968 -13.723 1.00 92.12 349 VAL A N 1
ATOM 2880 C CA . VAL A 1 349 ? 19.084 0.072 -14.433 1.00 92.12 349 VAL A CA 1
ATOM 2881 C C . VAL A 1 349 ? 20.554 -0.342 -14.632 1.00 92.12 349 VAL A C 1
ATOM 2883 O O . VAL A 1 349 ? 21.173 0.036 -15.631 1.00 92.12 349 VAL A O 1
ATOM 2886 N N . GLU A 1 350 ? 21.130 -1.127 -13.718 1.00 91.38 350 GLU A N 1
ATOM 2887 C CA . GLU A 1 350 ? 22.461 -1.735 -13.865 1.00 91.38 350 GLU A CA 1
ATOM 2888 C C . GLU A 1 350 ? 22.492 -2.794 -14.974 1.00 91.38 350 GLU A C 1
ATOM 2890 O O . GLU A 1 350 ? 23.397 -2.783 -15.814 1.00 91.38 350 GLU A O 1
ATOM 2895 N N . ALA A 1 351 ? 21.477 -3.656 -15.046 1.00 89.88 351 ALA A N 1
ATOM 2896 C CA . ALA A 1 351 ? 21.354 -4.686 -16.074 1.00 89.88 351 ALA A CA 1
ATOM 2897 C C . ALA A 1 351 ? 21.219 -4.097 -17.488 1.00 89.88 351 ALA A C 1
ATOM 2899 O O . ALA A 1 351 ? 21.714 -4.693 -18.447 1.00 89.88 351 ALA A O 1
ATOM 2900 N N . LEU A 1 352 ? 20.670 -2.883 -17.613 1.00 86.31 352 LEU A N 1
ATOM 2901 C CA . LEU A 1 352 ? 20.650 -2.117 -18.865 1.00 86.31 352 LEU A CA 1
ATOM 2902 C C . LEU A 1 352 ? 22.054 -1.667 -19.337 1.00 86.31 352 LEU A C 1
ATOM 2904 O O . LEU A 1 352 ? 22.187 -1.117 -20.433 1.00 86.31 352 LEU A O 1
ATOM 2908 N N . ARG A 1 353 ? 23.109 -1.875 -18.527 1.00 82.06 353 ARG A N 1
ATOM 2909 C CA . ARG A 1 353 ? 24.517 -1.501 -18.800 1.00 82.06 353 ARG A CA 1
ATOM 2910 C C . ARG A 1 353 ? 24.670 -0.056 -19.245 1.00 82.06 353 ARG A C 1
ATOM 2912 O O . ARG A 1 353 ? 25.443 0.301 -20.141 1.00 82.06 353 ARG A O 1
ATOM 2919 N N . LEU A 1 354 ? 23.883 0.783 -18.602 1.00 75.25 354 LEU A N 1
ATOM 2920 C CA . LEU A 1 354 ? 23.827 2.192 -18.892 1.00 75.25 354 LEU A CA 1
ATOM 2921 C C . LEU A 1 354 ? 25.107 2.901 -18.445 1.00 75.25 354 LEU A C 1
ATOM 2923 O O . LEU A 1 354 ? 25.576 3.797 -19.149 1.00 75.25 354 LEU A O 1
ATOM 2927 N N . GLN A 1 355 ? 25.709 2.453 -17.342 1.00 78.88 355 GLN A N 1
ATOM 2928 C CA . GLN A 1 355 ? 26.925 3.022 -16.766 1.00 78.88 355 GLN A CA 1
ATOM 2929 C C . GLN A 1 355 ? 27.963 1.985 -16.355 1.00 78.88 355 GLN A C 1
ATOM 2931 O O . GLN A 1 355 ? 27.744 0.776 -16.424 1.00 78.88 355 GLN A O 1
ATOM 2936 N N . GLN A 1 356 ? 29.115 2.504 -15.929 1.00 80.19 356 GLN A N 1
ATOM 2937 C CA . GLN A 1 356 ? 30.140 1.730 -15.247 1.00 80.19 356 GLN A CA 1
ATOM 2938 C C . GLN A 1 356 ? 29.635 1.245 -13.871 1.00 80.19 356 GLN A C 1
ATOM 2940 O O . GLN A 1 356 ? 28.813 1.922 -13.247 1.00 80.19 356 GLN A O 1
ATOM 2945 N N . PRO A 1 357 ? 30.118 0.092 -13.372 1.00 81.75 357 PRO A N 1
ATOM 2946 C CA . PRO A 1 357 ? 29.652 -0.490 -12.106 1.00 81.75 357 PRO A CA 1
ATOM 2947 C C . PRO A 1 357 ? 29.771 0.428 -10.874 1.00 81.75 357 PRO A C 1
ATOM 2949 O O . PRO A 1 357 ? 28.978 0.335 -9.936 1.00 81.75 357 PRO A O 1
ATOM 2952 N N . ASP A 1 358 ? 30.743 1.342 -10.864 1.00 86.75 358 ASP A N 1
ATOM 2953 C CA . ASP A 1 358 ? 30.984 2.297 -9.777 1.00 86.75 358 ASP A CA 1
ATOM 2954 C C . ASP A 1 358 ? 29.867 3.342 -9.615 1.00 86.75 358 ASP A C 1
ATOM 2956 O O . ASP A 1 358 ? 29.707 3.895 -8.527 1.00 86.75 358 ASP A O 1
ATOM 2960 N N . TYR A 1 359 ? 29.041 3.556 -10.642 1.00 87.62 359 TYR A N 1
ATOM 2961 C CA . TYR A 1 359 ? 27.868 4.430 -10.579 1.00 87.62 359 TYR A CA 1
ATOM 2962 C C . TYR A 1 359 ? 26.756 3.887 -9.660 1.00 87.62 359 TYR A C 1
ATOM 2964 O O . TYR A 1 359 ? 26.029 4.652 -9.017 1.00 87.62 359 TYR A O 1
ATOM 2972 N N . TYR A 1 360 ? 26.612 2.563 -9.569 1.00 91.56 360 TYR A N 1
ATOM 2973 C CA . TYR A 1 360 ? 25.496 1.922 -8.863 1.00 91.56 360 TYR A CA 1
ATOM 2974 C C . TYR A 1 360 ? 25.805 1.642 -7.388 1.00 91.56 360 TYR A C 1
ATOM 2976 O O . TYR A 1 360 ? 24.911 1.698 -6.540 1.00 91.56 360 TYR A O 1
ATOM 2984 N N . ALA A 1 361 ? 27.074 1.393 -7.050 1.00 92.56 361 ALA A N 1
ATOM 2985 C CA . ALA A 1 361 ? 27.489 1.066 -5.685 1.00 92.56 361 ALA A CA 1
ATOM 2986 C C . ALA A 1 361 ? 27.109 2.137 -4.629 1.00 92.56 361 ALA A C 1
ATOM 2988 O O . ALA A 1 361 ? 26.622 1.754 -3.559 1.00 92.56 361 ALA A O 1
ATOM 2989 N N . PRO A 1 362 ? 27.240 3.458 -4.886 1.00 93.75 362 PRO A N 1
ATOM 2990 C CA . PRO A 1 362 ? 26.798 4.487 -3.942 1.00 93.75 362 PRO A CA 1
ATOM 2991 C C . PRO A 1 362 ? 25.290 4.456 -3.665 1.00 93.75 362 PRO A C 1
ATOM 2993 O O . PRO A 1 362 ? 24.881 4.572 -2.512 1.00 93.75 362 PRO A O 1
ATOM 2996 N N . GLN A 1 363 ? 24.466 4.238 -4.694 1.00 94.69 363 GLN A N 1
ATOM 2997 C CA . GLN A 1 363 ? 23.002 4.179 -4.573 1.00 94.69 363 GLN A CA 1
ATOM 2998 C C . GLN A 1 363 ? 22.566 2.935 -3.789 1.00 94.69 363 GLN A C 1
ATOM 3000 O O . GLN A 1 363 ? 21.746 3.017 -2.877 1.00 94.69 363 GLN A O 1
ATOM 3005 N N . LYS A 1 364 ? 23.201 1.790 -4.068 1.00 95.25 364 LYS A N 1
ATOM 3006 C CA . LYS A 1 364 ? 23.035 0.548 -3.301 1.00 95.25 364 LYS A CA 1
ATOM 3007 C C . LYS A 1 364 ? 23.355 0.746 -1.818 1.00 95.25 364 LYS A C 1
ATOM 3009 O O . LYS A 1 364 ? 22.568 0.322 -0.972 1.00 95.25 364 LYS A O 1
ATOM 3014 N N . LYS A 1 365 ? 24.476 1.410 -1.507 1.00 95.81 365 LYS A N 1
ATOM 3015 C CA . LYS A 1 365 ? 24.902 1.721 -0.132 1.00 95.81 365 LYS A CA 1
ATOM 3016 C C . LYS A 1 365 ? 23.930 2.668 0.576 1.00 95.81 365 LYS A C 1
ATOM 3018 O O . LYS A 1 365 ? 23.612 2.443 1.741 1.00 95.81 365 LYS A O 1
ATOM 3023 N N . MET A 1 366 ? 23.456 3.698 -0.124 1.00 96.88 366 MET A N 1
ATOM 3024 C CA . MET A 1 366 ? 22.439 4.628 0.370 1.00 96.88 366 MET A CA 1
ATOM 3025 C C . MET A 1 366 ? 21.154 3.883 0.752 1.00 96.88 366 MET A C 1
ATOM 3027 O O . MET A 1 366 ? 20.703 4.004 1.886 1.00 96.88 366 MET A O 1
ATOM 3031 N N . LEU A 1 367 ? 20.610 3.048 -0.141 1.00 96.94 367 LEU A N 1
ATOM 3032 C CA . LEU A 1 367 ? 19.406 2.257 0.141 1.00 96.94 367 LEU A CA 1
ATOM 3033 C C . LEU A 1 367 ? 19.597 1.325 1.345 1.00 96.94 367 LEU A C 1
ATOM 3035 O O . LEU A 1 367 ? 18.720 1.243 2.196 1.00 96.94 367 LEU A O 1
ATOM 3039 N N . THR A 1 368 ? 20.754 0.666 1.472 1.00 96.38 368 THR A N 1
ATOM 3040 C CA . THR A 1 368 ? 21.065 -0.162 2.651 1.00 96.38 368 THR A CA 1
ATOM 3041 C C . THR A 1 368 ? 21.060 0.657 3.945 1.00 96.38 368 THR A C 1
ATOM 3043 O O . THR A 1 368 ? 20.520 0.198 4.951 1.00 96.38 368 THR A O 1
ATOM 3046 N N . LYS A 1 369 ? 21.624 1.873 3.929 1.00 97.19 369 LYS A N 1
ATOM 3047 C CA . LYS A 1 369 ? 21.598 2.786 5.081 1.00 97.19 369 LYS A CA 1
ATOM 3048 C C . LYS A 1 369 ? 20.163 3.177 5.449 1.00 97.19 369 LYS A C 1
ATOM 3050 O O . LYS A 1 369 ? 19.812 3.102 6.621 1.00 97.19 369 LYS A O 1
ATOM 3055 N N . LEU A 1 370 ? 19.342 3.553 4.467 1.00 96.44 370 LEU A N 1
ATOM 3056 C CA . LEU A 1 370 ? 17.950 3.953 4.700 1.00 96.44 370 LEU A CA 1
ATOM 3057 C C . LEU A 1 370 ? 17.090 2.791 5.208 1.00 96.44 370 LEU A C 1
ATOM 3059 O O . LEU A 1 370 ? 16.348 2.972 6.163 1.00 96.44 370 LEU A O 1
ATOM 3063 N N . LYS A 1 371 ? 17.259 1.577 4.667 1.00 97.25 371 LYS A N 1
ATOM 3064 C CA . LYS A 1 371 ? 16.601 0.372 5.200 1.00 97.25 371 LYS A CA 1
ATOM 3065 C C . LYS A 1 371 ? 16.984 0.089 6.650 1.00 97.25 371 LYS A C 1
ATOM 3067 O O . LYS A 1 371 ? 16.140 -0.318 7.437 1.00 97.25 371 LYS A O 1
ATOM 3072 N N . ALA A 1 372 ? 18.255 0.269 7.012 1.00 96.94 372 ALA A N 1
ATOM 3073 C CA . ALA A 1 372 ? 18.693 0.082 8.394 1.00 96.94 372 ALA A CA 1
ATOM 3074 C C . ALA A 1 372 ? 18.044 1.104 9.341 1.00 96.94 372 ALA A C 1
ATOM 3076 O O . ALA A 1 372 ? 17.671 0.738 10.450 1.00 96.94 372 ALA A O 1
ATOM 3077 N N . GLN A 1 373 ? 17.885 2.351 8.887 1.00 95.69 373 GLN A N 1
ATOM 3078 C CA . GLN A 1 373 ? 17.171 3.389 9.627 1.00 95.69 373 GLN A CA 1
ATOM 3079 C C . GLN A 1 373 ? 15.682 3.044 9.769 1.00 95.69 373 GLN A C 1
ATOM 3081 O O . GLN A 1 373 ? 15.196 2.968 10.888 1.00 95.69 373 GLN A O 1
ATOM 3086 N N . PHE A 1 374 ? 15.006 2.696 8.670 1.00 94.94 374 PHE A N 1
ATOM 3087 C CA . PHE A 1 374 ? 13.606 2.261 8.687 1.00 94.94 374 PHE A CA 1
ATOM 3088 C C . PHE A 1 374 ? 13.381 1.097 9.662 1.00 94.94 374 PHE A C 1
ATOM 3090 O O . PHE A 1 374 ? 12.489 1.145 10.498 1.00 94.94 374 PHE A O 1
ATOM 3097 N N . LYS A 1 375 ? 14.238 0.068 9.627 1.00 96.25 375 LYS A N 1
ATOM 3098 C CA . LYS A 1 375 ? 14.119 -1.077 10.543 1.00 96.25 375 LYS A CA 1
ATOM 3099 C C . LYS A 1 375 ? 14.256 -0.706 12.016 1.00 96.25 375 LYS A C 1
ATOM 3101 O O . LYS A 1 375 ? 13.696 -1.389 12.862 1.00 96.25 375 LYS A O 1
ATOM 3106 N N . LYS A 1 376 ? 15.034 0.334 12.314 1.00 94.69 376 LYS A N 1
ATOM 3107 C CA . LYS A 1 376 ? 15.188 0.854 13.670 1.00 94.69 376 LYS A CA 1
ATOM 3108 C C . LYS A 1 376 ? 13.943 1.633 14.098 1.00 94.69 376 LYS A C 1
ATOM 3110 O O . LYS A 1 376 ? 13.496 1.452 15.220 1.00 94.69 376 LYS A O 1
ATOM 3115 N N . ASP A 1 377 ? 13.414 2.472 13.213 1.00 90.06 377 ASP A N 1
ATOM 3116 C CA . ASP A 1 377 ? 12.281 3.352 13.521 1.00 90.06 377 ASP A CA 1
ATOM 3117 C C . ASP A 1 377 ? 10.958 2.581 13.639 1.00 90.06 377 ASP A C 1
ATOM 3119 O O . ASP A 1 377 ? 10.085 2.987 14.393 1.00 90.06 377 ASP A O 1
ATOM 3123 N N . TYR A 1 378 ? 10.842 1.440 12.951 1.00 92.12 378 TYR A N 1
ATOM 3124 C CA . TYR A 1 378 ? 9.642 0.597 12.927 1.00 92.12 378 TYR A CA 1
ATOM 3125 C C . TYR A 1 378 ? 9.867 -0.786 13.544 1.00 92.12 378 TYR A C 1
ATOM 3127 O O . TYR A 1 378 ? 9.239 -1.753 13.120 1.00 92.12 378 TYR A O 1
ATOM 3135 N N . GLN A 1 379 ? 10.786 -0.924 14.508 1.00 94.00 379 GLN A N 1
ATOM 3136 C CA . GLN A 1 379 ? 11.191 -2.238 15.023 1.00 94.00 379 GLN A CA 1
ATOM 3137 C C . GLN A 1 379 ? 9.994 -3.088 15.491 1.00 94.00 379 GLN A C 1
ATOM 3139 O O . GLN A 1 379 ? 9.922 -4.263 15.141 1.00 94.00 379 GLN A O 1
ATOM 3144 N N . ALA A 1 380 ? 9.039 -2.502 16.219 1.00 91.88 380 ALA A N 1
ATOM 3145 C CA . ALA A 1 380 ? 7.864 -3.217 16.723 1.00 91.88 380 ALA A CA 1
ATOM 3146 C C . ALA A 1 380 ? 6.854 -3.598 15.618 1.00 91.88 380 ALA A C 1
ATOM 3148 O O . ALA A 1 380 ? 6.104 -4.566 15.785 1.00 91.88 380 ALA A O 1
ATOM 3149 N N . ASP A 1 381 ? 6.900 -2.917 14.469 1.00 93.44 381 ASP A N 1
ATOM 3150 C CA . ASP A 1 381 ? 5.861 -2.935 13.430 1.00 93.44 381 ASP A CA 1
ATOM 3151 C C . ASP A 1 381 ? 6.333 -3.519 12.092 1.00 93.44 381 ASP A C 1
ATOM 3153 O O . ASP A 1 381 ? 5.576 -3.555 11.124 1.00 93.44 381 ASP A O 1
ATOM 3157 N N . LEU A 1 382 ? 7.566 -4.040 12.015 1.00 96.31 382 LEU A N 1
ATOM 3158 C CA . LEU A 1 382 ? 8.106 -4.638 10.783 1.00 96.31 382 LEU A CA 1
ATOM 3159 C C . LEU A 1 382 ? 7.198 -5.712 10.169 1.00 96.31 382 LEU A C 1
ATOM 3161 O O . LEU A 1 382 ? 7.169 -5.870 8.948 1.00 96.31 382 LEU A O 1
ATOM 3165 N N . TRP A 1 383 ? 6.436 -6.429 10.990 1.00 97.06 383 TRP A N 1
ATOM 3166 C CA . TRP A 1 383 ? 5.471 -7.434 10.564 1.00 97.06 383 TRP A CA 1
ATOM 3167 C C . TRP A 1 383 ? 4.454 -6.895 9.549 1.00 97.06 383 TRP A C 1
ATOM 3169 O O . TRP A 1 383 ? 4.111 -7.617 8.605 1.00 97.06 383 TRP A O 1
ATOM 3179 N N . GLU A 1 384 ? 4.043 -5.627 9.665 1.00 95.31 384 GLU A N 1
ATOM 3180 C CA . GLU A 1 384 ? 3.097 -4.985 8.743 1.00 95.31 384 GLU A CA 1
ATOM 3181 C C . GLU A 1 384 ? 3.664 -4.862 7.325 1.00 95.31 384 GLU A C 1
ATOM 3183 O O . GLU A 1 384 ? 2.924 -4.943 6.338 1.00 95.31 384 GLU A O 1
ATOM 3188 N N . PHE A 1 385 ? 4.990 -4.768 7.214 1.00 96.50 385 PHE A N 1
ATOM 3189 C CA . PHE A 1 385 ? 5.727 -4.568 5.966 1.00 96.50 385 PHE A CA 1
ATOM 3190 C C . PHE A 1 385 ? 6.351 -5.859 5.423 1.00 96.50 385 PHE A C 1
ATOM 3192 O O . PHE A 1 385 ? 7.108 -5.829 4.455 1.00 96.50 385 PHE A O 1
ATOM 3199 N N . SER A 1 386 ? 6.025 -7.019 6.005 1.00 97.50 386 SER A N 1
ATOM 3200 C CA . SER A 1 386 ? 6.582 -8.327 5.611 1.00 97.50 386 SER A CA 1
ATOM 3201 C C . SER A 1 386 ? 6.297 -8.730 4.154 1.00 97.50 386 SER A C 1
ATOM 3203 O O . SER A 1 386 ? 6.897 -9.673 3.627 1.00 97.50 386 SER A O 1
ATOM 3205 N N . PHE A 1 387 ? 5.419 -8.001 3.459 1.00 96.50 387 PHE A N 1
ATOM 3206 C CA . PHE A 1 387 ? 5.159 -8.191 2.037 1.00 96.50 387 PHE A CA 1
ATOM 3207 C C . PHE A 1 387 ? 6.396 -7.981 1.149 1.00 96.50 387 PHE A C 1
ATOM 3209 O O . PHE A 1 387 ? 6.499 -8.632 0.107 1.00 96.50 387 PHE A O 1
ATOM 3216 N N . VAL A 1 388 ? 7.366 -7.151 1.560 1.00 96.62 388 VAL A N 1
ATOM 3217 C CA . VAL A 1 388 ? 8.595 -6.891 0.780 1.00 96.62 388 VAL A CA 1
ATOM 3218 C C . VAL A 1 388 ? 9.491 -8.131 0.627 1.00 96.62 388 VAL A C 1
ATOM 3220 O O . VAL A 1 388 ? 10.340 -8.170 -0.263 1.00 96.62 388 VAL A O 1
ATOM 3223 N N . HIS A 1 389 ? 9.279 -9.166 1.451 1.00 96.88 389 HIS A N 1
ATOM 3224 C CA . HIS A 1 389 ? 9.991 -10.455 1.405 1.00 96.88 389 HIS A CA 1
ATOM 3225 C C . HIS A 1 389 ? 9.207 -11.567 0.696 1.00 96.88 389 HIS A C 1
ATOM 3227 O O . HIS A 1 389 ? 9.589 -12.740 0.761 1.00 96.88 389 HIS A O 1
ATOM 3233 N N . ARG A 1 390 ? 8.094 -11.232 0.028 1.00 95.25 390 ARG A N 1
ATOM 3234 C CA . ARG A 1 390 ? 7.378 -12.165 -0.863 1.00 95.25 390 ARG A CA 1
ATOM 3235 C C . ARG A 1 390 ? 8.053 -12.294 -2.232 1.00 95.25 390 ARG A C 1
ATOM 3237 O O . ARG A 1 390 ? 7.742 -13.225 -2.968 1.00 95.25 390 ARG A O 1
ATOM 3244 N N . TRP A 1 391 ? 8.962 -11.382 -2.566 1.00 95.62 391 TRP A N 1
ATOM 3245 C CA . TRP A 1 391 ? 9.713 -11.386 -3.819 1.00 95.62 391 TRP A CA 1
ATOM 3246 C C . TRP A 1 391 ? 11.021 -12.173 -3.666 1.00 95.62 391 TRP A C 1
ATOM 3248 O O . TRP A 1 391 ? 11.550 -12.328 -2.566 1.00 95.62 391 TRP A O 1
ATOM 3258 N N . LEU A 1 392 ? 11.564 -12.664 -4.777 1.00 96.06 392 LEU A N 1
ATOM 3259 C CA . LEU A 1 392 ? 12.893 -13.273 -4.803 1.00 96.06 392 LEU A CA 1
ATOM 3260 C C . LEU A 1 392 ? 13.974 -12.198 -4.659 1.00 96.06 392 LEU A C 1
ATOM 3262 O O . LEU A 1 392 ? 13.854 -11.163 -5.314 1.00 96.06 392 LEU A O 1
ATOM 3266 N N . PRO A 1 393 ? 15.061 -12.456 -3.910 1.00 95.44 393 PRO A N 1
ATOM 3267 C CA . PRO A 1 393 ? 16.086 -11.456 -3.648 1.00 95.44 393 PRO A CA 1
ATOM 3268 C C . PRO A 1 393 ? 16.742 -10.907 -4.924 1.00 95.44 393 PRO A C 1
ATOM 3270 O O . PRO A 1 393 ? 16.841 -11.562 -5.972 1.00 95.44 393 PRO A O 1
ATOM 3273 N N . VAL A 1 394 ? 17.242 -9.676 -4.805 1.00 93.88 394 VAL A N 1
ATOM 3274 C CA . VAL A 1 394 ? 18.154 -9.073 -5.784 1.00 93.88 394 VAL A CA 1
ATOM 3275 C C . VAL A 1 394 ? 19.406 -9.935 -5.953 1.00 93.88 394 VAL A C 1
ATOM 3277 O O . VAL A 1 394 ? 19.847 -10.601 -5.019 1.00 93.88 394 VAL A O 1
ATOM 3280 N N . SER A 1 395 ? 19.982 -9.933 -7.154 1.00 91.56 395 SER A N 1
ATOM 3281 C CA . SER A 1 395 ? 21.056 -10.861 -7.547 1.00 91.56 395 SER A CA 1
ATOM 3282 C C . SER A 1 395 ? 22.324 -10.784 -6.686 1.00 91.56 395 SER A C 1
ATOM 3284 O O . SER A 1 395 ? 23.089 -11.746 -6.637 1.00 91.56 395 SER A O 1
ATOM 3286 N N . ASP A 1 396 ? 22.553 -9.644 -6.029 1.00 88.06 396 ASP A N 1
ATOM 3287 C CA . ASP A 1 396 ? 23.729 -9.369 -5.206 1.00 88.06 396 ASP A CA 1
ATOM 3288 C C . ASP A 1 396 ? 23.500 -9.562 -3.700 1.00 88.06 396 ASP A C 1
ATOM 3290 O O . ASP A 1 396 ? 24.427 -9.343 -2.919 1.00 88.06 396 ASP A O 1
ATOM 3294 N N . LEU A 1 397 ? 22.295 -9.976 -3.295 1.00 90.25 397 LEU A N 1
ATOM 3295 C CA . LEU A 1 397 ? 21.948 -10.285 -1.912 1.00 90.25 397 LEU A CA 1
ATOM 3296 C C . LEU A 1 397 ? 21.973 -11.801 -1.701 1.00 90.25 397 LEU A C 1
ATOM 3298 O O . LEU A 1 397 ? 21.393 -12.560 -2.479 1.00 90.25 397 LEU A O 1
ATOM 3302 N N . LEU A 1 398 ? 22.640 -12.247 -0.637 1.00 89.81 398 LEU A N 1
ATOM 3303 C CA . LEU A 1 398 ? 22.676 -13.665 -0.289 1.00 89.81 398 LEU A CA 1
ATOM 3304 C C . LEU A 1 398 ? 21.285 -14.136 0.153 1.00 89.81 398 LEU A C 1
ATOM 3306 O O . LEU A 1 398 ? 20.577 -13.415 0.860 1.00 89.81 398 LEU A O 1
ATOM 3310 N N . SER A 1 399 ? 20.902 -15.361 -0.225 1.00 91.00 399 SER A N 1
ATOM 3311 C CA . SER A 1 399 ? 19.605 -15.929 0.175 1.00 91.00 399 SER A CA 1
ATOM 3312 C C . SER A 1 399 ? 19.471 -15.973 1.695 1.00 91.00 399 SER A C 1
ATOM 3314 O O . SER A 1 399 ? 18.414 -15.656 2.223 1.00 91.00 399 SER A O 1
ATOM 3316 N N . GLU A 1 400 ? 20.557 -16.285 2.406 1.00 94.00 400 GLU A N 1
ATOM 3317 C CA . GLU A 1 400 ? 20.570 -16.337 3.867 1.00 94.00 400 GLU A CA 1
ATOM 3318 C C . GLU A 1 400 ? 20.351 -14.958 4.507 1.00 94.00 400 GLU A C 1
ATOM 3320 O O . GLU A 1 400 ? 19.702 -14.865 5.546 1.00 94.00 400 GLU A O 1
ATOM 3325 N N . GLU A 1 401 ? 20.864 -13.883 3.898 1.00 94.19 401 GLU A N 1
ATOM 3326 C CA . GLU A 1 401 ? 20.640 -12.511 4.376 1.00 94.19 401 GLU A CA 1
ATOM 3327 C C . GLU A 1 401 ? 19.184 -12.084 4.159 1.00 94.19 401 GLU A C 1
ATOM 3329 O O . GLU A 1 401 ? 18.588 -11.453 5.033 1.00 94.19 401 GLU A O 1
ATOM 3334 N N . HIS A 1 402 ? 18.605 -12.459 3.016 1.00 95.06 402 HIS A N 1
ATOM 3335 C CA . HIS A 1 402 ? 17.197 -12.219 2.713 1.00 95.06 402 HIS A CA 1
ATOM 3336 C C . HIS A 1 402 ? 16.270 -12.977 3.671 1.00 95.06 402 HIS A C 1
ATOM 3338 O O . HIS A 1 402 ? 15.354 -12.386 4.241 1.00 95.06 402 HIS A O 1
ATOM 3344 N N . ASP A 1 403 ? 16.536 -14.265 3.893 1.00 96.62 403 ASP A N 1
ATOM 3345 C CA . ASP A 1 403 ? 15.740 -15.105 4.788 1.00 96.62 403 ASP A CA 1
ATOM 3346 C C . ASP A 1 403 ? 15.865 -14.642 6.247 1.00 96.62 403 ASP A C 1
ATOM 3348 O O . ASP A 1 403 ? 14.868 -14.591 6.962 1.00 96.62 403 ASP A O 1
ATOM 3352 N N . ALA A 1 404 ? 17.054 -14.215 6.684 1.00 97.44 404 ALA A N 1
ATOM 3353 C CA . ALA A 1 404 ? 17.235 -13.640 8.016 1.00 97.44 404 ALA A CA 1
ATOM 3354 C C . ALA A 1 404 ? 16.455 -12.327 8.204 1.00 97.44 404 ALA A C 1
ATOM 3356 O O . ALA A 1 404 ? 15.870 -12.109 9.266 1.00 97.44 404 ALA A O 1
ATOM 3357 N N . GLU A 1 405 ? 16.421 -11.449 7.193 1.00 97.75 405 GLU A N 1
ATOM 3358 C CA . GLU A 1 405 ? 15.612 -10.226 7.257 1.00 97.75 405 GLU A CA 1
ATOM 3359 C C . GLU A 1 405 ? 14.110 -10.541 7.258 1.00 97.75 405 GLU A C 1
ATOM 3361 O O . GLU A 1 405 ? 13.362 -9.926 8.012 1.00 97.75 405 GLU A O 1
ATOM 3366 N N . LYS A 1 406 ? 13.672 -11.535 6.482 1.00 97.88 406 LYS A N 1
ATOM 3367 C CA . LYS A 1 406 ? 12.284 -12.001 6.498 1.00 97.88 406 LYS A CA 1
ATOM 3368 C C . LYS A 1 406 ? 11.865 -12.500 7.882 1.00 97.88 406 LYS A C 1
ATOM 3370 O O . LYS A 1 406 ? 10.811 -12.108 8.377 1.00 97.88 406 LYS A O 1
ATOM 3375 N N . GLU A 1 407 ? 12.683 -13.335 8.520 1.00 98.06 407 GLU A N 1
ATOM 3376 C CA . GLU A 1 407 ? 12.398 -13.829 9.872 1.00 98.06 407 GLU A CA 1
ATOM 3377 C C . GLU A 1 407 ? 12.369 -12.693 10.901 1.00 98.06 407 GLU A C 1
ATOM 3379 O O . GLU A 1 407 ? 11.521 -12.713 11.786 1.00 98.06 407 GLU A O 1
ATOM 3384 N N . LEU A 1 408 ? 13.221 -11.669 10.759 1.00 97.75 408 LEU A N 1
ATOM 3385 C CA . LEU A 1 408 ? 13.164 -10.464 11.595 1.00 97.75 408 LEU A CA 1
ATOM 3386 C C . LEU A 1 408 ? 11.801 -9.759 11.482 1.00 97.75 408 LEU A C 1
ATOM 3388 O O . LEU A 1 408 ? 11.219 -9.393 12.498 1.00 97.75 408 LEU A O 1
ATOM 3392 N N . PHE A 1 409 ? 11.274 -9.599 10.264 1.00 98.06 409 PHE A N 1
ATOM 3393 C CA . PHE A 1 409 ? 9.977 -8.950 10.044 1.00 98.06 409 PHE A CA 1
ATOM 3394 C C . PHE A 1 409 ? 8.835 -9.766 10.652 1.00 98.06 409 PHE A C 1
ATOM 3396 O O . PHE A 1 409 ? 7.972 -9.220 11.328 1.00 98.06 409 PHE A O 1
ATOM 3403 N N . LEU A 1 410 ? 8.843 -11.088 10.464 1.00 97.81 410 LEU A N 1
ATOM 3404 C CA . LEU A 1 410 ? 7.823 -11.966 11.043 1.00 97.81 410 LEU A CA 1
ATOM 3405 C C . LEU A 1 410 ? 7.904 -12.022 12.574 1.00 97.81 410 LEU A C 1
ATOM 3407 O O . LEU A 1 410 ? 6.874 -12.035 13.250 1.00 97.81 410 LEU A O 1
ATOM 3411 N N . ALA A 1 411 ? 9.118 -12.057 13.127 1.00 97.69 411 ALA A N 1
ATOM 3412 C CA . ALA A 1 411 ? 9.347 -12.103 14.566 1.00 97.69 411 ALA A CA 1
ATOM 3413 C C . ALA A 1 411 ? 8.851 -10.838 15.269 1.00 97.69 411 ALA A C 1
ATOM 3415 O O . ALA A 1 411 ? 8.365 -10.944 16.396 1.00 97.69 411 ALA A O 1
ATOM 3416 N N . SER A 1 412 ? 8.888 -9.686 14.590 1.00 97.31 412 SER A N 1
ATOM 3417 C CA . SER A 1 412 ? 8.444 -8.419 15.166 1.00 97.31 412 SER A CA 1
ATOM 3418 C C . SER A 1 412 ? 6.974 -8.442 15.593 1.00 97.31 412 SER A C 1
ATOM 3420 O O . SER A 1 412 ? 6.622 -7.759 16.546 1.00 97.31 412 SER A O 1
ATOM 3422 N N . TYR A 1 413 ? 6.118 -9.292 15.008 1.00 97.19 413 TYR A N 1
ATOM 3423 C CA . TYR A 1 413 ? 4.738 -9.477 15.481 1.00 97.19 413 TYR A CA 1
ATOM 3424 C C . TYR A 1 413 ? 4.674 -9.962 16.941 1.00 97.19 413 TYR A C 1
ATOM 3426 O O . TYR A 1 413 ? 3.746 -9.634 17.666 1.00 97.19 413 TYR A O 1
ATOM 3434 N N . ASN A 1 414 ? 5.664 -10.729 17.401 1.00 96.00 414 ASN A N 1
ATOM 3435 C CA . ASN A 1 414 ? 5.704 -11.242 18.774 1.00 96.00 414 ASN A CA 1
ATOM 3436 C C . ASN A 1 414 ? 6.574 -10.392 19.711 1.00 96.00 414 ASN A C 1
ATOM 3438 O O . ASN A 1 414 ? 6.687 -10.726 20.890 1.00 96.00 414 ASN A O 1
ATOM 3442 N N . GLU A 1 415 ? 7.218 -9.336 19.207 1.00 92.94 415 GLU A N 1
ATOM 3443 C CA . GLU A 1 415 ? 7.933 -8.388 20.056 1.00 92.94 415 GLU A CA 1
ATOM 3444 C C . GLU A 1 415 ? 6.918 -7.539 20.825 1.00 92.94 415 GLU A C 1
ATOM 3446 O O . GLU A 1 415 ? 5.984 -6.982 20.234 1.00 92.94 415 GLU A O 1
ATOM 3451 N N . GLU A 1 416 ? 7.093 -7.470 22.148 1.00 90.06 416 GLU A N 1
ATOM 3452 C CA . GLU A 1 416 ? 6.345 -6.525 22.971 1.00 90.06 416 GLU A CA 1
ATOM 3453 C C . GLU A 1 416 ? 6.730 -5.112 22.524 1.00 90.06 416 GLU A C 1
ATOM 3455 O O . GLU A 1 416 ? 7.926 -4.803 22.462 1.00 90.06 416 GLU A O 1
ATOM 3460 N N . PRO A 1 417 ? 5.749 -4.265 22.178 1.00 88.56 417 PRO A N 1
ATOM 3461 C CA . PRO A 1 417 ? 6.039 -2.891 21.813 1.00 88.56 417 PRO A CA 1
ATOM 3462 C C . PRO A 1 417 ? 6.553 -2.123 23.042 1.00 88.56 417 PRO A C 1
ATOM 3464 O O . PRO A 1 417 ? 6.402 -2.568 24.187 1.00 88.56 417 PRO A O 1
ATOM 3467 N N . GLU A 1 418 ? 7.135 -0.943 22.819 1.00 86.88 418 GLU A N 1
ATOM 3468 C CA . GLU A 1 418 ? 7.467 -0.035 23.921 1.00 86.88 418 GLU A CA 1
ATOM 3469 C C . GLU A 1 418 ? 6.210 0.308 24.740 1.00 86.88 418 GLU A C 1
ATOM 3471 O O . GLU A 1 418 ? 5.078 0.160 24.272 1.00 86.88 418 GLU A O 1
ATOM 3476 N N . GLU A 1 419 ? 6.383 0.694 26.006 1.00 85.88 419 GLU A N 1
ATOM 3477 C CA . GLU A 1 419 ? 5.236 1.030 26.850 1.00 85.88 419 GLU A CA 1
ATOM 3478 C C . GLU A 1 419 ? 4.436 2.158 26.199 1.00 85.88 419 GLU A C 1
ATOM 3480 O O . GLU A 1 419 ? 4.985 3.211 25.895 1.00 85.88 419 GLU A O 1
ATOM 3485 N N . PHE A 1 420 ? 3.147 1.906 25.966 1.00 79.31 420 PHE A N 1
ATOM 3486 C CA . PHE A 1 420 ? 2.260 2.866 25.332 1.00 79.31 420 PHE A CA 1
ATOM 3487 C C . PHE A 1 420 ? 2.213 4.140 26.172 1.00 79.31 420 PHE A C 1
ATOM 3489 O O . PHE A 1 420 ? 1.729 4.111 27.310 1.00 79.31 420 PHE A O 1
ATOM 3496 N N . THR A 1 421 ? 2.693 5.254 25.623 1.00 72.31 421 THR A N 1
ATOM 3497 C CA . THR A 1 421 ? 2.569 6.556 26.266 1.00 72.31 421 THR A CA 1
ATOM 3498 C C . THR A 1 421 ? 1.384 7.318 25.672 1.00 72.31 421 THR A C 1
ATOM 3500 O O . THR A 1 421 ? 1.390 7.631 24.488 1.00 72.31 421 THR A O 1
ATOM 3503 N N . PRO A 1 422 ? 0.360 7.684 26.468 1.00 59.34 422 PRO A N 1
ATOM 3504 C CA . PRO A 1 422 ? -0.811 8.421 25.971 1.00 59.34 422 PRO A CA 1
ATOM 3505 C C . PRO A 1 422 ? -0.480 9.735 25.236 1.00 59.34 422 PRO A C 1
ATOM 3507 O O . PRO A 1 422 ? -1.264 10.193 24.407 1.00 59.34 422 PRO A O 1
ATOM 3510 N N . GLY A 1 423 ? 0.691 10.328 25.511 1.00 59.09 423 GLY A N 1
ATOM 3511 C CA . GLY A 1 423 ? 1.199 11.511 24.810 1.00 59.09 423 GLY A CA 1
ATOM 3512 C C . GLY A 1 423 ? 1.413 11.299 23.308 1.00 59.09 423 GLY A C 1
ATOM 3513 O O . GLY A 1 423 ? 1.218 12.238 22.544 1.00 59.09 423 GLY A O 1
ATOM 3514 N N . ASP A 1 424 ? 1.689 10.068 22.867 1.00 59.44 424 ASP A N 1
ATOM 3515 C CA . ASP A 1 424 ? 1.928 9.757 21.451 1.00 59.44 424 ASP A CA 1
ATOM 3516 C C . ASP A 1 424 ? 0.688 10.048 20.582 1.00 59.44 424 ASP A C 1
ATOM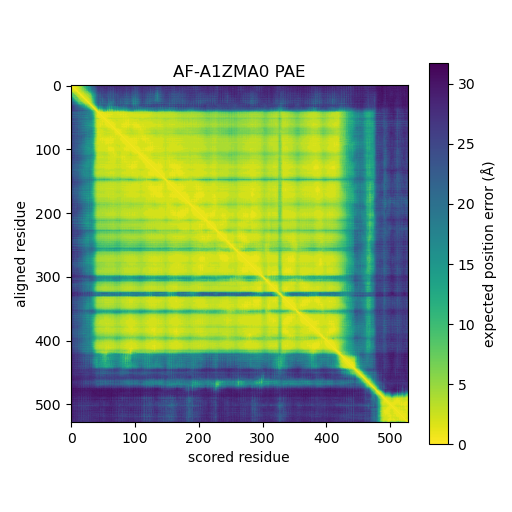 3518 O O . ASP A 1 424 ? 0.808 10.454 19.426 1.00 59.44 424 ASP A O 1
ATOM 3522 N N . PHE A 1 425 ? -0.516 9.932 21.160 1.00 58.25 425 PHE A N 1
ATOM 3523 C CA . PHE A 1 425 ? -1.782 10.254 20.489 1.00 58.25 425 PHE A CA 1
ATOM 3524 C C . PHE A 1 425 ? -2.128 11.734 20.546 1.00 58.25 425 PHE A C 1
ATOM 3526 O O . PHE A 1 425 ? -2.638 12.281 19.566 1.00 58.25 425 PHE A O 1
ATOM 3533 N N . GLN A 1 426 ? -1.867 12.397 21.675 1.00 57.53 426 GLN A N 1
ATOM 3534 C CA . GLN A 1 426 ? -2.096 13.837 21.785 1.00 57.53 426 GLN A CA 1
ATOM 3535 C C . GLN A 1 426 ? -1.191 14.605 20.823 1.00 57.53 426 GLN A C 1
ATOM 3537 O O . GLN A 1 426 ? -1.682 15.502 20.143 1.00 57.53 426 GLN A O 1
ATOM 3542 N N . ASP A 1 427 ? 0.067 14.190 20.674 1.00 53.16 427 ASP A N 1
ATOM 3543 C CA . ASP A 1 427 ? 1.014 14.817 19.754 1.00 53.16 427 ASP A CA 1
ATOM 3544 C C . ASP A 1 427 ? 0.612 14.604 18.287 1.00 53.16 427 ASP A C 1
ATOM 3546 O O . ASP A 1 427 ? 0.658 15.550 17.500 1.00 53.16 427 ASP A O 1
ATOM 3550 N N . GLN A 1 428 ? 0.127 13.414 17.909 1.00 53.97 428 GLN A N 1
ATOM 3551 C CA . GLN A 1 428 ? -0.388 13.170 16.555 1.00 53.97 428 GLN A CA 1
ATOM 3552 C C . GLN A 1 428 ? -1.673 13.953 16.261 1.00 53.97 428 GLN A C 1
ATOM 3554 O O . GLN A 1 428 ? -1.766 14.606 15.221 1.00 53.97 428 GLN A O 1
ATOM 3559 N N . ARG A 1 429 ? -2.654 13.953 17.174 1.00 55.81 429 ARG A N 1
ATOM 3560 C CA . ARG A 1 429 ? -3.893 14.734 17.004 1.00 55.81 429 ARG A CA 1
ATOM 3561 C C . ARG A 1 429 ? -3.618 16.231 16.979 1.00 55.81 429 ARG A C 1
ATOM 3563 O O . ARG A 1 429 ? -4.226 16.944 16.187 1.00 55.81 429 ARG A O 1
ATOM 3570 N N . GLN A 1 430 ? -2.697 16.711 17.812 1.00 54.38 430 GLN A N 1
ATOM 3571 C CA . GLN A 1 430 ? -2.283 18.108 17.827 1.00 54.38 430 GLN A CA 1
ATOM 3572 C C . GLN A 1 430 ? -1.513 18.467 16.554 1.00 54.38 430 GLN A C 1
ATOM 3574 O O . GLN A 1 430 ? -1.732 19.541 16.006 1.00 54.38 430 GLN A O 1
ATOM 3579 N N . MET A 1 431 ? -0.663 17.579 16.037 1.00 50.28 431 MET A N 1
ATOM 3580 C CA . MET A 1 431 ? 0.035 17.784 14.768 1.00 50.28 431 MET A CA 1
ATOM 3581 C C . MET A 1 431 ? -0.944 17.850 13.590 1.00 50.28 431 MET A C 1
ATOM 3583 O O . MET A 1 431 ? -0.846 18.774 12.786 1.00 50.28 431 MET A O 1
ATOM 3587 N N . ILE A 1 432 ? -1.921 16.940 13.527 1.00 48.78 432 ILE A N 1
ATOM 3588 C CA . ILE A 1 432 ? -2.987 16.955 12.513 1.00 48.78 432 ILE A CA 1
ATOM 3589 C C . ILE A 1 432 ? -3.851 18.212 12.667 1.00 48.78 432 ILE A C 1
ATOM 3591 O O . ILE A 1 432 ? -4.099 18.905 11.686 1.00 48.78 432 ILE A O 1
ATOM 3595 N N . GLY A 1 433 ? -4.258 18.560 13.889 1.00 54.44 433 GLY A N 1
ATOM 3596 C CA . GLY A 1 433 ? -5.036 19.769 14.167 1.00 54.44 433 GLY A CA 1
ATOM 3597 C C . GLY A 1 433 ? -4.296 21.055 13.785 1.00 54.44 433 GLY A C 1
ATOM 3598 O O . GLY A 1 433 ? -4.879 21.931 13.151 1.00 54.44 433 GLY A O 1
ATOM 3599 N N . ASN A 1 434 ? -3.001 21.150 14.096 1.00 54.50 434 ASN A N 1
ATOM 3600 C CA . ASN A 1 434 ? -2.148 22.277 13.710 1.00 54.50 434 ASN A CA 1
ATOM 3601 C C . ASN A 1 434 ? -1.957 22.347 12.188 1.00 54.50 434 ASN A C 1
ATOM 3603 O O . ASN A 1 434 ? -1.975 23.437 11.624 1.00 54.50 434 ASN A O 1
ATOM 3607 N N . PHE A 1 435 ? -1.783 21.201 11.524 1.00 51.75 435 PHE A N 1
ATOM 3608 C CA . PHE A 1 435 ? -1.651 21.125 10.070 1.00 51.75 435 PHE A CA 1
ATOM 3609 C C . PHE A 1 435 ? -2.939 21.558 9.362 1.00 51.75 435 PHE A C 1
ATOM 3611 O O . PHE A 1 435 ? -2.888 22.414 8.485 1.00 51.75 435 PHE A O 1
ATOM 3618 N N . MET A 1 436 ? -4.093 21.040 9.792 1.00 51.34 436 MET A N 1
ATOM 3619 C CA . MET A 1 436 ? -5.402 21.420 9.249 1.00 51.34 436 MET A CA 1
ATOM 3620 C C . MET A 1 436 ? -5.723 22.892 9.524 1.00 51.34 436 MET A C 1
ATOM 3622 O O . MET A 1 436 ? -6.258 23.569 8.652 1.00 51.34 436 MET A O 1
ATOM 3626 N N . GLY A 1 437 ? -5.346 23.412 10.697 1.00 60.06 437 GLY A N 1
ATOM 3627 C CA . GLY A 1 437 ? -5.439 24.839 11.009 1.00 60.06 437 GLY A CA 1
ATOM 3628 C C . GLY A 1 437 ? -4.592 25.700 10.069 1.00 60.06 437 GLY A C 1
ATOM 3629 O O . GLY A 1 437 ? -5.104 26.662 9.508 1.00 60.06 437 GLY A O 1
ATOM 3630 N N . ALA A 1 438 ? -3.334 25.316 9.828 1.00 58.38 438 ALA A N 1
ATOM 3631 C CA . ALA A 1 438 ? -2.443 26.017 8.903 1.00 58.38 438 ALA A CA 1
ATOM 3632 C C . ALA A 1 438 ? -2.939 25.964 7.447 1.00 58.38 438 ALA A C 1
ATOM 3634 O O . ALA A 1 438 ? -2.856 26.962 6.739 1.00 58.38 438 ALA A O 1
ATOM 3635 N N . LEU A 1 439 ? -3.486 24.825 7.008 1.00 48.72 439 LEU A N 1
ATOM 3636 C CA . LEU A 1 439 ? -4.131 24.672 5.700 1.00 48.72 439 LEU A CA 1
ATOM 3637 C C . LEU A 1 439 ? -5.358 25.574 5.564 1.00 48.72 439 LEU A C 1
ATOM 3639 O O . LEU A 1 439 ? -5.522 26.230 4.540 1.00 48.72 439 LEU A O 1
ATOM 3643 N N . ASN A 1 440 ? -6.200 25.635 6.597 1.00 57.31 440 ASN A N 1
ATOM 3644 C CA . ASN A 1 440 ? -7.383 26.483 6.583 1.00 57.31 440 ASN A CA 1
ATOM 3645 C C . ASN A 1 440 ? -7.008 27.974 6.585 1.00 57.31 440 ASN A C 1
ATOM 3647 O O . ASN A 1 440 ? -7.594 28.736 5.831 1.00 57.31 440 ASN A O 1
ATOM 3651 N N . GLU A 1 441 ? -5.980 28.386 7.337 1.00 66.44 441 GLU A N 1
ATOM 3652 C CA . GLU A 1 441 ? -5.432 29.753 7.276 1.00 66.44 441 GLU A CA 1
ATOM 3653 C C . GLU A 1 441 ? -4.861 30.099 5.888 1.00 66.44 441 GLU A C 1
ATOM 3655 O O . GLU A 1 441 ? -5.032 31.223 5.417 1.00 66.44 441 GLU A O 1
ATOM 3660 N N . LEU A 1 442 ? -4.233 29.135 5.205 1.00 59.53 442 LEU A N 1
ATOM 3661 C CA . LEU A 1 442 ? -3.733 29.288 3.832 1.00 59.53 442 LEU A CA 1
ATOM 3662 C C . LEU A 1 442 ? -4.862 29.425 2.801 1.00 59.53 442 LEU A C 1
ATOM 3664 O O . LEU A 1 442 ? -4.710 30.155 1.825 1.00 59.53 442 LEU A O 1
ATOM 3668 N N . MET A 1 443 ? -5.983 28.731 3.011 1.00 58.12 443 MET A N 1
ATOM 3669 C CA . MET A 1 443 ? -7.145 28.765 2.116 1.00 58.12 443 MET A CA 1
ATOM 3670 C C . MET A 1 443 ? -8.100 29.936 2.396 1.00 58.12 443 MET A C 1
ATOM 3672 O O . MET A 1 443 ? -8.751 30.419 1.474 1.00 58.12 443 MET A O 1
ATOM 3676 N N . GLU A 1 444 ? -8.202 30.393 3.646 1.00 70.31 444 GLU A N 1
ATOM 3677 C CA . GLU A 1 444 ? -9.063 31.514 4.059 1.00 70.31 444 GLU A CA 1
ATOM 3678 C C . GLU A 1 444 ? -8.359 32.881 3.971 1.00 70.31 444 GLU A C 1
ATOM 3680 O O . GLU A 1 444 ? -9.010 33.924 4.061 1.00 70.31 444 GLU A O 1
ATOM 3685 N N . GLY A 1 445 ? -7.038 32.905 3.773 1.00 56.44 445 GLY A N 1
ATOM 3686 C CA . GLY A 1 445 ? -6.277 34.125 3.524 1.00 56.44 445 GLY A CA 1
ATOM 3687 C C . GLY A 1 445 ? -6.544 34.700 2.130 1.00 56.44 445 GLY A C 1
ATOM 3688 O O . GLY A 1 445 ? -5.813 34.401 1.191 1.00 56.44 445 GLY A O 1
ATOM 3689 N N . GLU A 1 446 ? -7.550 35.571 2.007 1.00 48.62 446 GLU A N 1
ATOM 3690 C CA . GLU A 1 446 ? -7.916 36.291 0.768 1.00 48.62 446 GLU A CA 1
ATOM 3691 C C . GLU A 1 446 ? -6.836 37.256 0.214 1.00 48.62 446 GLU A C 1
ATOM 3693 O O . GLU A 1 446 ? -7.049 37.826 -0.848 1.00 48.62 446 GLU A O 1
ATOM 3698 N N . ASP A 1 447 ? -5.667 37.402 0.851 1.00 51.72 447 ASP A N 1
ATOM 3699 C CA . ASP A 1 447 ? -4.593 38.318 0.419 1.00 51.72 447 ASP A CA 1
ATOM 3700 C C . ASP A 1 447 ? -3.191 37.661 0.516 1.00 51.72 447 ASP A C 1
ATOM 3702 O O . ASP A 1 447 ? -2.290 38.174 1.181 1.00 51.72 447 ASP A O 1
ATOM 3706 N N . SER A 1 448 ? -2.978 36.495 -0.107 1.00 50.09 448 SER A N 1
ATOM 3707 C CA . SER A 1 448 ? -1.659 35.822 -0.119 1.00 50.09 448 SER A CA 1
ATOM 3708 C C . SER A 1 448 ? -0.694 36.286 -1.226 1.00 50.09 448 SER A C 1
ATOM 3710 O O . SER A 1 448 ? 0.395 35.723 -1.344 1.00 50.09 448 SER A O 1
ATOM 3712 N N . GLU A 1 449 ? -1.020 37.348 -1.977 1.00 52.06 449 GLU A N 1
ATOM 3713 C CA . GLU A 1 449 ? -0.143 37.892 -3.036 1.00 52.06 449 GLU A CA 1
ATOM 3714 C C . GLU A 1 449 ? 1.221 38.401 -2.514 1.00 52.06 449 GLU A C 1
ATOM 3716 O O . GLU A 1 449 ? 2.177 38.440 -3.278 1.00 52.06 449 GLU A O 1
ATOM 3721 N N . ASP A 1 450 ? 1.367 38.705 -1.217 1.00 53.41 450 ASP A N 1
ATOM 3722 C CA . ASP A 1 450 ? 2.586 39.338 -0.673 1.00 53.41 450 ASP A CA 1
ATOM 3723 C C . ASP A 1 450 ? 3.557 38.383 0.067 1.00 53.41 450 ASP A C 1
ATOM 3725 O O . ASP A 1 450 ? 4.605 38.822 0.547 1.00 53.41 450 ASP A O 1
ATOM 3729 N N . LEU A 1 451 ? 3.251 37.083 0.208 1.00 49.56 451 LEU A N 1
ATOM 3730 C CA . LEU A 1 451 ? 4.077 36.145 1.005 1.00 49.56 451 LEU A CA 1
ATOM 3731 C C . LEU A 1 451 ? 5.028 35.251 0.190 1.00 49.56 451 LEU A C 1
ATOM 3733 O O . LEU A 1 451 ? 5.803 34.501 0.785 1.00 49.56 451 LEU A O 1
ATOM 3737 N N . PHE A 1 452 ? 5.026 35.374 -1.139 1.00 47.12 452 PHE A N 1
ATOM 3738 C CA . PHE A 1 452 ? 5.897 34.609 -2.044 1.00 47.12 452 PHE A CA 1
ATOM 3739 C C . PHE A 1 452 ? 6.754 35.493 -2.968 1.00 47.12 452 PHE A C 1
ATOM 3741 O O . PHE A 1 452 ? 7.207 35.040 -4.012 1.00 47.12 452 PHE A O 1
ATOM 3748 N N . ASP A 1 453 ? 7.039 36.733 -2.560 1.00 42.00 453 ASP A N 1
ATOM 3749 C CA . ASP A 1 453 ? 7.829 37.703 -3.343 1.00 42.00 453 ASP A CA 1
ATOM 3750 C C . ASP A 1 453 ? 9.365 37.520 -3.203 1.00 42.00 453 ASP A C 1
ATOM 3752 O O . ASP A 1 453 ? 10.152 38.427 -3.475 1.00 42.00 453 ASP A O 1
ATOM 3756 N N . ASP A 1 454 ? 9.810 36.325 -2.795 1.00 42.38 454 ASP A N 1
ATOM 3757 C CA . ASP A 1 454 ? 11.206 35.886 -2.896 1.00 42.38 454 ASP A CA 1
ATOM 3758 C C . ASP A 1 454 ? 11.334 34.922 -4.089 1.00 42.38 454 ASP A C 1
ATOM 3760 O O . ASP A 1 454 ? 11.265 33.706 -3.932 1.00 42.38 454 ASP A O 1
ATOM 3764 N N . GLU A 1 455 ? 11.520 35.493 -5.283 1.00 43.19 455 GLU A N 1
ATOM 3765 C CA . GLU A 1 455 ? 12.298 34.912 -6.393 1.00 43.19 455 GLU A CA 1
ATOM 3766 C C . GLU A 1 455 ? 12.033 33.410 -6.674 1.00 43.19 455 GLU A C 1
ATOM 3768 O O . GLU A 1 455 ? 12.961 32.611 -6.808 1.00 43.19 455 GLU A O 1
ATOM 3773 N N . TYR A 1 456 ? 10.761 33.007 -6.771 1.00 42.94 456 TYR A N 1
ATOM 3774 C CA . TYR A 1 456 ? 10.386 31.789 -7.487 1.00 42.94 456 TYR A CA 1
ATOM 3775 C C . TYR A 1 456 ? 10.225 32.161 -8.961 1.00 42.94 456 TYR A C 1
ATOM 3777 O O . TYR A 1 456 ? 9.284 32.856 -9.331 1.00 42.94 456 TYR A O 1
ATOM 3785 N N . ASP A 1 457 ? 11.179 31.735 -9.793 1.00 40.94 457 ASP A N 1
ATOM 3786 C CA . ASP A 1 457 ? 11.036 31.774 -11.248 1.00 40.94 457 ASP A CA 1
ATOM 3787 C C . ASP A 1 457 ? 9.723 31.061 -11.625 1.00 40.94 457 ASP A C 1
ATOM 3789 O O . ASP A 1 457 ? 9.586 29.847 -11.457 1.00 40.94 457 ASP A O 1
ATOM 3793 N N . GLU A 1 458 ? 8.752 31.844 -12.099 1.00 40.16 458 GLU A N 1
ATOM 3794 C CA . GLU A 1 458 ? 7.493 31.404 -12.698 1.00 40.16 458 GLU A CA 1
ATOM 3795 C C . GLU A 1 458 ? 7.765 30.654 -14.013 1.00 40.16 458 GLU A C 1
ATOM 3797 O O . GLU A 1 458 ? 7.519 31.153 -15.108 1.00 40.16 458 GLU A O 1
ATOM 3802 N N . ASP A 1 459 ? 8.262 29.428 -13.913 1.00 37.59 459 ASP A N 1
ATOM 3803 C CA . ASP A 1 459 ? 7.935 28.384 -14.872 1.00 37.59 459 ASP A CA 1
ATOM 3804 C C . ASP A 1 459 ? 6.991 27.429 -14.133 1.00 37.59 459 ASP A C 1
ATOM 3806 O O . ASP A 1 459 ? 7.418 26.454 -13.512 1.00 37.59 459 ASP A O 1
ATOM 3810 N N . GLU A 1 460 ? 5.691 27.750 -14.146 1.00 39.69 460 GLU A N 1
ATOM 3811 C CA . GLU A 1 460 ? 4.631 26.827 -13.736 1.00 39.69 460 GLU A CA 1
ATOM 3812 C C . GLU A 1 460 ? 4.787 25.522 -14.529 1.00 39.69 460 GLU A C 1
ATOM 3814 O O . GLU A 1 460 ? 4.334 25.381 -15.670 1.00 39.69 460 GLU A O 1
ATOM 3819 N N . ALA A 1 461 ? 5.448 24.543 -13.916 1.00 36.69 461 ALA A N 1
ATOM 3820 C CA . ALA A 1 461 ? 5.392 23.162 -14.338 1.00 36.69 461 ALA A CA 1
ATOM 3821 C C . ALA A 1 461 ? 3.970 22.670 -14.059 1.00 36.69 461 ALA A C 1
ATOM 3823 O O . ALA A 1 461 ? 3.663 22.150 -12.988 1.00 36.69 461 ALA A O 1
ATOM 3824 N N . PHE A 1 462 ? 3.092 22.879 -15.038 1.00 35.25 462 PHE A N 1
ATOM 3825 C CA . PHE A 1 462 ? 1.837 22.158 -15.163 1.00 35.25 462 PHE A CA 1
ATOM 3826 C C . PHE A 1 462 ? 2.144 20.674 -14.917 1.00 35.25 462 PHE A C 1
ATOM 3828 O O . PHE A 1 462 ? 2.992 20.100 -15.608 1.00 35.25 462 PHE A O 1
ATOM 3835 N N . PHE A 1 463 ? 1.523 20.082 -13.894 1.00 37.59 463 PHE A N 1
ATOM 3836 C CA . PHE A 1 463 ? 1.575 18.646 -13.627 1.00 37.59 463 PHE A CA 1
ATOM 3837 C C . PHE A 1 463 ? 0.935 17.922 -14.824 1.00 37.59 463 PHE A C 1
ATOM 3839 O O . PHE A 1 463 ? -0.246 17.590 -14.826 1.00 37.59 463 PHE A O 1
ATOM 3846 N N . GLU A 1 464 ? 1.697 17.724 -15.898 1.00 40.00 464 GLU A N 1
ATOM 3847 C CA . GLU A 1 464 ? 1.350 16.751 -16.921 1.00 40.00 464 GLU A CA 1
ATOM 3848 C C . GLU A 1 464 ? 1.577 15.377 -16.298 1.00 40.00 464 GLU A C 1
ATOM 3850 O O . GLU A 1 464 ? 2.716 15.015 -15.985 1.00 40.00 464 GLU A O 1
ATOM 3855 N N . ASP A 1 465 ? 0.494 14.613 -16.116 1.00 48.06 465 ASP A N 1
ATOM 3856 C CA . ASP A 1 465 ? 0.592 13.181 -15.849 1.00 48.06 465 ASP A CA 1
ATOM 3857 C C . ASP A 1 465 ? 1.634 12.592 -16.824 1.00 48.06 465 ASP A C 1
ATOM 3859 O O . ASP A 1 465 ? 1.487 12.737 -18.047 1.00 48.06 465 ASP A O 1
ATOM 3863 N N . PRO A 1 466 ? 2.702 11.935 -16.337 1.00 41.69 466 PRO A N 1
ATOM 3864 C CA . PRO A 1 466 ? 3.736 11.359 -17.193 1.00 41.69 466 PRO A CA 1
ATOM 3865 C C . PRO A 1 466 ? 3.206 10.352 -18.218 1.00 41.69 466 PRO A C 1
ATOM 3867 O O . PRO A 1 466 ? 3.898 10.040 -19.195 1.00 41.69 466 PRO A O 1
ATOM 3870 N N . PHE A 1 467 ? 1.991 9.843 -18.021 1.00 47.25 467 PHE A N 1
ATOM 3871 C CA . PHE A 1 467 ? 1.301 8.946 -18.933 1.00 47.25 467 PHE A CA 1
ATOM 3872 C C . PHE A 1 467 ? 0.267 9.640 -19.816 1.00 47.25 467 PHE A C 1
ATOM 3874 O O . PHE A 1 467 ? -0.272 8.970 -20.701 1.00 47.25 467 PHE A O 1
ATOM 3881 N N . GLY A 1 468 ? 0.077 10.958 -19.676 1.00 45.06 468 GLY A N 1
ATOM 3882 C CA . GLY A 1 468 ? -0.853 11.800 -20.428 1.00 45.06 468 GLY A CA 1
ATOM 3883 C C . GLY A 1 468 ? -2.267 11.234 -20.482 1.00 45.06 468 GLY A C 1
ATOM 3884 O O . GLY A 1 468 ? -2.905 11.321 -21.534 1.00 45.06 468 GLY A O 1
ATOM 3885 N N . VAL A 1 469 ? -2.700 10.573 -19.409 1.00 45.56 469 VAL A N 1
ATOM 3886 C CA . VAL A 1 469 ? -4.070 10.121 -19.203 1.00 45.56 469 VAL A CA 1
ATOM 3887 C C . VAL A 1 469 ? -4.879 11.375 -18.899 1.00 45.56 469 VAL A C 1
ATOM 3889 O O . VAL A 1 469 ? -5.068 11.774 -17.758 1.00 45.56 469 VAL A O 1
ATOM 3892 N N . GLU A 1 470 ? -5.330 12.055 -19.950 1.00 41.50 470 GLU A N 1
ATOM 3893 C CA . GLU A 1 470 ? -6.371 13.058 -19.778 1.00 41.50 470 GLU A CA 1
ATOM 3894 C C . GLU A 1 470 ? -7.623 12.326 -19.284 1.00 41.50 470 GLU A C 1
ATOM 3896 O O . GLU A 1 470 ? -8.184 11.485 -19.999 1.00 41.50 470 GLU A O 1
ATOM 3901 N N . ALA A 1 471 ? -8.066 12.645 -18.063 1.00 37.06 471 ALA A N 1
ATOM 3902 C CA . ALA A 1 471 ? -9.434 12.376 -17.651 1.00 37.06 471 ALA A CA 1
ATOM 3903 C C . ALA A 1 471 ? -10.326 12.949 -18.751 1.00 37.06 471 ALA A C 1
ATOM 3905 O O . ALA A 1 471 ? -10.284 14.147 -19.027 1.00 37.06 471 ALA A O 1
ATOM 3906 N N . ASN A 1 472 ? -11.042 12.082 -19.459 1.00 40.19 472 ASN A N 1
ATOM 3907 C CA . ASN A 1 472 ? -11.812 12.482 -20.620 1.00 40.19 472 ASN A CA 1
ATOM 3908 C C . ASN A 1 472 ? -13.260 12.724 -20.184 1.00 40.19 472 ASN A C 1
ATOM 3910 O O . ASN A 1 472 ? -14.028 11.763 -20.123 1.00 40.19 472 ASN A O 1
ATOM 3914 N N . PRO A 1 473 ? -13.673 13.971 -19.891 1.00 37.97 473 PRO A N 1
ATOM 3915 C CA . PRO A 1 473 ? -15.060 14.247 -19.538 1.00 37.97 473 PRO A CA 1
ATOM 3916 C C . PRO A 1 473 ? -16.022 14.075 -20.725 1.00 37.97 473 PRO A C 1
ATOM 3918 O O . PRO A 1 473 ? -17.232 14.092 -20.524 1.00 37.97 473 PRO A O 1
ATOM 3921 N N . ASP A 1 474 ? -15.522 13.915 -21.958 1.00 42.41 474 ASP A N 1
ATOM 3922 C CA . ASP A 1 474 ? -16.323 13.984 -23.180 1.00 42.41 474 ASP A CA 1
ATOM 3923 C C . ASP A 1 474 ? -15.786 13.043 -24.280 1.00 42.41 474 ASP A C 1
ATOM 3925 O O . ASP A 1 474 ? -15.135 13.470 -25.236 1.00 42.41 474 ASP A O 1
ATOM 3929 N N . ASN A 1 475 ? -16.130 11.750 -24.235 1.00 38.09 475 ASN A N 1
ATOM 3930 C CA . ASN A 1 475 ? -15.972 10.884 -25.410 1.00 38.09 475 ASN A CA 1
ATOM 3931 C C . ASN A 1 475 ? -17.256 10.132 -25.782 1.00 38.09 475 ASN A C 1
ATOM 3933 O O . ASN A 1 475 ? -17.552 9.038 -25.304 1.00 38.09 475 ASN A O 1
ATOM 3937 N N . ARG A 1 476 ? -17.995 10.701 -26.744 1.00 31.77 476 ARG A N 1
ATOM 3938 C CA . ARG A 1 476 ? -18.833 9.950 -27.694 1.00 31.77 476 ARG A CA 1
ATOM 3939 C C . ARG A 1 476 ? -18.478 10.370 -29.136 1.00 31.77 476 ARG A C 1
ATOM 3941 O O . ARG A 1 476 ? -18.602 11.527 -29.516 1.00 31.77 476 ARG A O 1
ATOM 3948 N N . HIS A 1 477 ? -18.033 9.373 -29.903 1.00 36.41 477 HIS A N 1
ATOM 3949 C CA . HIS A 1 477 ? -17.526 9.270 -31.288 1.00 36.41 477 HIS A CA 1
ATOM 3950 C C . HIS A 1 477 ? -17.813 10.313 -32.419 1.00 36.41 477 HIS A C 1
ATOM 3952 O O . HIS A 1 477 ? -18.950 10.578 -32.792 1.00 36.41 477 HIS A O 1
ATOM 3958 N N . SER A 1 478 ? -16.701 10.701 -33.084 1.00 43.75 478 SER A N 1
ATOM 3959 C CA . SER A 1 478 ? -16.312 10.752 -34.532 1.00 43.75 478 SER A CA 1
ATOM 3960 C C . SER A 1 478 ? -17.113 11.469 -35.664 1.00 43.75 478 SER A C 1
ATOM 3962 O O . SER A 1 478 ? -18.183 11.014 -36.057 1.00 43.75 478 SER A O 1
ATOM 3964 N N . GLY A 1 479 ? -16.436 12.396 -36.388 1.00 38.22 479 GLY A N 1
ATOM 3965 C CA . GLY A 1 479 ? -16.297 12.379 -37.873 1.00 38.22 479 GLY A CA 1
ATOM 3966 C C . GLY A 1 479 ? -16.888 13.514 -38.766 1.00 38.22 479 GLY A C 1
ATOM 3967 O O . GLY A 1 479 ? -18.082 13.518 -39.035 1.00 38.22 479 GLY A O 1
ATOM 3968 N N . ARG A 1 480 ? -16.002 14.321 -39.409 1.00 31.28 480 ARG A N 1
ATOM 3969 C CA . ARG A 1 480 ? -16.177 15.363 -40.486 1.00 31.28 480 ARG A CA 1
ATOM 3970 C C . ARG A 1 480 ? -16.798 16.730 -40.092 1.00 31.28 480 ARG A C 1
ATOM 3972 O O . ARG A 1 480 ? -17.667 16.778 -39.233 1.00 31.28 480 ARG A O 1
ATOM 3979 N N . PRO A 1 481 ? -16.376 17.858 -40.722 1.00 37.50 481 PRO A N 1
ATOM 3980 C CA . PRO A 1 481 ? -16.755 19.201 -40.276 1.00 37.50 481 PRO A CA 1
ATOM 3981 C C . PRO A 1 481 ? -18.232 19.486 -40.572 1.00 37.50 481 PRO A C 1
ATOM 3983 O O . PRO A 1 481 ? -18.658 19.491 -41.729 1.00 37.50 481 PRO A O 1
ATOM 3986 N N . LEU A 1 482 ? -18.998 19.724 -39.509 1.00 33.53 482 LEU A N 1
ATOM 3987 C CA . LEU A 1 482 ? -20.416 20.076 -39.531 1.00 33.53 482 LEU A CA 1
ATOM 3988 C C . LEU A 1 482 ? -20.619 21.560 -39.153 1.00 33.53 482 LEU A C 1
ATOM 3990 O O . LEU A 1 482 ? -19.749 22.152 -38.513 1.00 33.53 482 LEU A O 1
ATOM 3994 N N . PRO A 1 483 ? -21.734 22.180 -39.594 1.00 34.22 483 PRO A N 1
ATOM 3995 C CA . PRO A 1 483 ? -22.033 23.605 -39.408 1.00 34.22 483 PRO A CA 1
ATOM 3996 C C . PRO A 1 483 ? -22.086 24.018 -37.923 1.00 34.22 483 PRO A C 1
ATOM 3998 O O . PRO A 1 483 ? -22.235 23.151 -37.063 1.00 34.22 483 PRO A O 1
ATOM 4001 N N . PRO A 1 484 ? -21.972 25.327 -37.608 1.00 34.50 484 PRO A N 1
ATOM 4002 C CA . PRO A 1 484 ? -21.749 25.807 -36.247 1.00 34.50 484 PRO A CA 1
ATOM 4003 C C . PRO A 1 484 ? -22.794 25.273 -35.263 1.00 34.50 484 PRO A C 1
ATOM 4005 O O . PRO A 1 484 ? -23.995 25.496 -35.418 1.00 34.50 484 PRO A O 1
ATOM 4008 N N . ILE A 1 485 ? -22.300 24.556 -34.253 1.00 31.91 485 ILE A N 1
ATOM 4009 C CA . ILE A 1 485 ? -23.089 23.935 -33.191 1.00 31.91 485 ILE A CA 1
ATOM 4010 C C . ILE A 1 485 ? -23.594 25.039 -32.259 1.00 31.91 485 ILE A C 1
ATOM 4012 O O . ILE A 1 485 ? -22.809 25.761 -31.643 1.00 31.91 485 ILE A O 1
ATOM 4016 N N . GLN A 1 486 ? -24.917 25.164 -32.136 1.00 39.84 486 GLN A N 1
ATOM 4017 C CA . GLN A 1 486 ? -25.522 25.892 -31.023 1.00 39.84 486 GLN A CA 1
ATOM 4018 C C . GLN A 1 486 ? -25.207 25.110 -29.744 1.00 39.84 486 GLN A C 1
ATOM 4020 O O . GLN A 1 486 ? -25.613 23.954 -29.621 1.00 39.84 486 GLN A O 1
ATOM 4025 N N . LYS A 1 487 ? -24.444 25.713 -28.820 1.00 39.38 487 LYS A N 1
ATOM 4026 C CA . LYS A 1 487 ? -24.138 25.113 -27.514 1.00 39.38 487 LYS A CA 1
ATOM 4027 C C . LYS A 1 487 ? -25.453 24.729 -26.832 1.00 39.38 487 LYS A C 1
ATOM 4029 O O . LYS A 1 487 ? -26.257 25.595 -26.497 1.00 39.38 487 LYS A O 1
ATOM 4034 N N . LYS A 1 488 ? -25.677 23.425 -26.663 1.00 56.53 488 LYS A N 1
ATOM 4035 C CA . LYS A 1 488 ? -26.823 22.890 -25.931 1.00 56.53 488 LYS A CA 1
ATOM 4036 C C . LYS A 1 488 ? -26.551 23.146 -24.451 1.00 56.53 488 LYS A C 1
ATOM 4038 O O . LYS A 1 488 ? -25.567 22.647 -23.919 1.00 56.53 488 LYS A O 1
ATOM 4043 N N . GLN A 1 489 ? -27.367 23.979 -23.821 1.00 75.69 489 GLN A N 1
ATOM 4044 C CA . GLN A 1 489 ? -27.230 24.291 -22.404 1.00 75.69 489 GLN A CA 1
ATOM 4045 C C . GLN A 1 489 ? -27.483 23.013 -21.588 1.00 75.69 489 GLN A C 1
ATOM 4047 O O . GLN A 1 489 ? -28.546 22.401 -21.703 1.00 75.69 489 GLN A O 1
ATOM 4052 N N . THR A 1 490 ? -26.483 22.570 -20.829 1.00 80.62 490 THR A N 1
ATOM 4053 C CA . THR A 1 490 ? -26.566 21.422 -19.916 1.00 80.62 490 THR A CA 1
ATOM 4054 C C . THR A 1 490 ? -26.973 21.911 -18.530 1.00 80.62 490 THR A C 1
ATOM 4056 O O . THR A 1 490 ? -26.284 22.750 -17.954 1.00 80.62 490 THR A O 1
ATOM 4059 N N . PHE A 1 491 ? -28.087 21.398 -18.002 1.00 87.06 491 PHE A N 1
ATOM 4060 C CA . PHE A 1 491 ? -28.579 21.697 -16.652 1.00 87.06 491 PHE A CA 1
ATOM 4061 C C . PHE A 1 491 ? -28.083 20.626 -15.667 1.00 87.06 491 PHE A C 1
ATOM 4063 O O . PHE A 1 491 ? -28.245 19.432 -15.931 1.00 87.06 491 PHE A O 1
ATOM 4070 N N . ARG A 1 492 ? -27.501 21.022 -14.527 1.00 84.12 492 ARG A N 1
ATOM 4071 C CA . ARG A 1 492 ? -27.131 20.113 -13.427 1.00 84.12 492 ARG A CA 1
ATOM 4072 C C . ARG A 1 492 ? -28.375 19.722 -12.618 1.00 84.12 492 ARG A C 1
ATOM 4074 O O . ARG A 1 492 ? -29.358 20.459 -12.544 1.00 84.12 492 ARG A O 1
ATOM 4081 N N . ARG A 1 493 ? -28.335 18.563 -11.948 1.00 84.38 493 ARG A N 1
ATOM 4082 C CA . ARG A 1 493 ? -29.481 17.944 -11.236 1.00 84.38 493 ARG A CA 1
ATOM 4083 C C . ARG A 1 493 ? -30.191 18.886 -10.243 1.00 84.38 493 ARG A C 1
ATOM 4085 O O . ARG A 1 493 ? -31.411 18.796 -10.067 1.00 84.38 493 ARG A O 1
ATOM 4092 N N . ASN A 1 494 ? -29.442 19.788 -9.605 1.00 88.38 494 ASN A N 1
ATOM 4093 C CA . ASN A 1 494 ? -29.939 20.729 -8.596 1.00 88.38 494 ASN A CA 1
ATOM 4094 C C . ASN A 1 494 ? -30.156 22.167 -9.107 1.00 88.38 494 ASN A C 1
ATOM 4096 O O . ASN A 1 494 ? -30.594 23.005 -8.313 1.00 88.38 494 ASN A O 1
ATOM 4100 N N . ASP A 1 495 ? -29.933 22.443 -10.396 1.00 93.62 495 ASP A N 1
ATOM 4101 C CA . ASP A 1 495 ? -30.157 23.771 -10.973 1.00 93.62 495 ASP A CA 1
ATOM 4102 C C . ASP A 1 495 ? -31.630 24.160 -10.864 1.00 93.62 495 ASP A C 1
ATOM 4104 O O . ASP A 1 495 ? -32.530 23.344 -11.100 1.00 93.62 495 ASP A O 1
ATOM 4108 N N . LYS A 1 496 ? -31.890 25.414 -10.481 1.00 94.69 496 LYS A N 1
ATOM 4109 C CA . LYS A 1 496 ? -33.251 25.946 -10.422 1.00 94.69 496 LYS A CA 1
ATOM 4110 C C . LYS A 1 496 ? -33.638 26.470 -11.796 1.00 94.69 496 LYS A C 1
ATOM 4112 O O . LYS A 1 496 ? -33.046 27.425 -12.279 1.00 94.69 496 LYS A O 1
ATOM 4117 N N . VAL A 1 497 ? -34.655 25.859 -12.388 1.00 96.56 497 VAL A N 1
ATOM 4118 C CA . VAL A 1 497 ? -35.095 26.135 -13.757 1.00 96.56 497 VAL A CA 1
ATOM 4119 C C . VAL A 1 497 ? -36.558 26.574 -13.801 1.00 96.56 497 VAL A C 1
ATOM 4121 O O . VAL A 1 497 ? -37.327 26.352 -12.854 1.00 96.56 497 VAL A O 1
ATOM 4124 N N . THR A 1 498 ? -36.962 27.193 -14.913 1.00 97.44 498 THR A N 1
ATOM 4125 C CA . THR A 1 498 ? -38.376 27.432 -15.227 1.00 97.44 498 THR A CA 1
ATOM 4126 C C . THR A 1 498 ? -38.822 26.501 -16.350 1.00 97.44 498 THR A C 1
ATOM 4128 O O . THR A 1 498 ? -38.373 26.639 -17.483 1.00 97.44 498 THR A O 1
ATOM 4131 N N . ALA A 1 499 ? -39.731 25.571 -16.047 1.00 96.88 499 ALA A N 1
ATOM 4132 C CA . ALA A 1 499 ? -40.299 24.645 -17.026 1.00 96.88 499 ALA A CA 1
ATOM 4133 C C . ALA A 1 499 ? -41.652 25.155 -17.548 1.00 96.88 499 ALA A C 1
ATOM 4135 O O . ALA A 1 499 ? -42.558 25.451 -16.758 1.00 96.88 499 ALA A O 1
ATOM 4136 N N . LYS A 1 500 ? -41.800 25.237 -18.873 1.00 96.94 500 LYS A N 1
ATOM 4137 C CA . LYS A 1 500 ? -43.034 25.602 -19.584 1.00 96.94 500 LYS A CA 1
ATOM 4138 C C . LYS A 1 500 ? -43.604 24.383 -20.303 1.00 96.94 500 LYS A C 1
ATOM 4140 O O . LYS A 1 500 ? -42.917 23.760 -21.107 1.00 96.94 500 LYS A O 1
ATOM 4145 N N . TYR A 1 501 ? -44.861 24.060 -20.030 1.00 96.81 501 TYR A N 1
ATOM 4146 C CA . TYR A 1 501 ? -45.562 22.933 -20.642 1.00 96.81 501 TYR A CA 1
ATOM 4147 C C . TYR A 1 501 ? -46.494 23.406 -21.780 1.00 96.81 501 TYR A C 1
ATOM 4149 O O . TYR A 1 501 ? -46.984 24.540 -21.740 1.00 96.81 501 TYR A O 1
ATOM 4157 N N . PRO A 1 502 ? -46.791 22.553 -22.783 1.00 92.44 502 PRO A N 1
ATOM 4158 C CA . PRO A 1 502 ? -47.664 22.891 -23.914 1.00 92.44 502 PRO A CA 1
ATOM 4159 C C . PRO A 1 502 ? -49.099 23.290 -23.542 1.00 92.44 502 PRO A C 1
ATOM 4161 O O . PRO A 1 502 ? -49.772 23.963 -24.317 1.00 92.44 502 PRO A O 1
ATOM 4164 N N . ASP A 1 503 ? -49.580 22.876 -22.368 1.00 93.62 503 ASP A N 1
ATOM 4165 C CA . ASP A 1 503 ? -50.908 23.213 -21.840 1.00 93.62 503 ASP A CA 1
ATOM 4166 C C . ASP A 1 503 ? -50.984 24.629 -21.228 1.00 93.62 503 ASP A C 1
ATOM 4168 O O . ASP A 1 503 ? -52.049 25.056 -20.781 1.00 93.62 503 ASP A O 1
ATOM 4172 N N . GLY A 1 504 ? -49.866 25.366 -21.217 1.00 95.62 504 GLY A N 1
ATOM 4173 C CA . GLY A 1 504 ? -49.740 26.694 -20.619 1.00 95.62 504 GLY A CA 1
ATOM 4174 C C . GLY A 1 504 ? -49.304 26.683 -19.151 1.00 95.62 504 GLY A C 1
ATOM 4175 O O . GLY A 1 504 ? -49.127 27.755 -18.566 1.00 95.62 504 GLY A O 1
ATOM 4176 N N . THR A 1 505 ? -49.097 25.509 -18.545 1.00 96.88 505 THR A N 1
ATOM 4177 C CA . THR A 1 505 ? -48.585 25.389 -17.176 1.00 96.88 505 THR A CA 1
ATOM 4178 C C . THR A 1 505 ? -47.123 25.839 -17.113 1.00 96.88 505 THR A C 1
ATOM 4180 O O . THR A 1 505 ? -46.288 25.404 -17.906 1.00 96.88 505 THR A O 1
ATOM 4183 N N . VAL A 1 506 ? -46.784 26.690 -16.137 1.00 97.19 506 VAL A N 1
ATOM 4184 C CA . VAL A 1 506 ? -45.407 27.161 -15.909 1.00 97.19 506 VAL A CA 1
ATOM 4185 C C . VAL A 1 506 ? -44.982 26.864 -14.476 1.00 97.19 506 VAL A C 1
ATOM 4187 O O . VAL A 1 506 ? -45.565 27.393 -13.528 1.00 97.19 506 VAL A O 1
ATOM 4190 N N . LYS A 1 507 ? -43.934 26.051 -14.311 1.00 96.88 507 LYS A N 1
ATOM 4191 C CA . LYS A 1 507 ? -43.311 25.760 -13.013 1.00 96.88 507 LYS A CA 1
ATOM 4192 C C . LYS A 1 507 ? -42.014 26.553 -12.889 1.00 96.88 507 LYS A C 1
ATOM 4194 O O . LYS A 1 507 ? -41.031 26.232 -13.546 1.00 96.88 507 LYS A O 1
ATOM 4199 N N . LYS A 1 508 ? -42.019 27.596 -12.058 1.00 97.44 508 LYS A N 1
ATOM 4200 C CA . LYS A 1 508 ? -40.848 28.455 -11.819 1.00 97.44 508 LYS A CA 1
ATOM 4201 C C . LYS A 1 508 ? -40.019 27.947 -10.644 1.00 97.44 508 LYS A C 1
ATOM 4203 O O . LYS A 1 508 ? -40.589 27.503 -9.650 1.00 97.44 508 LYS A O 1
ATOM 4208 N N . ASN A 1 509 ? -38.700 28.126 -10.725 1.00 95.06 509 ASN A N 1
ATOM 4209 C CA . ASN A 1 509 ? -37.756 27.908 -9.624 1.00 95.06 509 ASN A CA 1
ATOM 4210 C C . ASN A 1 509 ? -37.753 26.465 -9.076 1.00 95.06 509 ASN A C 1
ATOM 4212 O O . ASN A 1 509 ? -37.596 26.249 -7.872 1.00 95.06 509 ASN A O 1
ATOM 4216 N N . VAL A 1 510 ? -37.963 25.480 -9.953 1.00 94.88 510 VAL A N 1
ATOM 4217 C CA . VAL A 1 510 ? -37.965 24.054 -9.597 1.00 94.88 510 VAL A CA 1
ATOM 4218 C C . VAL A 1 510 ? -36.599 23.442 -9.884 1.00 94.88 510 VAL A C 1
ATOM 4220 O O . VAL A 1 510 ? -35.952 23.819 -10.855 1.00 94.88 510 VAL A O 1
ATOM 4223 N N . LYS A 1 511 ? -36.140 22.500 -9.050 1.00 93.81 511 LYS A N 1
ATOM 4224 C CA . LYS A 1 511 ? -34.886 21.776 -9.323 1.00 93.81 511 LYS A CA 1
ATOM 4225 C C . LYS A 1 511 ? -35.038 20.962 -10.611 1.00 93.81 511 LYS A C 1
ATOM 4227 O O . LYS A 1 511 ? -36.044 20.258 -10.736 1.00 93.81 511 LYS A O 1
ATOM 4232 N N . PHE A 1 512 ? -34.057 20.988 -11.513 1.00 95.81 512 PHE A N 1
ATOM 4233 C CA . PHE A 1 512 ? -34.118 20.290 -12.805 1.00 95.81 512 PHE A CA 1
ATOM 4234 C C . PHE A 1 512 ? -34.506 18.810 -12.666 1.00 95.81 512 PHE A C 1
ATOM 4236 O O . PHE A 1 512 ? -35.374 18.342 -13.397 1.00 95.81 512 PHE A O 1
ATOM 4243 N N . LYS A 1 513 ? -34.021 18.109 -11.627 1.00 96.19 513 LYS A N 1
ATOM 4244 C CA . LYS A 1 513 ? -34.409 16.712 -11.334 1.00 96.19 513 LYS A CA 1
ATOM 4245 C C . LYS A 1 513 ? -35.918 16.452 -11.237 1.00 96.19 513 LYS A C 1
ATOM 4247 O O . LYS A 1 513 ? -36.361 15.332 -11.449 1.00 96.19 513 LYS A O 1
ATOM 4252 N N . THR A 1 514 ? -36.715 17.468 -10.899 1.00 95.38 514 THR A N 1
ATOM 4253 C CA . THR A 1 514 ? -38.180 17.344 -10.778 1.00 95.38 514 THR A CA 1
ATOM 4254 C C . THR A 1 514 ? -38.913 17.405 -12.118 1.00 95.38 514 THR A C 1
ATOM 4256 O O . THR A 1 514 ? -40.073 17.010 -12.187 1.00 95.38 514 THR A O 1
ATOM 4259 N N . VAL A 1 515 ? -38.249 17.896 -13.167 1.00 95.56 515 VAL A N 1
ATOM 4260 C CA . VAL A 1 515 ? -38.797 18.059 -14.525 1.00 95.56 515 VAL A CA 1
ATOM 4261 C C . VAL A 1 515 ? -37.951 17.351 -15.589 1.00 95.56 515 VAL A C 1
ATOM 4263 O O . VAL A 1 515 ? -38.319 17.356 -16.757 1.00 95.56 515 VAL A O 1
ATOM 4266 N N . GLN A 1 516 ? -36.849 16.703 -15.200 1.00 95.38 516 GLN A N 1
ATOM 4267 C CA . GLN A 1 516 ? -35.899 16.039 -16.096 1.00 95.38 516 GLN A CA 1
ATOM 4268 C C . GLN A 1 516 ? -36.575 14.999 -16.998 1.00 95.38 516 GLN A C 1
ATOM 4270 O O . GLN A 1 516 ? -36.417 15.048 -18.213 1.00 95.38 516 GLN A O 1
ATOM 4275 N N . ALA A 1 517 ? -37.401 14.117 -16.427 1.00 93.00 517 ALA A N 1
ATOM 4276 C CA . ALA A 1 517 ? -38.112 13.101 -17.203 1.00 93.00 517 ALA A CA 1
ATOM 4277 C C . ALA A 1 517 ? -39.116 13.704 -18.206 1.00 93.00 517 ALA A C 1
ATOM 4279 O O . ALA A 1 517 ? -39.352 13.115 -19.260 1.00 93.00 517 ALA A O 1
ATOM 4280 N N . ASP A 1 518 ? -39.710 14.861 -17.893 1.00 95.38 518 ASP A N 1
ATOM 4281 C CA . ASP A 1 518 ? -40.621 15.573 -18.798 1.00 95.38 518 ASP A CA 1
ATOM 4282 C C . ASP A 1 518 ? -39.836 16.286 -19.909 1.00 95.38 518 ASP A C 1
ATOM 4284 O O . ASP A 1 518 ? -40.231 16.239 -21.073 1.00 95.38 518 ASP A O 1
ATOM 4288 N N . PHE A 1 519 ? -38.690 16.883 -19.574 1.00 95.06 519 PHE A N 1
ATOM 4289 C CA . PHE A 1 519 ? -37.787 17.541 -20.516 1.00 95.06 519 PHE A CA 1
ATOM 4290 C C . PHE A 1 519 ? -37.171 16.552 -21.519 1.00 95.06 519 PHE A C 1
ATOM 4292 O O . PHE A 1 519 ? -37.205 16.797 -22.723 1.00 95.06 519 PHE A O 1
ATOM 4299 N N . GLU A 1 520 ? -36.694 15.392 -21.058 1.00 88.56 520 GLU A N 1
ATOM 4300 C CA . GLU A 1 520 ? -36.136 14.329 -21.912 1.00 88.56 520 GLU A CA 1
ATOM 4301 C C . GLU A 1 520 ? -37.181 13.728 -22.864 1.00 88.56 520 GLU A C 1
ATOM 4303 O O . GLU A 1 520 ? -36.856 13.327 -23.982 1.00 88.56 520 GLU A O 1
ATOM 4308 N N . LYS A 1 521 ? -38.455 13.716 -22.451 1.00 93.44 521 LYS A N 1
ATOM 4309 C CA . LYS A 1 521 ? -39.591 13.296 -23.286 1.00 93.44 521 LYS A CA 1
ATOM 4310 C C . LYS A 1 521 ? -40.123 14.408 -24.199 1.00 93.44 521 LYS A C 1
ATOM 4312 O O . LYS A 1 521 ? -41.052 14.152 -24.963 1.00 93.44 521 LYS A O 1
ATOM 4317 N N . GLY A 1 522 ? -39.578 15.626 -24.119 1.00 93.31 522 GLY A N 1
ATOM 4318 C CA . GLY A 1 522 ? -40.052 16.789 -24.877 1.00 93.31 522 GLY A CA 1
ATOM 4319 C C . GLY A 1 522 ? -41.441 17.285 -24.454 1.00 93.31 522 GLY A C 1
ATOM 4320 O O . GLY A 1 522 ? -42.149 17.888 -25.256 1.00 93.31 522 GLY A O 1
ATOM 4321 N N . LEU A 1 523 ? -41.859 17.001 -23.216 1.00 93.56 523 LEU A N 1
ATOM 4322 C CA . LEU A 1 523 ? -43.151 17.408 -22.651 1.00 93.56 523 LEU A CA 1
ATOM 4323 C C . LEU A 1 523 ? -43.120 18.807 -22.027 1.00 93.56 523 LEU A C 1
ATOM 4325 O O . LEU A 1 523 ? -44.178 19.368 -21.753 1.00 93.56 523 LEU A O 1
ATOM 4329 N N . CYS A 1 524 ? -41.935 19.371 -21.801 1.00 95.62 524 CYS A N 1
ATOM 4330 C CA . CYS A 1 524 ? -41.760 20.755 -21.382 1.00 95.62 524 CYS A CA 1
ATOM 4331 C C . CYS A 1 524 ? -40.487 21.364 -21.980 1.00 95.62 524 CYS A C 1
ATOM 4333 O O . CYS A 1 524 ? -39.502 20.665 -22.212 1.00 95.62 524 CYS A O 1
ATOM 4335 N N . GLU A 1 525 ? -40.497 22.680 -22.165 1.00 96.19 525 GLU A N 1
ATOM 4336 C CA . GLU A 1 525 ? -39.325 23.485 -22.512 1.00 96.19 525 GLU A CA 1
ATOM 4337 C C . GLU A 1 525 ? -38.766 24.156 -21.255 1.00 96.19 525 GLU A C 1
ATOM 4339 O O . GLU A 1 525 ? -39.521 24.501 -20.342 1.00 96.19 525 GLU A O 1
ATOM 4344 N N . ILE A 1 526 ? -37.447 24.343 -21.198 1.00 95.88 526 ILE A N 1
ATOM 4345 C CA . ILE A 1 526 ? -36.779 24.978 -20.062 1.00 95.88 526 ILE A CA 1
ATOM 4346 C C . ILE A 1 526 ? -36.195 26.317 -20.488 1.00 95.88 526 ILE A C 1
ATOM 4348 O O . ILE A 1 526 ? -35.419 26.389 -21.437 1.00 95.88 526 ILE A O 1
ATOM 4352 N N . GLU A 1 527 ? -36.548 27.360 -19.743 1.00 91.62 527 GLU A N 1
ATOM 4353 C CA . GLU A 1 527 ? -35.879 28.658 -19.785 1.00 91.62 527 GLU A CA 1
ATOM 4354 C C . GLU A 1 527 ? -34.931 28.756 -18.584 1.00 91.62 527 GLU A C 1
ATOM 4356 O O . GLU A 1 527 ? -35.349 28.512 -17.443 1.00 91.62 527 GLU A O 1
ATOM 4361 N N . ALA A 1 528 ? -33.661 29.058 -18.873 1.00 68.06 528 ALA A N 1
ATOM 4362 C CA . ALA A 1 528 ? -32.625 29.331 -17.878 1.00 68.06 528 ALA A CA 1
ATOM 4363 C C . ALA A 1 528 ? -32.846 30.677 -17.180 1.00 68.06 528 ALA A C 1
ATOM 4365 O O . ALA A 1 528 ? -33.275 31.636 -17.868 1.00 68.06 528 ALA A O 1
#

Foldseek 3Di:
DVVVVVVVVVVVVVVVVVVVVVVVVVVVVPDDPPPDPDPQDDVVNLVVCVVVVVCVVCLVVLLVQQLAQHDVVDVVVDDVLVSVVVSLVVCLLQVVLVSLVSSLNRNVSVVVSNVNCLLVSLLSVLLVCLLVVVVVSLLVSLVVQVVDLAHPLQSSLSSLVLCVLSVVLVSLLVCCVVCLVVLVPHPNHDPVSLVLSLLLNLLSLLLVCLVVPDDLVVSCVRSVVSLFHAPPCLSVLLNVLSVDELQDLCCVVQQVCCQPPVLSSLSSLLSNLQNVQVVQVRGSSLSNVLSLLLQVLLVVDDDPGPLVSLQDDLVSVVVSLVVVCPRHVDSLQVSLSNLLCVLSSLLSVVSSVPDDPVRSVVVVVSSVVVVVVSCVVCQLPLSSNLSSLSTHDDPPDDPVNSVVVSVSSNCSSVDNRPDDDPVVVVVVVVVVVVVVVVVVCVVVPPDPPPVPPPDDPPPPPDPCPSSNRPSPPDDDDDDDDDPDDDPDDDADQQDQWWKAFPVRDIDGRDGCVVCVVCVVVVRTDIDD